Protein 4N8N (pdb70)

InterPro domains:
  IPR003838 ABC3 transporter permease, C-terminal [PF02687] (175-293)
  IPR004513 Cell division protein FtsX [PIRSF003097] (2-296)
  IPR004513 Cell division protein FtsX [PTHR47755] (2-296)
  IPR040690 FtsX, extracellular domain [PF18075] (56-166)
  IPR047929 Cell division protein FtsX, actinomycetes [NF038346] (4-296)

Nearest PDB structures (foldseek):
  4n8n-assembly1_A  TM=1.010E+00  e=3.565E-21  Mycobacterium tuberculosis H37Rv
  4n8n-assembly2_B  TM=9.196E-01  e=1.546E-17  Mycobacterium tuberculosis H37Rv
  4n8n-assembly3_C  TM=8.996E-01  e=9.780E-18  Mycobacterium tuberculosis H37Rv
  8idc-assembly1_C  TM=8.702E-01  e=8.264E-15  Mycobacterium tuberculosis
  8jia-assembly1_D  TM=7.966E-01  e=3.224E-13  Mycobacterium tuberculosis

B-factor: mean 27.37, std 10.91, range [4.37, 74.63]

Secondary structure (DSSP, 8-state):
--S--EEEEE-HHHHTT-SSS-SHHHHHHHHHHHTSTTEEEEEEE-HHHHHHHHHHH-GGGGGT--TT-S--EEEEEESSGGGHHHHHHHHHTSTTEEEEE-/-GGG--EEEEE-HHHHTT-SSS-SHHHHHHHHHHHTSTTEEEEEEE-HHHHHHHHHHH-GGGTTT--GGGS--EEEEEESSTT--HHHHHHHHTSTTEEEE--/--EEEEEPHHHHHH-SSS-SHHHHHHHHHHHTSTTEEEEEEE-HHHHHHHHHHH-GGGGGT--GGGS--EEEEEESSTT--HHHHHHHHTSTTEEEE--/--EEEEE-HHHHHH-SSS-SHHHHHHHHHHHTSTTEEEEEEE-HHHHHHHHHHH-GGGTTTS-GGGS--EEEEEESSTT--HHHHHHHHTSTTEEEE--

Structure (mmCIF, N/CA/C/O backbone):
data_4N8N
#
_entry.id   4N8N
#
_cell.length_a   106.248
_cell.length_b   150.009
_cell.length_c   28.658
_cell.angle_alpha   90.000
_cell.angle_beta   90.000
_cell.angle_gamma   90.000
#
_symmetry.space_group_name_H-M   'P 21 21 2'
#
loop_
_entity.id
_entity.type
_entity.pdbx_description
1 polymer 'Cell division protein FtsX'
2 non-polymer 'POTASSIUM ION'
3 water water
#
loop_
_atom_site.group_PDB
_atom_site.id
_atom_site.type_symbol
_atom_site.label_atom_id
_atom_site.label_alt_id
_atom_site.label_comp_id
_atom_site.label_asym_id
_atom_site.label_entity_id
_atom_site.label_seq_id
_atom_site.pdbx_PDB_ins_code
_atom_site.Cartn_x
_atom_site.Cartn_y
_atom_site.Cartn_z
_atom_site.occupancy
_atom_site.B_iso_or_equiv
_atom_site.auth_seq_id
_atom_site.auth_comp_id
_atom_site.auth_asym_id
_atom_site.auth_atom_id
_atom_site.pdbx_PDB_model_num
ATOM 1 N N . LEU A 1 11 ? 54.894 144.173 40.444 1.00 47.44 53 LEU A N 1
ATOM 2 C CA . LEU A 1 11 ? 53.704 144.369 39.605 1.00 51.51 53 LEU A CA 1
ATOM 3 C C . LEU A 1 11 ? 53.497 143.249 38.594 1.00 50.90 53 LEU A C 1
ATOM 4 O O . LEU A 1 11 ? 54.345 143.036 37.725 1.00 48.01 53 LEU A O 1
ATOM 9 N N . ASP A 1 12 ? 52.384 142.530 38.713 1.00 50.15 54 ASP A N 1
ATOM 10 C CA . ASP A 1 12 ? 51.915 141.716 37.606 1.00 47.14 54 ASP A CA 1
ATOM 11 C C . ASP A 1 12 ? 51.357 142.663 36.540 1.00 48.30 54 ASP A C 1
ATOM 12 O O . ASP A 1 12 ? 50.625 143.597 36.862 1.00 48.05 54 ASP A O 1
ATOM 17 N N . ARG A 1 13 ? 51.693 142.431 35.276 1.00 44.63 55 ARG A N 1
ATOM 18 C CA . ARG A 1 13 ? 51.203 143.304 34.214 1.00 45.99 55 ARG A CA 1
ATOM 19 C C . ARG A 1 13 ? 49.704 143.095 34.008 1.00 46.48 55 ARG A C 1
ATOM 20 O O . ARG A 1 13 ? 48.935 144.050 33.875 1.00 45.43 55 ARG A O 1
ATOM 28 N N . VAL A 1 14 ? 49.295 141.833 33.986 1.00 47.86 56 VAL A N 1
ATOM 29 C CA . VAL A 1 14 ? 47.896 141.504 33.781 1.00 45.07 56 VAL A CA 1
ATOM 30 C C . VAL A 1 14 ? 47.393 140.475 34.788 1.00 43.90 56 VAL A C 1
ATOM 31 O O . VAL A 1 14 ? 48.154 139.658 35.309 1.00 41.69 56 VAL A O 1
ATOM 35 N N . GLU A 1 15 ? 46.097 140.544 35.062 1.00 38.46 57 GLU A N 1
ATOM 36 C CA . GLU A 1 15 ? 45.415 139.555 35.874 1.00 35.92 57 GLU A CA 1
ATOM 37 C C . GLU A 1 15 ? 44.160 139.137 35.127 1.00 35.28 57 GLU A C 1
ATOM 38 O O . GLU A 1 15 ? 43.648 139.893 34.305 1.00 34.98 57 GLU A O 1
ATOM 44 N N . SER A 1 16 ? 43.672 137.936 35.403 1.00 27.74 58 SER A N 1
ATOM 45 C CA . SER A 1 16 ? 42.431 137.476 34.804 1.00 28.76 58 SER A CA 1
ATOM 46 C C . SER A 1 16 ? 41.303 137.618 35.807 1.00 24.68 58 SER A C 1
ATOM 47 O O . SER A 1 16 ? 41.470 137.279 36.973 1.00 24.82 58 SER A O 1
ATOM 50 N N . GLN A 1 17 ? 40.160 138.116 35.355 1.00 24.32 59 GLN A N 1
ATOM 51 C CA . GLN A 1 17 ? 38.999 138.188 36.219 1.00 21.14 59 GLN A CA 1
ATOM 52 C C . GLN A 1 17 ? 37.933 137.206 35.750 1.00 21.07 59 GLN A C 1
ATOM 53 O O . GLN A 1 17 ? 37.395 137.334 34.653 1.00 19.59 59 GLN A O 1
ATOM 59 N N . VAL A 1 18 ? 37.614 136.246 36.606 1.00 17.07 60 VAL A N 1
ATOM 60 C CA . VAL A 1 18 ? 36.633 135.228 36.267 1.00 16.77 60 VAL A CA 1
ATOM 61 C C . VAL A 1 18 ? 35.323 135.510 36.998 1.00 16.98 60 VAL A C 1
ATOM 62 O O . VAL A 1 18 ? 35.239 135.320 38.215 1.00 14.04 60 VAL A O 1
ATOM 66 N N . PHE A 1 19 ? 34.318 135.991 36.267 1.00 15.99 61 PHE A N 1
ATOM 67 C CA . PHE A 1 19 ? 33.028 136.299 36.873 1.00 16.12 61 PHE A CA 1
ATOM 68 C C . PHE A 1 19 ? 32.193 135.037 37.043 1.00 15.45 61 PHE A C 1
ATOM 69 O O . PHE A 1 19 ? 32.239 134.152 36.202 1.00 15.20 61 PHE A O 1
ATOM 77 N N . LEU A 1 20 ? 31.415 134.991 38.122 1.00 15.11 62 LEU A N 1
ATOM 78 C CA . LEU A 1 20 ? 30.680 133.800 38.527 1.00 14.37 62 LEU A CA 1
ATOM 79 C C . LEU A 1 20 ? 29.184 133.979 38.290 1.00 15.23 62 LEU A C 1
ATOM 80 O O . LEU A 1 20 ? 28.642 135.086 38.415 1.00 17.50 62 LEU A O 1
ATOM 85 N N . THR A 1 21 ? 28.512 132.891 37.941 1.00 12.67 63 THR A N 1
ATOM 86 C CA . THR A 1 21 ? 27.069 132.927 37.770 1.00 16.34 63 THR A CA 1
ATOM 87 C C . THR A 1 21 ? 26.394 133.136 39.125 1.00 16.43 63 THR A C 1
ATOM 88 O O . THR A 1 21 ? 27.002 132.901 40.175 1.00 17.34 63 THR A O 1
ATOM 92 N N . GLU A 1 22 ? 25.129 133.539 39.107 1.00 16.87 64 GLU A N 1
ATOM 93 C CA . GLU A 1 22 ? 24.484 134.050 40.313 1.00 17.49 64 GLU A CA 1
ATOM 94 C C . GLU A 1 22 ? 24.310 133.020 41.448 1.00 22.58 64 GLU A C 1
ATOM 95 O O . GLU A 1 22 ? 24.235 133.396 42.615 1.00 25.17 64 GLU A O 1
ATOM 101 N N . ASP A 1 23 ? 24.265 131.734 41.115 1.00 19.34 65 ASP A N 1
ATOM 102 C CA . ASP A 1 23 ? 24.179 130.692 42.140 1.00 19.45 65 ASP A CA 1
ATOM 103 C C . ASP A 1 23 ? 25.466 130.534 42.953 1.00 20.93 65 ASP A C 1
ATOM 104 O O . ASP A 1 23 ? 25.430 130.138 44.117 1.00 24.39 65 ASP A O 1
ATOM 109 N N . VAL A 1 24 ? 26.607 130.784 42.317 1.00 19.92 66 VAL A N 1
ATOM 110 C CA . VAL A 1 24 ? 27.893 130.443 42.920 1.00 22.70 66 VAL A CA 1
ATOM 111 C C . VAL A 1 24 ? 28.204 131.340 44.098 1.00 22.17 66 VAL A C 1
ATOM 112 O O . VAL A 1 24 ? 28.836 130.923 45.066 1.00 27.00 66 VAL A O 1
ATOM 116 N N . SER A 1 25 ? 27.719 132.570 44.009 1.00 27.90 67 SER A N 1
ATOM 117 C CA . SER A 1 25 ? 28.154 133.645 44.880 1.00 27.07 67 SER A CA 1
ATOM 118 C C . SER A 1 25 ? 27.088 134.103 45.859 1.00 28.97 67 SER A C 1
ATOM 119 O O . SER A 1 25 ? 27.377 134.920 46.731 1.00 28.73 67 SER A O 1
ATOM 122 N N . ALA A 1 26 ? 25.869 133.586 45.703 1.00 28.37 68 ALA A N 1
ATOM 123 C CA . ALA A 1 26 ? 24.707 134.065 46.460 1.00 28.58 68 ALA A CA 1
ATOM 124 C C . ALA A 1 26 ? 24.948 134.073 47.967 1.00 34.32 68 ALA A C 1
ATOM 125 O O . ALA A 1 26 ? 25.222 133.026 48.568 1.00 31.10 68 ALA A O 1
ATOM 127 N N . ASN A 1 27 ? 24.876 135.270 48.551 1.00 30.36 69 ASN A N 1
ATOM 128 C CA . ASN A 1 27 ? 24.970 135.471 50.001 1.00 33.35 69 ASN A CA 1
ATOM 129 C C . ASN A 1 27 ? 26.241 134.879 50.593 1.00 31.85 69 ASN A C 1
ATOM 130 O O . ASN A 1 27 ? 26.309 134.573 51.783 1.00 30.08 69 ASN A O 1
ATOM 135 N N . ASP A 1 28 ? 27.247 134.729 49.743 1.00 29.19 70 ASP A N 1
ATOM 136 C CA . ASP A 1 28 ? 28.493 134.091 50.119 1.00 25.47 70 ASP A CA 1
ATOM 137 C C . ASP A 1 28 ? 29.600 135.126 50.128 1.00 25.66 70 ASP A C 1
ATOM 138 O O . ASP A 1 28 ? 30.126 135.487 49.079 1.00 29.56 70 ASP A O 1
ATOM 143 N N . SER A 1 29 ? 29.973 135.589 51.315 1.00 25.04 71 SER A N 1
ATOM 144 C CA . SER A 1 29 ? 30.865 136.736 51.412 1.00 25.45 71 SER A CA 1
ATOM 145 C C . SER A 1 29 ? 32.330 136.365 51.242 1.00 26.67 71 SER A C 1
ATOM 146 O O . SER A 1 29 ? 33.162 137.221 50.922 1.00 27.19 71 SER A O 1
ATOM 149 N N . SER A 1 30 ? 32.657 135.095 51.450 1.00 24.71 72 SER A N 1
ATOM 150 C CA . SER A 1 30 ? 34.059 134.701 51.525 1.00 27.43 72 SER A CA 1
ATOM 151 C C . SER A 1 30 ? 34.395 133.431 50.756 1.00 22.00 72 SER A C 1
ATOM 152 O O . SER A 1 30 ? 35.470 132.865 50.961 1.00 23.94 72 SER A O 1
ATOM 155 N N . CYS A 1 31 ? 33.483 132.997 49.892 1.00 22.50 73 CYS A N 1
ATOM 156 C CA . CYS A 1 31 ? 33.645 131.767 49.105 1.00 22.01 73 CYS A CA 1
ATOM 157 C C . CYS A 1 31 ? 33.688 130.555 50.032 1.00 22.84 73 CYS A C 1
ATOM 158 O O . CYS A 1 31 ? 34.668 129.798 50.081 1.00 18.18 73 CYS A O 1
ATOM 161 N N . ASP A 1 32 ? 32.588 130.377 50.746 1.00 18.82 74 ASP A N 1
ATOM 162 C CA . ASP A 1 32 ? 32.491 129.370 51.785 1.00 17.14 74 ASP A CA 1
ATOM 163 C C . ASP A 1 32 ? 31.417 128.334 51.437 1.00 18.80 74 ASP A C 1
ATOM 164 O O . ASP A 1 32 ? 31.216 127.356 52.158 1.00 20.01 74 ASP A O 1
ATOM 169 N N . THR A 1 33 ? 30.722 128.537 50.318 1.00 15.85 75 THR A N 1
ATOM 170 C CA . THR A 1 33 ? 29.684 127.588 49.937 1.00 13.20 75 THR A CA 1
ATOM 171 C C . THR A 1 33 ? 30.270 126.480 49.055 1.00 17.42 75 THR A C 1
ATOM 172 O O . THR A 1 33 ? 31.363 126.633 48.502 1.00 17.07 75 THR A O 1
ATOM 176 N N . THR A 1 34 ? 29.560 125.358 48.962 1.00 15.15 76 THR A N 1
ATOM 177 C CA . THR A 1 34 ? 30.041 124.201 48.210 1.00 17.20 76 THR A CA 1
ATOM 178 C C . THR A 1 34 ? 30.446 124.560 46.777 1.00 19.13 76 THR A C 1
ATOM 179 O O . THR A 1 34 ? 31.516 124.182 46.298 1.00 16.01 76 THR A O 1
ATOM 183 N N . ALA A 1 35 ? 29.593 125.308 46.093 1.00 15.40 77 ALA A N 1
ATOM 184 C CA . ALA A 1 35 ? 29.847 125.612 44.688 1.00 17.44 77 ALA A CA 1
ATOM 185 C C . ALA A 1 35 ? 31.043 126.549 44.497 1.00 17.97 77 ALA A C 1
ATOM 186 O O . ALA A 1 35 ? 31.891 126.335 43.604 1.00 17.72 77 ALA A O 1
ATOM 188 N N . CYS A 1 36 ? 31.118 127.585 45.326 1.00 14.75 78 CYS A N 1
ATOM 189 C CA . CYS A 1 36 ? 32.206 128.543 45.214 1.00 17.55 78 CYS A CA 1
ATOM 190 C C . CYS A 1 36 ? 33.544 127.866 45.483 1.00 19.13 78 CYS A C 1
ATOM 191 O O . CYS A 1 36 ? 34.505 128.078 44.738 1.00 15.30 78 CYS A O 1
ATOM 194 N N . LYS A 1 37 ? 33.606 127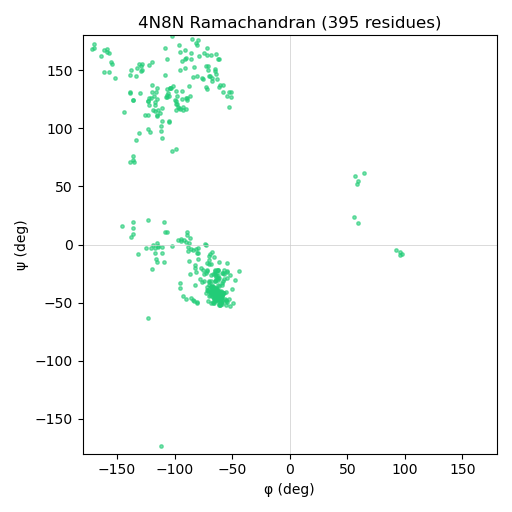.051 46.539 1.00 16.31 79 LYS A N 1
ATOM 195 C CA . LYS A 1 37 ? 34.830 126.320 46.846 1.00 16.71 79 LYS A CA 1
ATOM 196 C C . LYS A 1 37 ? 35.178 125.330 45.735 1.00 19.67 79 LYS A C 1
ATOM 197 O O . LYS A 1 37 ? 36.353 125.159 45.412 1.00 20.05 79 LYS A O 1
ATOM 203 N N . ALA A 1 38 ? 34.170 124.686 45.146 1.00 15.67 80 ALA A N 1
ATOM 204 C CA . ALA A 1 38 ? 34.432 123.694 44.103 1.00 20.50 80 ALA A CA 1
ATOM 205 C C . ALA A 1 38 ? 35.095 124.370 42.899 1.00 21.25 80 ALA A C 1
ATOM 206 O O . ALA A 1 38 ? 36.053 123.858 42.313 1.00 17.92 80 ALA A O 1
ATOM 208 N N . LEU A 1 39 ? 34.607 125.553 42.563 1.00 16.37 81 LEU A N 1
ATOM 209 C CA . LEU A 1 39 ? 35.142 126.274 41.415 1.00 17.96 81 LEU A CA 1
ATOM 210 C C . LEU A 1 39 ? 36.539 126.835 41.709 1.00 20.28 81 LEU A C 1
ATOM 211 O O . LEU A 1 39 ? 37.437 126.761 40.876 1.00 19.78 81 LEU A O 1
ATOM 216 N N . ARG A 1 40 ? 36.730 127.380 42.903 1.00 17.91 82 ARG A N 1
ATOM 217 C CA . ARG A 1 40 ? 38.035 127.887 43.309 1.00 19.12 82 ARG A CA 1
ATOM 218 C C . ARG A 1 40 ? 39.096 126.791 43.217 1.00 22.07 82 ARG A C 1
ATOM 219 O O . ARG A 1 40 ? 40.212 127.027 42.754 1.00 20.72 82 ARG A O 1
ATOM 227 N N . GLU A 1 41 ? 38.738 125.587 43.649 1.00 21.93 83 GLU A N 1
ATOM 228 C CA . GLU A 1 41 ? 39.666 124.461 43.630 1.00 20.83 83 GLU A CA 1
ATOM 229 C C . GLU A 1 41 ? 39.984 124.039 42.200 1.00 24.67 83 GLU A C 1
ATOM 230 O O . GLU A 1 41 ? 41.113 123.672 41.886 1.00 26.54 83 GLU A O 1
ATOM 236 N N . LYS A 1 42 ? 38.994 124.106 41.323 1.00 22.46 84 LYS A N 1
ATOM 237 C CA . LYS A 1 42 ? 39.227 123.786 39.918 1.00 25.90 84 LYS A CA 1
ATOM 238 C C . LYS A 1 42 ? 40.179 124.782 39.280 1.00 25.63 84 LYS A C 1
ATOM 239 O O . LYS A 1 42 ? 40.937 124.430 38.387 1.00 26.08 84 LYS A O 1
ATOM 245 N N . ILE A 1 43 ? 40.142 126.025 39.743 1.00 23.79 85 ILE A N 1
ATOM 246 C CA . ILE A 1 43 ? 41.034 127.049 39.215 1.00 26.50 85 ILE A CA 1
ATOM 247 C C . ILE A 1 43 ? 42.425 126.946 39.836 1.00 26.56 85 ILE A C 1
ATOM 248 O O . ILE A 1 43 ? 43.430 126.920 39.122 1.00 28.88 85 ILE A O 1
ATOM 253 N N . GLU A 1 44 ? 42.479 126.858 41.161 1.00 23.98 86 GLU A N 1
ATOM 254 C CA . GLU A 1 44 ? 43.741 126.893 41.893 1.00 25.91 86 GLU A CA 1
ATOM 255 C C . GLU A 1 44 ? 44.679 125.739 41.538 1.00 30.62 86 GLU A C 1
ATOM 256 O O . GLU A 1 44 ? 45.896 125.886 41.611 1.00 29.52 86 GLU A O 1
ATOM 262 N N . THR A 1 45 ? 44.123 124.599 41.146 1.00 27.23 87 THR A N 1
ATOM 263 C CA . THR A 1 45 ? 44.958 123.424 40.877 1.00 28.52 87 THR A CA 1
ATOM 264 C C . THR A 1 45 ? 45.429 123.334 39.432 1.00 33.14 87 THR A C 1
ATOM 265 O O . THR A 1 45 ? 46.090 122.360 39.045 1.00 31.88 87 THR A O 1
ATOM 269 N N . ARG A 1 46 ? 45.080 124.328 38.623 1.00 31.68 88 ARG A N 1
ATOM 270 C CA . ARG A 1 46 ? 45.612 124.392 37.266 1.00 32.47 88 ARG A CA 1
ATOM 271 C C . ARG A 1 46 ? 47.105 124.671 37.353 1.00 33.08 88 ARG A C 1
ATOM 272 O O . ARG A 1 46 ? 47.547 125.454 38.193 1.00 30.17 88 ARG A O 1
ATOM 280 N N . SER A 1 47 ? 47.891 124.033 36.492 1.00 36.99 89 SER A N 1
ATOM 281 C CA . SER A 1 47 ? 49.333 124.243 36.536 1.00 36.56 89 SER A CA 1
ATOM 282 C C . SER A 1 47 ? 49.686 125.697 36.192 1.00 38.43 89 SER A C 1
ATOM 283 O O . SER A 1 47 ? 50.700 126.220 36.659 1.00 38.30 89 SER A O 1
ATOM 286 N N . ASP A 1 48 ? 48.834 126.353 35.403 1.00 36.47 90 ASP A N 1
ATOM 287 C CA . ASP A 1 48 ? 49.110 127.717 34.957 1.00 38.95 90 ASP A CA 1
ATOM 288 C C . ASP A 1 48 ? 48.595 128.806 35.895 1.00 40.18 90 ASP A C 1
ATOM 289 O O . ASP A 1 48 ? 48.636 129.987 35.551 1.00 42.84 90 ASP A O 1
ATOM 294 N N . VAL A 1 49 ? 48.107 128.425 37.072 1.00 37.05 91 VAL A N 1
ATOM 295 C CA . VAL A 1 49 ? 47.603 129.414 38.023 1.00 35.81 91 VAL A CA 1
ATOM 296 C C . VAL A 1 49 ? 48.539 129.597 39.210 1.00 32.70 91 VAL A C 1
ATOM 297 O O . VAL A 1 49 ? 48.895 128.637 39.888 1.00 35.72 91 VAL A O 1
ATOM 301 N N . LYS A 1 50 ? 48.904 130.849 39.467 1.00 34.44 92 LYS A N 1
ATOM 302 C CA . LYS A 1 50 ? 49.771 131.197 40.584 1.00 33.85 92 LYS A CA 1
ATOM 303 C C . LYS A 1 50 ? 48.994 131.493 41.867 1.00 35.06 92 LYS A C 1
ATOM 304 O O . LYS A 1 50 ? 49.350 130.998 42.932 1.00 35.61 92 LYS A O 1
ATOM 310 N N . ALA A 1 51 ? 47.937 132.299 41.770 1.00 31.72 93 ALA A N 1
ATOM 311 C CA . ALA A 1 51 ? 47.173 132.709 42.951 1.00 33.11 93 ALA A CA 1
ATOM 312 C C . ALA A 1 51 ? 45.741 133.087 42.589 1.00 29.06 93 ALA A C 1
ATOM 313 O O . ALA A 1 51 ? 45.460 133.441 41.443 1.00 28.64 93 ALA A O 1
ATOM 315 N N . VAL A 1 52 ? 44.849 133.006 43.577 1.00 32.09 94 VAL A N 1
ATOM 316 C CA . VAL A 1 52 ? 43.431 133.322 43.400 1.00 24.41 94 VAL A CA 1
ATOM 317 C C . VAL A 1 52 ? 42.896 134.100 44.600 1.00 28.72 94 VAL A C 1
ATOM 318 O O . VAL A 1 52 ? 43.115 133.700 45.745 1.00 30.80 94 VAL A O 1
ATOM 322 N N . ARG A 1 53 ? 42.200 135.209 44.353 1.00 27.17 95 ARG A N 1
ATOM 323 C CA . ARG A 1 53 ? 41.441 135.863 45.421 1.00 24.20 95 ARG A CA 1
ATOM 324 C C . ARG A 1 53 ? 39.993 136.121 44.991 1.00 25.79 95 ARG A C 1
ATOM 325 O O . ARG A 1 53 ? 39.698 136.239 43.810 1.00 21.09 95 ARG A O 1
ATOM 333 N N . PHE A 1 54 ? 39.104 136.215 45.969 1.00 23.87 96 PHE A N 1
ATOM 334 C CA . PHE A 1 54 ? 37.662 136.277 45.733 1.00 21.40 96 PHE A CA 1
ATOM 335 C C . PHE A 1 54 ? 37.128 137.678 45.979 1.00 23.18 96 PHE A C 1
ATOM 336 O O . PHE A 1 54 ? 37.472 138.307 46.977 1.00 24.64 96 PHE A O 1
ATOM 344 N N . LEU A 1 55 ? 36.299 138.161 45.063 1.00 19.53 97 LEU A N 1
ATOM 345 C CA . LEU A 1 55 ? 35.589 139.426 45.238 1.00 22.42 97 LEU A CA 1
ATOM 346 C C . LEU A 1 55 ? 34.109 139.126 45.326 1.00 21.13 97 LEU A C 1
ATOM 347 O O . LEU A 1 55 ? 33.533 138.627 44.368 1.00 19.43 97 LEU A O 1
ATOM 352 N N . ASN A 1 56 ? 33.485 139.410 46.464 1.00 17.56 98 ASN A N 1
ATOM 353 C CA . ASN A 1 56 ? 32.094 139.029 46.641 1.00 18.38 98 ASN A CA 1
ATOM 354 C C . ASN A 1 56 ? 31.141 140.023 45.988 1.00 18.36 98 ASN A C 1
ATOM 355 O O . ASN A 1 56 ? 31.562 141.076 45.503 1.00 20.17 98 ASN A O 1
ATOM 360 N N . ARG A 1 57 ? 29.859 139.678 45.981 1.00 16.04 99 ARG A N 1
ATOM 361 C CA . ARG A 1 57 ? 28.841 140.504 45.339 1.00 24.45 99 ARG A CA 1
ATOM 362 C C . ARG A 1 57 ? 28.772 141.916 45.925 1.00 22.62 99 ARG A C 1
ATOM 363 O O . ARG A 1 57 ? 28.506 142.874 45.204 1.00 20.62 99 ARG A O 1
ATOM 371 N N . GLN A 1 58 ? 29.013 142.046 47.229 1.00 21.14 100 GLN A N 1
ATOM 372 C CA . GLN A 1 58 ? 28.985 143.365 47.854 1.00 26.05 100 GLN A CA 1
ATOM 373 C C . GLN A 1 58 ? 30.140 144.230 47.343 1.00 25.18 100 GLN A C 1
ATOM 374 O O . GLN A 1 58 ? 29.931 145.395 47.017 1.00 24.92 100 GLN A O 1
ATOM 380 N N . GLN A 1 59 ? 31.344 143.660 47.255 1.00 17.99 101 GLN A N 1
ATOM 381 C CA . GLN A 1 59 ? 32.497 144.380 46.716 1.00 25.15 101 GLN A CA 1
ATOM 382 C C . GLN A 1 59 ? 32.298 144.742 45.241 1.00 24.08 101 GLN A C 1
ATOM 383 O O . GLN A 1 59 ? 32.655 145.846 44.803 1.00 22.18 101 GLN A O 1
ATOM 389 N N . ALA A 1 60 ? 31.735 143.812 44.477 1.00 20.98 102 ALA A N 1
ATOM 390 C CA . ALA A 1 60 ? 31.431 144.054 43.063 1.00 24.45 102 ALA A CA 1
ATOM 391 C C . ALA A 1 60 ? 30.451 145.222 42.885 1.00 23.64 102 ALA A C 1
ATOM 392 O O . ALA A 1 60 ? 30.618 146.040 41.981 1.00 22.78 102 ALA A O 1
ATOM 394 N N . TYR A 1 61 ? 29.435 145.293 43.746 1.00 23.08 103 TYR A N 1
ATOM 395 C CA . TYR A 1 61 ? 28.494 146.412 43.727 1.00 26.05 103 TYR A CA 1
ATOM 396 C C . TYR A 1 61 ? 29.212 147.734 44.005 1.00 25.07 103 TYR A C 1
ATOM 397 O O . TYR A 1 61 ? 29.057 148.702 43.261 1.00 25.57 103 TYR A O 1
ATOM 406 N N . ASP A 1 62 ? 29.985 147.774 45.087 1.00 24.73 104 ASP A N 1
ATOM 407 C CA . ASP A 1 62 ? 30.701 148.993 45.454 1.00 29.72 104 ASP A CA 1
ATOM 408 C C . ASP A 1 62 ? 31.636 149.460 44.326 1.00 31.26 104 ASP A C 1
ATOM 409 O O . ASP A 1 62 ? 31.693 150.652 44.013 1.00 34.03 104 ASP A O 1
ATOM 414 N N . ASP A 1 63 ? 32.335 148.520 43.695 1.00 29.44 105 ASP A N 1
ATOM 415 C CA . ASP A 1 63 ? 33.287 148.852 42.637 1.00 30.22 105 ASP A CA 1
ATOM 416 C C . ASP A 1 63 ? 32.587 149.381 41.385 1.00 30.53 105 ASP A C 1
ATOM 417 O O . ASP A 1 63 ? 33.058 150.324 40.744 1.00 32.38 105 ASP A O 1
ATOM 422 N N . ALA A 1 64 ? 31.469 148.762 41.035 1.00 27.99 106 ALA A N 1
ATOM 423 C CA . ALA A 1 64 ? 30.719 149.165 39.855 1.00 27.56 106 ALA A CA 1
ATOM 424 C C . ALA A 1 64 ? 30.023 150.521 40.051 1.00 27.08 106 ALA A C 1
ATOM 425 O O . ALA A 1 64 ? 30.116 151.403 39.195 1.00 29.30 106 ALA A O 1
ATOM 427 N N . ILE A 1 65 ? 29.328 150.684 41.171 1.00 27.57 107 ILE A N 1
ATOM 428 C CA . ILE A 1 65 ? 28.583 151.915 41.449 1.00 29.46 107 ILE A CA 1
ATOM 429 C C . ILE A 1 65 ? 29.534 153.105 41.576 1.00 31.44 107 ILE A C 1
ATOM 430 O O . ILE A 1 65 ? 29.190 154.239 41.234 1.00 31.34 107 ILE A O 1
ATOM 435 N N . ARG A 1 66 ? 30.746 152.832 42.040 1.00 30.10 108 ARG A N 1
ATOM 436 C CA . ARG A 1 66 ? 31.786 153.847 42.099 1.00 33.66 108 ARG A CA 1
ATOM 437 C C . ARG A 1 66 ? 32.065 154.398 40.702 1.00 35.45 108 ARG A C 1
ATOM 438 O O . ARG A 1 66 ? 32.164 155.609 40.515 1.00 32.52 108 ARG A O 1
ATOM 446 N N . LYS A 1 67 ? 32.173 153.500 39.726 1.00 29.68 109 LYS A N 1
ATOM 447 C CA . LYS A 1 67 ? 32.508 153.883 38.360 1.00 31.45 109 LYS A CA 1
ATOM 448 C C . LYS A 1 67 ? 31.277 154.276 37.546 1.00 27.37 109 LYS A C 1
ATOM 449 O O . LYS A 1 67 ? 31.383 155.036 36.583 1.00 28.66 109 LYS A O 1
ATOM 455 N N . PHE A 1 68 ? 30.118 153.749 37.927 1.00 26.42 110 PHE A N 1
ATOM 456 C CA . PHE A 1 68 ? 28.883 154.000 37.187 1.00 24.78 110 PHE A CA 1
ATOM 457 C C . PHE A 1 68 ? 27.688 154.236 38.104 1.00 25.89 110 PHE A C 1
ATOM 458 O O . PHE A 1 68 ? 26.797 153.393 38.176 1.00 28.33 110 PHE A O 1
ATOM 466 N N . PRO A 1 69 ? 27.649 155.392 38.786 1.00 29.09 111 PRO A N 1
ATOM 467 C CA . PRO A 1 69 ? 26.537 155.708 39.697 1.00 26.81 111 PRO A CA 1
ATOM 468 C C . PRO A 1 69 ? 25.190 155.785 38.985 1.00 28.21 111 PRO A C 1
ATOM 469 O O . PRO A 1 69 ? 24.165 155.756 39.659 1.00 31.87 111 PRO A O 1
ATOM 473 N N . GLN A 1 70 ? 25.194 155.874 37.653 1.00 27.76 112 GLN A N 1
ATOM 474 C CA . GLN A 1 70 ? 23.955 155.884 36.867 1.00 26.00 112 GLN A CA 1
ATOM 475 C C . GLN A 1 70 ? 23.059 154.675 37.171 1.00 30.32 112 GLN A C 1
ATOM 476 O O . GLN A 1 70 ? 21.843 154.762 37.055 1.00 29.50 112 GLN A O 1
ATOM 482 N N . PHE A 1 71 ? 23.655 153.550 37.558 1.00 29.59 113 PHE A N 1
ATOM 483 C CA . PHE A 1 71 ? 22.866 152.342 37.816 1.00 34.59 113 PHE A CA 1
ATOM 484 C C . PHE A 1 71 ? 22.213 152.317 39.200 1.00 37.68 113 PHE A C 1
ATOM 485 O O . PHE A 1 71 ? 21.461 151.395 39.508 1.00 42.22 113 PHE A O 1
ATOM 493 N N . LYS A 1 72 ? 22.497 153.327 40.022 1.00 36.85 114 LYS A N 1
ATOM 494 C CA . LYS A 1 72 ? 22.045 153.375 41.419 1.00 39.59 114 LYS A CA 1
ATOM 495 C C . LYS A 1 72 ? 20.559 153.105 41.647 1.00 45.87 114 LYS A C 1
ATOM 496 O O . LYS A 1 72 ? 20.180 152.465 42.632 1.00 42.82 114 LYS A O 1
ATOM 502 N N . ASP A 1 73 ? 19.715 153.606 40.755 1.00 45.47 115 ASP A N 1
ATOM 503 C CA . ASP A 1 73 ? 18.279 153.509 40.974 1.00 51.65 115 ASP A CA 1
ATOM 504 C C . ASP A 1 73 ? 17.678 152.213 40.444 1.00 50.77 115 ASP A C 1
ATOM 505 O O . ASP A 1 73 ? 16.542 151.873 40.782 1.00 53.66 115 ASP A O 1
ATOM 510 N N . VAL A 1 74 ? 18.431 151.484 39.624 1.00 46.05 116 VAL A N 1
ATOM 511 C CA . VAL A 1 74 ? 17.897 150.264 39.025 1.00 46.67 116 VAL A CA 1
ATOM 512 C C . VAL A 1 74 ? 18.627 148.989 39.454 1.00 43.00 116 VAL A C 1
ATOM 513 O O . VAL A 1 74 ? 18.138 147.884 39.217 1.00 43.47 116 VAL A O 1
ATOM 517 N N . ALA A 1 75 ? 19.786 149.133 40.088 1.00 40.47 117 ALA A N 1
ATOM 518 C CA . ALA A 1 75 ? 20.590 147.966 40.439 1.00 37.75 117 ALA A CA 1
ATOM 519 C C . ALA A 1 75 ? 20.413 147.565 41.891 1.00 37.85 117 ALA A C 1
ATOM 520 O O . ALA A 1 75 ? 20.634 148.372 42.799 1.00 40.03 117 ALA A O 1
ATOM 522 N N . GLY A 1 76 ? 20.030 146.309 42.106 1.00 37.47 118 GLY A N 1
ATOM 523 C CA . GLY A 1 76 ? 19.937 145.758 43.445 1.00 34.91 118 GLY A CA 1
ATOM 524 C C . GLY A 1 76 ? 21.326 145.546 44.012 1.00 36.04 118 GLY A C 1
ATOM 525 O O . GLY A 1 76 ? 22.303 145.516 43.264 1.00 35.15 118 GLY A O 1
ATOM 526 N N . LYS A 1 77 ? 21.417 145.383 45.329 1.00 35.48 119 LYS A N 1
ATOM 527 C CA . LYS A 1 77 ? 22.710 145.285 46.004 1.00 35.29 119 LYS A CA 1
ATOM 528 C C . LYS A 1 77 ? 23.480 144.025 45.619 1.00 37.12 119 LYS A C 1
ATOM 529 O O . LYS A 1 77 ? 24.664 143.897 45.950 1.00 32.58 119 LYS A O 1
ATOM 535 N N . ASP A 1 78 ? 22.810 143.105 44.920 1.00 37.19 120 ASP A N 1
ATOM 536 C CA . ASP A 1 78 ? 23.447 141.876 44.452 1.00 34.83 120 ASP A CA 1
ATOM 537 C C . ASP A 1 78 ? 23.377 141.659 42.930 1.00 33.82 120 ASP A C 1
ATOM 538 O O . ASP A 1 78 ? 23.527 140.529 42.461 1.00 34.90 120 ASP A O 1
ATOM 543 N N . SER A 1 79 ? 23.165 142.722 42.156 1.00 30.72 121 SER A N 1
ATOM 544 C CA . SER A 1 79 ? 23.065 142.580 40.699 1.00 27.98 121 SER A CA 1
ATOM 545 C C . SER A 1 79 ? 24.414 142.704 39.978 1.00 29.61 121 SER A C 1
ATOM 546 O O . SER A 1 79 ? 24.469 142.800 38.744 1.00 26.74 121 SER A O 1
ATOM 549 N N . PHE A 1 80 ? 25.501 142.699 40.739 1.00 24.15 122 PHE A N 1
ATOM 550 C CA . PHE A 1 80 ? 26.831 142.720 40.134 1.00 24.38 122 PHE A CA 1
ATOM 551 C C . PHE A 1 80 ? 27.573 141.434 40.487 1.00 21.72 122 PHE A C 1
ATOM 552 O O . PHE A 1 80 ? 27.756 141.131 41.657 1.00 21.56 122 PHE A O 1
ATOM 560 N N . PRO A 1 81 ? 27.971 140.657 39.471 1.00 21.03 123 PRO A N 1
ATOM 561 C CA . PRO A 1 81 ? 28.542 139.330 39.726 1.00 18.06 123 PRO A CA 1
ATOM 562 C C . PRO A 1 81 ? 29.838 139.361 40.501 1.00 21.67 123 PRO A C 1
ATOM 563 O O . PRO A 1 81 ? 30.677 140.252 40.307 1.00 19.84 123 PRO A O 1
ATOM 567 N N . ALA A 1 82 ? 29.982 138.373 41.378 1.00 19.61 124 ALA A N 1
ATOM 568 C CA . ALA A 1 82 ? 31.214 138.138 42.113 1.00 18.86 124 ALA A CA 1
ATOM 569 C C . ALA A 1 82 ? 32.270 137.580 41.165 1.00 18.68 124 ALA A C 1
ATOM 570 O O . ALA A 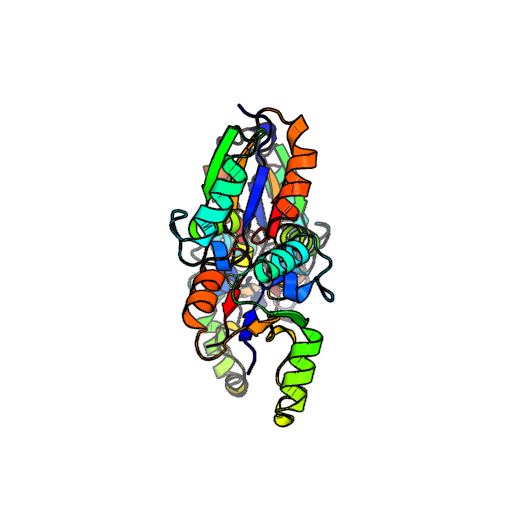1 82 ? 31.966 137.202 40.041 1.00 15.27 124 ALA A O 1
ATOM 572 N N . SER A 1 83 ? 33.513 137.520 41.614 1.00 17.10 125 SER A N 1
ATOM 573 C CA . SER A 1 83 ? 34.549 137.028 40.726 1.00 19.16 125 SER A CA 1
ATOM 574 C C . SER A 1 83 ? 35.757 136.498 41.480 1.00 18.90 125 SER A C 1
ATOM 575 O O . SER A 1 83 ? 35.921 136.741 42.669 1.00 16.29 125 SER A O 1
ATOM 578 N N . PHE A 1 84 ? 36.590 135.765 40.760 1.00 15.70 126 PHE A N 1
ATOM 579 C CA . PHE A 1 84 ? 37.932 135.459 41.225 1.00 20.11 126 PHE A CA 1
ATOM 580 C C . PHE A 1 84 ? 38.878 136.351 40.451 1.00 20.30 126 PHE A C 1
ATOM 581 O O . PHE A 1 84 ? 38.726 136.484 39.244 1.00 18.80 126 PHE A O 1
ATOM 589 N N . ILE A 1 85 ? 39.837 136.966 41.134 1.00 18.03 127 ILE A N 1
ATOM 590 C CA . ILE A 1 85 ? 40.936 137.645 40.451 1.00 20.30 127 ILE A CA 1
ATOM 591 C C . ILE A 1 85 ? 42.099 136.688 40.455 1.00 22.79 127 ILE A C 1
ATOM 592 O O . ILE A 1 85 ? 42.550 136.260 41.523 1.00 23.97 127 ILE A O 1
ATOM 597 N N . VAL A 1 86 ? 42.576 136.340 39.268 1.00 20.83 128 VAL A N 1
ATOM 598 C CA . VAL A 1 86 ? 43.559 135.267 39.143 1.00 23.13 128 VAL A CA 1
ATOM 599 C C . VAL A 1 86 ? 44.910 135.756 38.616 1.00 25.81 128 VAL A C 1
ATOM 600 O O . VAL A 1 86 ? 44.977 136.399 37.569 1.00 23.79 128 VAL A O 1
ATOM 604 N N . LYS A 1 87 ? 45.975 135.465 39.356 1.00 30.10 129 LYS A N 1
ATOM 605 C CA . LYS A 1 87 ? 47.323 135.713 38.862 1.00 31.33 129 LYS A CA 1
ATOM 606 C C . LYS A 1 87 ? 47.840 134.442 38.196 1.00 32.79 129 LYS A C 1
ATOM 607 O O . LYS A 1 87 ? 47.833 133.374 38.805 1.00 30.16 129 LYS A O 1
ATOM 613 N N . LEU A 1 88 ? 48.261 134.558 36.942 1.00 31.03 130 LEU A N 1
ATOM 614 C CA . LEU A 1 88 ? 48.868 133.438 36.220 1.00 37.99 130 LEU A CA 1
ATOM 615 C C . LEU A 1 88 ? 50.392 133.504 36.330 1.00 42.75 130 LEU A C 1
ATOM 616 O O . LEU A 1 88 ? 50.947 134.532 36.722 1.00 42.82 130 LEU A O 1
ATOM 621 N N . GLU A 1 89 ? 51.076 132.418 35.987 1.00 44.38 131 GLU A N 1
ATOM 622 C CA . GLU A 1 89 ? 52.537 132.433 36.049 1.00 50.04 131 GLU A CA 1
ATOM 623 C C . GLU A 1 89 ? 53.132 133.415 35.035 1.00 49.09 131 GLU A C 1
ATOM 624 O O . GLU A 1 89 ? 54.104 134.109 35.340 1.00 51.83 131 GLU A O 1
ATOM 630 N N . ASN A 1 90 ? 52.544 133.485 33.844 1.00 50.17 132 ASN A N 1
ATOM 631 C CA . ASN A 1 90 ? 52.913 134.528 32.885 1.00 55.87 132 ASN A CA 1
ATOM 632 C C . ASN A 1 90 ? 51.764 134.907 31.940 1.00 53.24 132 ASN A C 1
ATOM 633 O O . ASN A 1 90 ? 50.978 134.052 31.536 1.00 50.65 132 ASN A O 1
ATOM 638 N N . PRO A 1 91 ? 51.665 136.205 31.596 1.00 57.40 133 PRO A N 1
ATOM 639 C CA . PRO A 1 91 ? 50.674 136.812 30.696 1.00 57.59 133 PRO A CA 1
ATOM 640 C C . PRO A 1 91 ? 50.379 136.048 29.401 1.00 55.56 133 PRO A C 1
ATOM 641 O O . PRO A 1 91 ? 49.312 136.250 28.825 1.00 56.30 133 PRO A O 1
ATOM 645 N N . GLU A 1 92 ? 51.298 135.208 28.942 1.00 56.89 134 GLU A N 1
ATOM 646 C CA . GLU A 1 92 ? 51.058 134.421 27.732 1.00 58.45 134 GLU A CA 1
ATOM 647 C C . GLU A 1 92 ? 50.039 133.318 27.986 1.00 54.78 134 GLU A C 1
ATOM 648 O O . GLU A 1 92 ? 49.397 132.820 27.061 1.00 54.78 134 GLU A O 1
ATOM 654 N N . GLN A 1 93 ? 49.889 132.945 29.251 1.00 54.33 135 GLN A N 1
ATOM 655 C CA . GLN A 1 93 ? 49.032 131.830 29.624 1.00 51.10 135 GLN A CA 1
ATOM 656 C C . GLN A 1 93 ? 47.565 132.220 29.659 1.00 51.29 135 GLN A C 1
ATOM 657 O O . GLN A 1 93 ? 46.698 131.381 29.901 1.00 47.20 135 GLN A O 1
ATOM 663 N N . HIS A 1 94 ? 47.285 133.492 29.408 1.00 51.63 136 HIS A N 1
ATOM 664 C CA . HIS A 1 94 ? 45.931 134.000 29.585 1.00 47.29 136 HIS A CA 1
ATOM 665 C C . HIS A 1 94 ? 44.981 133.537 28.482 1.00 44.57 136 HIS A C 1
ATOM 666 O O . HIS A 1 94 ? 43.795 133.330 28.728 1.00 38.42 136 HIS A O 1
ATOM 673 N N . LYS A 1 95 ? 45.498 133.348 27.275 1.00 45.88 137 LYS A N 1
ATOM 674 C CA . LYS A 1 95 ? 44.642 132.973 26.151 1.00 42.81 137 LYS A CA 1
ATOM 675 C C . LYS A 1 95 ? 43.904 131.639 26.350 1.00 40.08 137 LYS A C 1
ATOM 676 O O . LYS A 1 95 ? 42.681 131.564 26.190 1.00 36.53 137 LYS A O 1
ATOM 682 N N . ASP A 1 96 ? 44.640 130.585 26.689 1.00 40.27 138 ASP A N 1
ATOM 683 C CA . ASP A 1 96 ? 44.018 129.277 26.857 1.00 39.38 138 ASP A CA 1
ATOM 684 C C . ASP A 1 96 ? 43.304 129.176 28.202 1.00 35.20 138 ASP A C 1
ATOM 685 O O . ASP A 1 96 ? 42.315 128.455 28.332 1.00 31.88 138 ASP A O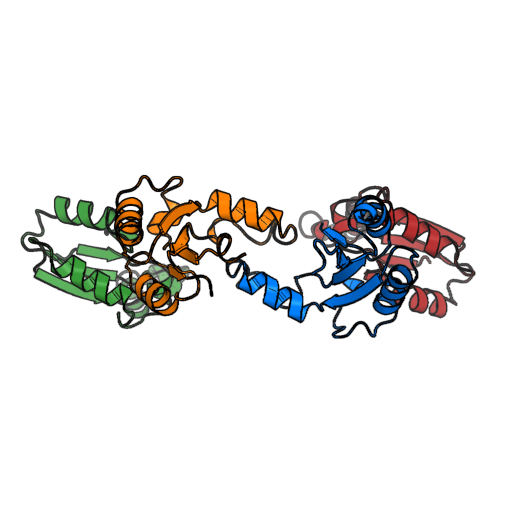 1
ATOM 690 N N . PHE A 1 97 ? 43.810 129.899 29.196 1.00 33.59 139 PHE A N 1
ATOM 691 C CA . PHE A 1 97 ? 43.134 129.997 30.489 1.00 32.94 139 PHE A CA 1
ATOM 692 C C . PHE A 1 97 ? 41.728 130.568 30.330 1.00 31.53 139 PHE A C 1
ATOM 693 O O . PHE A 1 97 ? 40.760 129.984 30.833 1.00 30.08 139 PHE A O 1
ATOM 701 N N . ASP A 1 98 ? 41.620 131.704 29.638 1.00 28.55 140 ASP A N 1
ATOM 702 C CA . ASP A 1 98 ? 40.322 132.334 29.366 1.00 32.32 140 ASP A CA 1
ATOM 703 C C . ASP A 1 98 ? 39.330 131.363 28.744 1.00 30.17 140 ASP A C 1
ATOM 704 O O . ASP A 1 98 ? 38.198 131.217 29.218 1.00 27.40 140 ASP A O 1
ATOM 709 N N . THR A 1 99 ? 39.757 130.719 27.662 1.00 26.21 141 THR A N 1
ATOM 710 C CA . THR A 1 99 ? 38.949 129.720 26.976 1.00 30.56 141 THR A CA 1
ATOM 711 C C . THR A 1 99 ? 38.486 128.610 27.927 1.00 26.82 141 THR A C 1
ATOM 712 O O . THR A 1 99 ? 37.302 128.255 27.954 1.00 25.27 141 THR A O 1
ATOM 716 N N . ALA A 1 100 ? 39.422 128.062 28.694 1.00 24.51 142 ALA A N 1
ATOM 717 C CA . ALA A 1 100 ? 39.101 126.989 29.626 1.00 24.07 142 ALA A CA 1
ATOM 718 C C . ALA A 1 100 ? 38.065 127.463 30.649 1.00 25.81 142 ALA A C 1
ATOM 719 O O . ALA A 1 100 ? 37.080 126.775 30.920 1.00 20.59 142 ALA A O 1
ATOM 721 N N . MET A 1 101 ? 38.287 128.653 31.199 1.00 23.68 143 MET A N 1
ATOM 722 C CA . MET A 1 101 ? 37.410 129.196 32.232 1.00 23.67 143 MET A CA 1
ATOM 723 C C . MET A 1 101 ? 36.010 129.437 31.712 1.00 22.36 143 MET A C 1
ATOM 724 O O . MET A 1 101 ? 35.035 129.105 32.384 1.00 22.41 143 MET A O 1
ATOM 729 N N . LYS A 1 102 ? 35.905 130.011 30.517 1.00 18.61 144 LYS A N 1
ATOM 730 C CA . LYS A 1 102 ? 34.603 130.247 29.898 1.00 24.40 144 LYS A CA 1
ATOM 731 C C . LYS A 1 102 ? 33.784 128.952 29.742 1.00 20.76 144 LYS A C 1
ATOM 732 O O . LYS A 1 102 ? 32.548 128.988 29.710 1.00 24.14 144 LYS A O 1
ATOM 738 N N . GLY A 1 103 ? 34.467 127.811 29.662 1.00 22.47 145 GLY A N 1
ATOM 739 C CA . GLY A 1 103 ? 33.782 126.538 29.521 1.00 18.15 145 GLY A CA 1
ATOM 740 C C . GLY A 1 103 ? 33.473 125.835 30.844 1.00 19.80 145 GLY A C 1
ATOM 741 O O . GLY A 1 103 ? 32.981 124.705 30.837 1.00 16.75 145 GLY A O 1
ATOM 742 N N . GLN A 1 104 ? 33.778 126.479 31.975 1.00 18.06 146 GLN A N 1
ATOM 743 C CA . GLN A 1 104 ? 33.522 125.897 33.307 1.00 16.78 146 GLN A CA 1
ATOM 744 C C . GLN A 1 104 ? 32.101 126.191 33.790 1.00 16.49 146 GLN A C 1
ATOM 745 O O . GLN A 1 104 ? 31.695 127.346 33.803 1.00 17.41 146 GLN A O 1
ATOM 751 N N . PRO A 1 105 ? 31.346 125.151 34.195 1.00 18.06 147 PRO A N 1
ATOM 752 C CA . PRO A 1 105 ? 30.052 125.401 34.835 1.00 15.17 147 PRO A CA 1
ATOM 753 C C . PRO A 1 105 ? 30.220 126.367 36.007 1.00 15.20 147 PRO A C 1
ATOM 754 O O . PRO A 1 105 ? 31.137 126.205 36.815 1.00 15.78 147 PRO A O 1
ATOM 758 N N . GLY A 1 106 ? 29.381 127.394 36.054 1.00 15.78 148 GLY A N 1
ATOM 759 C CA . GLY A 1 106 ? 29.472 128.395 37.103 1.00 14.54 148 GLY A CA 1
ATOM 760 C C . GLY A 1 106 ? 30.233 129.646 36.698 1.00 15.54 148 GLY A C 1
ATOM 761 O O . GLY A 1 106 ? 30.245 130.619 37.450 1.00 15.84 148 GLY A O 1
ATOM 762 N N . VAL A 1 107 ? 30.864 129.629 35.524 1.00 15.54 149 VAL A N 1
ATOM 763 C CA . VAL A 1 107 ? 31.592 130.804 35.054 1.00 16.62 149 VAL A CA 1
ATOM 764 C C . VAL A 1 107 ? 30.729 131.581 34.073 1.00 18.48 149 VAL A C 1
ATOM 765 O O . VAL A 1 107 ? 30.249 131.053 33.063 1.00 16.93 149 VAL A O 1
ATOM 769 N N . LEU A 1 108 ? 30.532 132.851 34.400 1.00 17.48 150 LEU A N 1
ATOM 770 C CA . LEU A 1 108 ? 29.718 133.759 33.605 1.00 19.02 150 LEU A CA 1
ATOM 771 C C . LEU A 1 108 ? 30.519 134.365 32.453 1.00 19.56 150 LEU A C 1
ATOM 772 O O . LEU A 1 108 ? 30.065 134.382 31.312 1.00 20.32 150 LEU A O 1
ATOM 777 N N . ASP A 1 109 ? 31.713 134.861 32.760 1.00 17.09 151 ASP A N 1
ATOM 778 C CA . ASP A 1 109 ? 32.527 135.535 31.762 1.00 22.08 151 ASP A CA 1
ATOM 779 C C . ASP A 1 109 ? 33.965 135.652 32.257 1.00 25.00 151 ASP A C 1
ATOM 780 O O . ASP A 1 109 ? 34.242 135.507 33.450 1.00 19.44 151 ASP A O 1
ATOM 785 N N . VAL A 1 110 ? 34.883 135.908 31.337 1.00 24.46 152 VAL A N 1
ATOM 786 C CA . VAL A 1 110 ? 36.276 136.135 31.700 1.00 26.87 152 VAL A CA 1
ATOM 787 C C . VAL A 1 110 ? 36.759 137.412 31.037 1.00 33.09 152 VAL A C 1
ATOM 788 O O . VAL A 1 110 ? 36.568 137.609 29.835 1.00 32.36 152 VAL A O 1
ATOM 792 N N . LEU A 1 111 ? 37.374 138.279 31.829 1.00 31.73 153 LEU A N 1
ATOM 793 C CA . LEU A 1 111 ? 37.878 139.555 31.344 1.00 35.42 153 LEU A CA 1
ATOM 794 C C . LEU A 1 111 ? 39.400 139.578 31.470 1.00 40.00 153 LEU A C 1
ATOM 795 O O . LEU A 1 111 ? 39.943 139.163 32.500 1.00 33.40 153 LEU A O 1
ATOM 800 N N . ASN A 1 112 ? 40.049 140.043 30.397 1.00 43.87 154 ASN A N 1
ATOM 801 C CA . ASN A 1 112 ? 41.513 140.166 30.223 1.00 47.77 154 ASN A CA 1
ATOM 802 C C . ASN A 1 112 ? 42.186 138.875 29.764 1.00 47.52 154 ASN A C 1
ATOM 803 O O . ASN A 1 112 ? 43.413 138.814 29.633 1.00 47.16 154 ASN A O 1
ATOM 808 N N . TYR B 1 10 ? 50.325 155.860 34.794 1.00 46.71 52 TYR B N 1
ATOM 809 C CA . TYR B 1 10 ? 49.161 155.602 35.625 1.00 48.32 52 TYR B CA 1
ATOM 810 C C . TYR B 1 10 ? 48.451 156.906 35.990 1.00 47.27 52 TYR B C 1
ATOM 811 O O . TYR B 1 10 ? 47.248 157.032 35.774 1.00 42.35 52 TYR B O 1
ATOM 820 N N . LEU B 1 11 ? 49.190 157.861 36.552 1.00 45.56 53 LEU B N 1
ATOM 821 C CA . LEU B 1 11 ? 48.635 159.189 36.797 1.00 41.11 53 LEU B CA 1
ATOM 822 C C . LEU B 1 11 ? 48.250 159.855 35.482 1.00 41.21 53 LEU B C 1
ATOM 823 O O . LEU B 1 11 ? 47.309 160.651 35.440 1.00 42.80 53 LEU B O 1
ATOM 828 N N . ASP B 1 12 ? 48.973 159.531 34.409 1.00 36.23 54 ASP B N 1
ATOM 829 C CA . ASP B 1 12 ? 48.683 160.092 33.092 1.00 42.56 54 ASP B CA 1
ATOM 830 C C . ASP B 1 12 ? 47.424 159.475 32.483 1.00 41.13 54 ASP B C 1
ATOM 831 O O . ASP B 1 12 ? 47.028 159.835 31.376 1.00 44.58 54 ASP B O 1
ATOM 836 N N . ARG B 1 13 ? 46.799 158.556 33.216 1.00 38.39 55 ARG B N 1
ATOM 837 C CA . ARG B 1 13 ? 45.570 157.907 32.762 1.00 40.80 55 ARG B CA 1
ATOM 838 C C . ARG B 1 13 ? 44.343 158.360 33.563 1.00 37.58 55 ARG B C 1
ATOM 839 O O . ARG B 1 13 ? 43.203 158.127 33.146 1.00 35.98 55 ARG B O 1
ATOM 847 N N . VAL B 1 14 ? 44.580 159.003 34.707 1.00 32.77 56 VAL B N 1
ATOM 848 C CA . VAL B 1 14 ? 43.503 159.419 35.614 1.00 35.79 56 VAL B CA 1
ATOM 849 C C . VAL B 1 14 ? 42.692 160.590 35.038 1.00 35.79 56 VAL B C 1
ATOM 850 O O . VAL B 1 14 ? 43.263 161.553 34.518 1.00 33.03 56 VAL B O 1
ATOM 854 N N . GLU B 1 15 ? 41.362 160.491 35.107 1.00 33.72 57 GLU B N 1
ATOM 855 C CA . GLU B 1 15 ? 40.488 161.544 34.581 1.00 29.85 57 GLU B CA 1
ATOM 856 C C . GLU B 1 15 ? 39.332 161.825 35.531 1.00 29.86 57 GLU B C 1
ATOM 857 O O . GLU B 1 15 ? 38.890 160.939 36.257 1.00 27.99 57 GLU B O 1
ATOM 863 N N . SER B 1 16 ? 38.853 163.068 35.518 1.00 26.77 58 SER B N 1
ATOM 864 C CA . SER B 1 16 ? 37.654 163.460 36.254 1.00 20.65 58 SER B CA 1
ATOM 865 C C . SER B 1 16 ? 36.462 163.385 35.312 1.00 20.89 58 SER B C 1
ATOM 866 O O . SER B 1 16 ? 36.604 163.605 34.118 1.00 24.40 58 SER B O 1
ATOM 869 N N . GLN B 1 17 ? 35.288 163.106 35.851 1.00 21.96 59 GLN B N 1
ATOM 870 C CA . GLN B 1 17 ? 34.089 163.137 35.027 1.00 17.36 59 GLN B CA 1
ATOM 871 C C . GLN B 1 17 ? 33.086 164.115 35.613 1.00 20.70 59 GLN B C 1
ATOM 872 O O . GLN B 1 17 ? 32.633 163.961 36.747 1.00 18.97 59 GLN B O 1
ATOM 878 N N . VAL B 1 18 ? 32.737 165.118 34.818 1.00 20.80 60 VAL B N 1
ATOM 879 C CA . VAL B 1 18 ? 31.796 166.142 35.246 1.00 15.84 60 VAL B CA 1
ATOM 880 C C . VAL B 1 18 ? 30.455 165.900 34.564 1.00 16.98 60 VAL B C 1
ATOM 881 O O . VAL B 1 18 ? 30.319 166.138 33.362 1.00 14.73 60 VAL B O 1
ATOM 885 N N . PHE B 1 19 ? 29.477 165.394 35.313 1.00 16.48 61 PHE B N 1
ATOM 886 C CA . PHE B 1 19 ? 28.166 165.110 34.733 1.00 18.52 61 PHE B CA 1
ATOM 887 C C . PHE B 1 19 ? 27.393 166.408 34.525 1.00 16.90 61 PHE B C 1
ATOM 888 O O . PHE B 1 19 ? 27.457 167.304 35.359 1.00 17.00 61 PHE B O 1
ATOM 896 N N . LEU B 1 20 ? 26.641 166.498 33.433 1.00 14.44 62 LEU B N 1
ATOM 897 C CA . LEU B 1 20 ? 25.897 167.716 33.145 1.00 14.77 62 LEU B CA 1
ATOM 898 C C . LEU B 1 20 ? 24.404 167.532 33.397 1.00 18.35 62 LEU B C 1
ATOM 899 O O . LEU B 1 20 ? 23.911 166.404 33.421 1.00 17.38 62 LEU B O 1
ATOM 904 N N . THR B 1 21 ? 23.694 168.648 33.570 1.00 17.27 63 THR B N 1
ATOM 905 C CA . THR B 1 21 ? 22.254 168.620 33.789 1.00 18.01 63 THR B CA 1
ATOM 906 C C . THR B 1 21 ? 21.501 168.302 32.485 1.00 22.38 63 THR B C 1
ATOM 907 O O . THR B 1 21 ? 22.065 168.398 31.392 1.00 21.47 63 THR B O 1
ATOM 911 N N . GLU B 1 22 ? 20.223 167.937 32.594 1.00 23.37 64 GLU B N 1
ATOM 912 C CA . GLU B 1 22 ? 19.521 167.321 31.463 1.00 19.85 64 GLU B CA 1
ATOM 913 C C . GLU B 1 22 ? 19.189 168.265 30.306 1.00 23.56 64 GLU B C 1
ATOM 914 O O . GLU B 1 22 ? 18.870 167.794 29.215 1.00 20.48 64 GLU B O 1
ATOM 920 N N . ASP B 1 23 ? 19.258 169.579 30.523 1.00 21.32 65 ASP B N 1
ATOM 921 C CA . ASP B 1 23 ? 19.074 170.508 29.413 1.00 22.04 65 ASP B CA 1
ATOM 922 C C . ASP B 1 23 ? 20.159 170.281 28.360 1.00 21.41 65 ASP B C 1
ATOM 923 O O . ASP B 1 23 ? 19.904 170.413 27.162 1.00 23.29 65 ASP B O 1
ATOM 928 N N . VAL B 1 24 ? 21.370 169.942 28.796 1.00 17.07 66 VAL B N 1
ATOM 929 C CA . VAL B 1 24 ? 22.411 169.552 27.837 1.00 17.94 66 VAL B CA 1
ATOM 930 C C . VAL B 1 24 ? 22.263 168.096 27.388 1.00 23.21 66 VAL B C 1
ATOM 931 O O . VAL B 1 24 ? 22.273 167.808 26.191 1.00 21.87 66 VAL B O 1
ATOM 935 N N . SER B 1 25 ? 22.126 167.177 28.344 1.00 16.48 67 SER B N 1
ATOM 936 C CA . SER B 1 25 ? 22.131 165.749 28.018 1.00 17.90 67 SER B CA 1
ATOM 937 C C . SER B 1 25 ? 21.073 165.373 26.974 1.00 20.85 67 SER B C 1
ATOM 938 O O . SER B 1 25 ? 21.341 164.578 26.070 1.00 20.20 67 SER B O 1
ATOM 941 N N . ALA B 1 26 ? 19.885 165.959 27.093 1.00 20.22 68 ALA B N 1
ATOM 942 C CA . ALA B 1 26 ? 18.763 165.558 26.245 1.00 26.77 68 ALA B CA 1
ATOM 943 C C . ALA B 1 26 ? 18.818 166.240 24.883 1.00 25.18 68 ALA B C 1
ATOM 944 O O . ALA B 1 26 ? 18.190 165.782 23.929 1.00 32.31 68 ALA B O 1
ATOM 946 N N . ASN B 1 27 ? 19.592 167.316 24.788 1.00 24.87 69 ASN B N 1
ATOM 947 C CA . ASN B 1 27 ? 19.515 168.206 23.627 1.00 29.39 69 ASN B CA 1
ATOM 948 C C . ASN B 1 27 ? 20.797 168.376 22.810 1.00 28.68 69 ASN B C 1
ATOM 949 O O . ASN B 1 27 ? 20.793 169.074 21.796 1.00 32.72 69 ASN B O 1
ATOM 954 N N . ASP B 1 28 ? 21.893 167.762 23.243 1.00 22.90 70 ASP B N 1
ATOM 955 C CA . ASP B 1 28 ? 23.192 168.068 22.642 1.00 23.84 70 ASP B CA 1
ATOM 956 C C . ASP B 1 28 ? 24.090 166.840 22.537 1.00 22.21 70 ASP B C 1
ATOM 957 O O . ASP B 1 28 ? 24.533 166.296 23.549 1.00 20.73 70 ASP B O 1
ATOM 962 N N . SER B 1 29 ? 24.384 166.412 21.312 1.00 21.44 71 SER B N 1
ATOM 963 C CA . SER B 1 29 ? 25.136 165.171 21.138 1.00 21.75 71 SER B CA 1
ATOM 964 C C . SER B 1 29 ? 26.609 165.390 20.800 1.00 21.94 71 SER B C 1
ATOM 965 O O . SER B 1 29 ? 27.359 164.429 20.689 1.00 22.10 71 SER B O 1
ATOM 968 N N . SER B 1 30 ? 27.040 166.643 20.676 1.00 20.11 72 SER B N 1
ATOM 969 C CA . SER B 1 30 ? 28.438 166.903 20.344 1.00 20.63 72 SER B CA 1
ATOM 970 C C . SER B 1 30 ? 28.986 168.161 21.002 1.00 19.65 72 SER B C 1
ATOM 971 O O . SER B 1 30 ? 30.043 168.641 20.601 1.00 19.69 72 SER B O 1
ATOM 974 N N . CYS B 1 31 ? 28.276 168.671 22.014 1.00 19.38 73 CYS B N 1
ATOM 975 C CA . CYS B 1 31 ? 28.619 169.930 22.699 1.00 16.71 73 CYS B CA 1
ATOM 976 C C . CYS B 1 31 ? 28.680 171.061 21.693 1.00 18.59 73 CYS B C 1
ATOM 977 O O . CYS B 1 31 ? 29.693 171.754 21.546 1.00 20.25 73 CYS B O 1
ATOM 980 N N . ASP B 1 32 ? 27.555 171.253 21.030 1.00 17.39 74 ASP B N 1
ATOM 981 C CA . ASP B 1 32 ? 27.448 172.188 19.948 1.00 19.64 74 ASP B CA 1
ATOM 982 C C . ASP B 1 32 ? 26.402 173.259 20.301 1.00 18.04 74 ASP B C 1
ATOM 983 O O . ASP B 1 32 ? 26.155 174.182 19.525 1.00 16.13 74 ASP B O 1
ATOM 988 N N . THR B 1 33 ? 25.792 173.134 21.483 1.00 16.03 75 THR B N 1
ATOM 989 C CA . THR B 1 33 ? 24.802 174.119 21.909 1.00 14.68 75 THR B CA 1
ATOM 990 C C . THR B 1 33 ? 25.427 175.214 22.765 1.00 13.81 75 THR B C 1
ATOM 991 O O . THR B 1 33 ? 26.505 175.047 23.342 1.00 14.43 75 THR B O 1
ATOM 995 N N . THR B 1 34 ? 24.747 176.345 22.814 1.00 14.26 76 THR B N 1
ATOM 996 C CA . THR B 1 34 ? 25.220 177.493 23.569 1.00 15.74 76 THR B CA 1
ATOM 997 C C . THR B 1 34 ? 25.620 177.110 25.005 1.00 15.13 76 THR B C 1
ATOM 998 O O . THR B 1 34 ? 26.719 177.424 25.456 1.00 15.59 76 THR B O 1
ATOM 1002 N N . ALA B 1 35 ? 24.731 176.408 25.699 1.00 13.29 77 ALA B N 1
ATOM 1003 C CA . ALA B 1 35 ? 24.956 176.032 27.096 1.00 18.68 77 ALA B CA 1
ATOM 1004 C C . ALA B 1 35 ? 26.168 175.128 27.279 1.00 16.86 77 ALA B C 1
ATOM 1005 O O . ALA B 1 35 ? 26.985 175.336 28.177 1.00 15.26 77 ALA B O 1
ATOM 1007 N N . CYS B 1 36 ? 26.272 174.107 26.443 1.00 14.23 78 CYS B N 1
ATOM 1008 C CA . CYS B 1 36 ? 27.388 173.173 26.564 1.00 15.78 78 CYS B CA 1
ATOM 1009 C C . CYS B 1 36 ? 28.708 173.880 26.265 1.00 17.10 78 CYS B C 1
ATOM 1010 O O . CYS B 1 36 ? 29.696 173.701 26.983 1.00 16.28 78 CYS B O 1
ATOM 1013 N N . LYS B 1 37 ? 28.737 174.690 25.212 1.00 16.11 79 LYS B N 1
ATOM 1014 C CA . LYS B 1 37 ? 29.975 175.388 24.876 1.00 15.22 79 LYS B CA 1
ATOM 1015 C C . LYS B 1 37 ? 30.396 176.359 25.987 1.00 15.58 79 LYS B C 1
ATOM 1016 O O . LYS B 1 37 ? 31.587 176.501 26.282 1.00 18.35 79 LYS B O 1
ATOM 1022 N N . ALA B 1 38 ? 29.427 177.029 26.598 1.00 16.97 80 ALA B N 1
ATOM 1023 C CA . ALA B 1 38 ? 29.739 177.979 27.656 1.00 18.94 80 ALA B CA 1
ATOM 1024 C C . ALA B 1 38 ? 30.368 177.252 28.852 1.00 17.93 80 ALA B C 1
ATOM 1025 O O . ALA B 1 38 ? 31.332 177.747 29.462 1.00 19.24 80 ALA B O 1
ATOM 1027 N N . LEU B 1 39 ? 29.822 176.084 29.181 1.00 16.29 81 LEU B N 1
ATOM 1028 C CA . LEU B 1 39 ? 30.368 175.261 30.275 1.00 18.49 81 LEU B CA 1
ATOM 1029 C C . LEU B 1 39 ? 31.776 174.809 29.934 1.00 21.03 81 LEU B C 1
ATOM 1030 O O . LEU B 1 39 ? 32.692 174.896 30.752 1.00 19.91 81 LEU B O 1
ATOM 1035 N N . ARG B 1 40 ? 31.943 174.323 28.710 1.00 16.35 82 ARG B N 1
ATOM 1036 C CA . ARG B 1 40 ? 33.229 173.788 28.282 1.00 17.52 82 ARG B CA 1
ATOM 1037 C C . ARG B 1 40 ? 34.308 174.851 28.370 1.00 20.70 82 ARG B C 1
ATOM 1038 O O . ARG B 1 40 ? 35.435 174.586 28.805 1.00 20.26 82 ARG B O 1
ATOM 1046 N N . GLU B 1 41 ? 33.947 176.068 27.981 1.00 20.37 83 GLU B N 1
ATOM 1047 C CA . GLU B 1 41 ? 34.883 177.179 28.005 1.00 19.33 83 GLU B CA 1
ATOM 1048 C C . GLU B 1 41 ? 35.252 177.547 29.437 1.00 22.59 83 GLU B C 1
ATOM 1049 O O . GLU B 1 41 ? 36.403 177.869 29.717 1.00 19.96 83 GLU B O 1
ATOM 1055 N N . LYS B 1 42 ? 34.288 177.490 30.350 1.00 21.31 84 LYS B N 1
ATOM 1056 C CA . LYS B 1 42 ? 34.572 177.779 31.753 1.00 21.76 84 LYS B CA 1
ATOM 1057 C C . LYS B 1 42 ? 35.530 176.753 32.358 1.00 25.26 84 LYS B C 1
ATOM 1058 O O . LYS B 1 42 ? 36.322 177.075 33.244 1.00 25.20 84 LYS B O 1
ATOM 1064 N N . ILE B 1 43 ? 35.457 175.521 31.869 1.00 21.92 85 ILE B N 1
ATOM 1065 C CA . ILE B 1 43 ? 36.284 174.442 32.399 1.00 24.58 85 ILE B CA 1
ATOM 1066 C C . ILE B 1 43 ? 37.678 174.451 31.772 1.00 26.28 85 ILE B C 1
ATOM 1067 O O . ILE B 1 43 ? 38.689 174.392 32.487 1.00 23.76 85 ILE B O 1
ATOM 1072 N N . GLU B 1 44 ? 37.726 174.545 30.445 1.00 22.28 86 GLU B N 1
ATOM 1073 C CA . GLU B 1 44 ? 38.995 174.531 29.717 1.00 22.09 86 GLU B CA 1
ATOM 1074 C C . GLU B 1 44 ? 39.910 175.673 30.153 1.00 25.12 86 GLU B C 1
ATOM 1075 O O . GLU B 1 44 ? 41.126 175.502 30.206 1.00 27.43 86 GLU B O 1
ATOM 1081 N N . THR B 1 45 ? 39.343 176.819 30.516 1.00 23.16 87 THR B N 1
ATOM 1082 C CA . THR B 1 45 ? 40.194 177.969 30.822 1.00 23.66 87 THR B CA 1
ATOM 1083 C C . THR B 1 45 ? 40.670 178.019 32.282 1.00 28.20 87 THR B C 1
ATOM 1084 O O . THR B 1 45 ? 41.323 178.982 32.688 1.00 27.56 87 THR B O 1
ATOM 1088 N N . ARG B 1 46 ? 40.366 176.988 33.069 1.00 24.09 88 ARG B N 1
ATOM 1089 C CA . ARG B 1 46 ? 40.907 176.898 34.430 1.00 28.51 88 ARG B CA 1
ATOM 1090 C C . ARG B 1 46 ? 42.398 176.608 34.371 1.00 28.93 88 ARG B C 1
ATOM 1091 O O . ARG B 1 46 ? 42.849 175.875 33.496 1.00 28.65 88 ARG B O 1
ATOM 1099 N N . SER B 1 47 ? 43.168 177.165 35.305 1.00 26.73 89 SER B N 1
ATOM 1100 C CA . SER B 1 47 ? 44.608 176.911 35.308 1.00 31.20 89 SER B CA 1
ATOM 1101 C C . SER B 1 47 ? 44.919 175.447 35.637 1.00 31.90 89 SER B C 1
ATOM 1102 O O . SER B 1 47 ? 45.962 174.925 35.251 1.00 32.83 89 SER B O 1
ATOM 1105 N N . ASP B 1 48 ? 44.012 174.781 36.345 1.00 30.93 90 ASP B N 1
ATOM 1106 C CA . ASP B 1 48 ? 44.284 173.422 36.802 1.00 32.36 90 ASP B CA 1
ATOM 1107 C C . ASP B 1 48 ? 43.749 172.356 35.839 1.00 32.61 90 ASP B C 1
ATOM 1108 O O . ASP B 1 48 ? 43.864 171.162 36.107 1.00 33.37 90 ASP B O 1
ATOM 1113 N N . VAL B 1 49 ? 43.189 172.792 34.713 1.00 30.61 91 VAL B N 1
ATOM 1114 C CA . VAL B 1 49 ? 42.693 171.872 33.691 1.00 29.27 91 VAL B CA 1
ATOM 1115 C C . VAL B 1 49 ? 43.608 171.790 32.466 1.00 30.85 91 VAL B C 1
ATOM 1116 O O . VAL B 1 49 ? 43.963 172.807 31.870 1.00 33.22 91 VAL B O 1
ATOM 1120 N N . LYS B 1 50 ? 43.973 170.563 32.090 1.00 32.01 92 LYS B N 1
ATOM 1121 C CA . LYS B 1 50 ? 44.840 170.320 30.937 1.00 33.36 92 LYS B CA 1
ATOM 1122 C C . LYS B 1 50 ? 44.078 170.074 29.639 1.00 33.77 92 LYS B C 1
ATOM 1123 O O . LYS B 1 50 ? 44.441 170.600 28.592 1.00 33.24 92 LYS B O 1
ATOM 1129 N N . ALA B 1 51 ? 43.033 169.256 29.703 1.00 31.75 93 ALA B N 1
ATOM 1130 C CA . ALA B 1 51 ? 42.260 168.929 28.513 1.00 29.47 93 ALA B CA 1
ATOM 1131 C C . ALA B 1 51 ? 40.839 168.534 28.891 1.00 29.21 93 ALA B C 1
ATOM 1132 O O . ALA B 1 51 ? 40.594 168.078 30.013 1.00 26.27 93 ALA B O 1
ATOM 1134 N N . VAL B 1 52 ? 39.918 168.710 27.943 1.00 27.34 94 VAL B N 1
ATOM 1135 C CA . VAL B 1 52 ? 38.500 168.407 28.134 1.00 24.91 94 VAL B CA 1
ATOM 1136 C C . VAL B 1 52 ? 37.940 167.729 26.887 1.00 27.36 94 VAL B C 1
ATOM 1137 O O . VAL B 1 52 ? 38.150 168.200 25.768 1.00 24.86 94 VAL B O 1
ATOM 1141 N N . ARG B 1 53 ? 37.252 166.608 27.058 1.00 23.14 95 ARG B N 1
ATOM 1142 C CA . ARG B 1 53 ? 36.519 166.046 25.931 1.00 23.12 95 ARG B CA 1
ATOM 1143 C C . ARG B 1 53 ? 35.081 165.761 26.343 1.00 22.62 95 ARG B C 1
ATOM 1144 O O . ARG B 1 53 ? 34.795 165.538 27.520 1.00 21.52 95 ARG B O 1
ATOM 1152 N N . PHE B 1 54 ? 34.180 165.773 25.367 1.00 19.88 96 PHE B N 1
ATOM 1153 C CA . PHE B 1 54 ? 32.754 165.611 25.642 1.00 23.21 96 PHE B CA 1
ATOM 1154 C C . PHE B 1 54 ? 32.295 164.178 25.393 1.00 21.27 96 PHE B C 1
ATOM 1155 O O . PHE B 1 54 ? 32.623 163.585 24.375 1.00 23.55 96 PHE B O 1
ATOM 1163 N N . LEU B 1 55 ? 31.553 163.611 26.336 1.00 16.79 97 LEU B N 1
ATOM 1164 C CA . LEU B 1 55 ? 30.967 162.283 26.145 1.00 17.49 97 LEU B CA 1
ATOM 1165 C C . LEU B 1 55 ? 29.455 162.437 26.173 1.00 19.29 97 LEU B C 1
ATOM 1166 O O . LEU B 1 55 ? 28.907 162.828 27.197 1.00 18.43 97 LEU B O 1
ATOM 1171 N N . ASN B 1 56 ? 28.771 162.168 25.065 1.00 16.76 98 ASN B N 1
ATOM 1172 C CA . ASN B 1 56 ? 27.327 162.423 25.072 1.00 16.32 98 ASN B CA 1
ATOM 1173 C C . ASN B 1 56 ? 26.542 161.304 25.753 1.00 21.42 98 ASN B C 1
ATOM 1174 O O . ASN B 1 56 ? 27.106 160.272 26.132 1.00 21.57 98 ASN B O 1
ATOM 1179 N N . ARG B 1 57 ? 25.248 161.543 25.952 1.00 18.44 99 ARG B N 1
ATOM 1180 C CA . ARG B 1 57 ? 24.388 160.606 26.670 1.00 20.63 99 ARG B CA 1
ATOM 1181 C C . ARG B 1 57 ? 24.330 159.238 25.994 1.00 23.81 99 ARG B C 1
ATOM 1182 O O . ARG B 1 57 ? 24.382 158.206 26.668 1.00 21.94 99 ARG B O 1
ATOM 1190 N N . GLN B 1 58 ? 24.224 159.225 24.667 1.00 25.47 100 GLN B N 1
ATOM 1191 C CA . GLN B 1 58 ? 24.075 157.961 23.940 1.00 27.59 100 GLN B CA 1
ATOM 1192 C C . GLN B 1 58 ? 25.335 157.118 24.089 1.00 23.77 100 GLN B C 1
ATOM 1193 O O . GLN B 1 58 ? 25.256 155.923 24.403 1.00 27.60 100 GLN B O 1
ATOM 1199 N N . GLN B 1 59 ? 26.489 157.748 23.901 1.00 21.70 101 GLN B N 1
ATOM 1200 C CA . GLN B 1 59 ? 27.779 157.060 24.004 1.00 27.55 101 GLN B CA 1
ATOM 1201 C C . GLN B 1 59 ? 28.079 156.548 25.416 1.00 28.29 101 GLN B C 1
ATOM 1202 O O . GLN B 1 59 ? 28.646 155.472 25.583 1.00 28.70 101 GLN B O 1
ATOM 1208 N N . ALA B 1 60 ? 27.717 157.328 26.429 1.00 24.70 102 ALA B N 1
ATOM 1209 C CA . ALA B 1 60 ? 27.912 156.901 27.814 1.00 23.18 102 ALA B CA 1
ATOM 1210 C C . ALA B 1 60 ? 27.064 155.676 28.116 1.00 24.60 102 ALA B C 1
ATOM 1211 O O . ALA B 1 60 ? 27.524 154.729 28.750 1.00 28.77 102 ALA B O 1
ATOM 1213 N N . TYR B 1 61 ? 25.816 155.708 27.661 1.00 23.53 103 TYR B N 1
ATOM 1214 C CA . TYR B 1 61 ? 24.915 154.578 27.810 1.00 26.79 103 TYR B CA 1
ATOM 1215 C C . TYR B 1 61 ? 25.456 153.330 27.106 1.00 31.67 103 TYR B C 1
ATOM 1216 O O . TYR B 1 61 ? 25.568 152.265 27.723 1.00 31.56 103 TYR B O 1
ATOM 1225 N N . ASP B 1 62 ? 25.807 153.463 25.827 1.00 28.86 104 ASP B N 1
ATOM 1226 C CA . ASP B 1 62 ? 26.350 152.338 25.066 1.00 32.55 104 ASP B CA 1
ATOM 1227 C C . ASP B 1 62 ? 27.579 151.747 25.757 1.00 33.52 104 ASP B C 1
ATOM 1228 O O . ASP B 1 62 ? 27.674 150.536 25.930 1.00 37.70 104 ASP B O 1
ATOM 1233 N N . ASP B 1 63 ? 28.509 152.604 26.158 1.00 31.70 105 ASP B N 1
ATOM 1234 C CA . ASP B 1 63 ? 29.719 152.149 26.825 1.00 36.61 105 ASP B CA 1
ATOM 1235 C C . ASP B 1 63 ? 29.419 151.387 28.117 1.00 37.40 105 ASP B C 1
ATOM 1236 O O . ASP B 1 63 ? 30.022 150.348 28.390 1.00 39.76 105 ASP B O 1
ATOM 1241 N N . ALA B 1 64 ? 28.485 151.899 28.910 1.00 33.37 106 ALA B N 1
ATOM 1242 C CA . ALA B 1 64 ? 28.165 151.271 30.191 1.00 35.78 106 ALA B CA 1
ATOM 1243 C C . ALA B 1 64 ? 27.425 149.940 30.013 1.00 38.45 106 ALA B C 1
ATOM 1244 O O . ALA B 1 64 ? 27.677 148.971 30.734 1.00 39.32 106 ALA B O 1
ATOM 1246 N N . ILE B 1 65 ? 26.508 149.902 29.054 1.00 37.59 107 ILE B N 1
ATOM 1247 C CA . ILE B 1 65 ? 25.749 148.690 28.759 1.00 41.71 107 ILE B CA 1
ATOM 1248 C C . ILE B 1 65 ? 26.687 147.639 28.167 1.00 42.50 107 ILE B C 1
ATOM 1249 O O . ILE B 1 65 ? 26.470 146.434 28.296 1.00 48.87 107 ILE B O 1
ATOM 1254 N N . ARG B 1 66 ? 27.757 148.112 27.549 1.00 43.60 108 ARG B N 1
ATOM 1255 C CA . ARG B 1 66 ? 28.771 147.229 26.998 1.00 46.93 108 ARG B CA 1
ATOM 1256 C C . ARG B 1 66 ? 29.485 146.502 28.141 1.00 47.07 108 ARG B C 1
ATOM 1257 O O . ARG B 1 66 ? 29.607 145.279 28.128 1.00 50.61 108 ARG B O 1
ATOM 1265 N N . LYS B 1 67 ? 29.925 147.264 29.140 1.00 44.96 109 LYS B N 1
ATOM 1266 C CA . LYS B 1 67 ? 30.653 146.713 30.282 1.00 45.41 109 LYS B CA 1
ATOM 1267 C C . LYS B 1 67 ? 29.745 145.981 31.273 1.00 43.84 109 LYS B C 1
ATOM 1268 O O . LYS B 1 67 ? 30.211 145.148 32.049 1.00 44.44 109 LYS B O 1
ATOM 1274 N N . PHE B 1 68 ? 28.454 146.294 31.246 1.00 43.42 110 PHE B N 1
ATOM 1275 C CA . PHE B 1 68 ? 27.510 145.695 32.186 1.00 42.87 110 PHE B CA 1
ATOM 1276 C C . PHE B 1 68 ? 26.218 145.267 31.510 1.00 43.30 110 PHE B C 1
ATOM 1277 O O . PHE B 1 68 ? 25.175 145.885 31.722 1.00 44.02 110 PHE B O 1
ATOM 1285 N N . PRO B 1 69 ? 26.279 144.174 30.728 1.00 46.26 111 PRO B N 1
ATOM 1286 C CA . PRO B 1 69 ? 25.181 143.635 29.915 1.00 44.78 111 PRO B CA 1
ATOM 1287 C C . PRO B 1 69 ? 23.890 143.353 30.675 1.00 47.89 111 PRO B C 1
ATOM 1288 O O . PRO B 1 69 ? 22.826 143.338 30.061 1.00 50.01 111 PRO B O 1
ATOM 1292 N N . GLN B 1 70 ? 23.969 143.134 31.982 1.00 47.14 112 GLN B N 1
ATOM 1293 C CA . GLN B 1 70 ? 22.791 142.717 32.733 1.00 46.31 112 GLN B CA 1
ATOM 1294 C C . GLN B 1 70 ? 21.751 143.829 32.853 1.00 47.59 112 GLN B C 1
ATOM 1295 O O . GLN B 1 70 ? 20.637 143.592 33.323 1.00 46.89 112 GLN B O 1
ATOM 1301 N N . PHE B 1 71 ? 22.111 145.033 32.417 1.00 48.62 113 PHE B N 1
ATOM 1302 C CA . PHE B 1 71 ? 21.202 146.174 32.497 1.00 49.05 113 PHE B CA 1
ATOM 1303 C C . PHE B 1 71 ? 20.688 146.612 31.128 1.00 52.68 113 PHE B C 1
ATOM 1304 O O . PHE B 1 71 ? 20.195 147.730 30.971 1.00 54.73 113 PHE B O 1
ATOM 1312 N N . LYS B 1 72 ? 20.787 145.717 30.149 1.00 52.79 114 LYS B N 1
ATOM 1313 C CA . LYS B 1 72 ? 20.329 145.992 28.788 1.00 56.14 114 LYS B CA 1
ATOM 1314 C C . LYS B 1 72 ? 18.848 146.352 28.684 1.00 59.59 114 LYS B C 1
ATOM 1315 O O . LYS B 1 72 ? 18.441 147.023 27.740 1.00 62.84 114 LYS B O 1
ATOM 1321 N N . ASP B 1 73 ? 18.039 145.911 29.642 1.00 59.91 115 ASP B N 1
ATOM 1322 C CA . ASP B 1 73 ? 16.598 146.113 29.531 1.00 58.60 115 ASP B CA 1
ATOM 1323 C C . ASP B 1 73 ? 15.956 146.578 30.831 1.00 59.43 115 ASP B C 1
ATOM 1324 O O . ASP B 1 73 ? 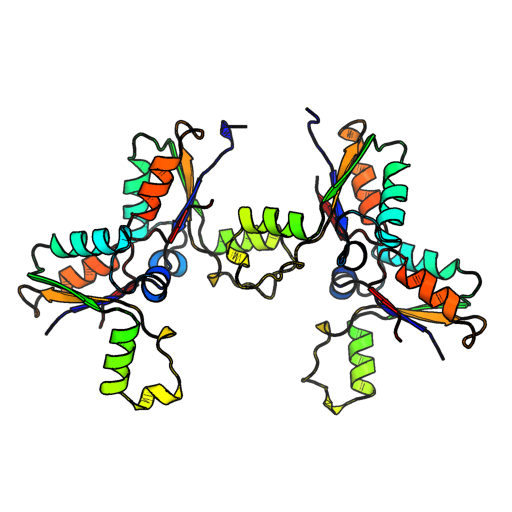14.742 146.460 31.009 1.00 61.63 115 ASP B O 1
ATOM 1329 N N . VAL B 1 74 ? 16.768 147.106 31.740 1.00 56.08 116 VAL B N 1
ATOM 1330 C CA . VAL B 1 74 ? 16.244 147.759 32.936 1.00 53.01 116 VAL B CA 1
ATOM 1331 C C . VAL B 1 74 ? 16.694 149.213 32.965 1.00 52.14 116 VAL B C 1
ATOM 1332 O O . VAL B 1 74 ? 16.086 150.049 33.635 1.00 52.07 116 VAL B O 1
ATOM 1336 N N . ALA B 1 75 ? 17.766 149.504 32.233 1.00 49.62 117 ALA B N 1
ATOM 1337 C CA . ALA B 1 75 ? 18.345 150.841 32.212 1.00 43.94 117 ALA B CA 1
ATOM 1338 C C . ALA B 1 75 ? 18.256 151.453 30.823 1.00 38.90 117 ALA B C 1
ATOM 1339 O O . ALA B 1 75 ? 18.621 150.818 29.831 1.00 43.19 117 ALA B O 1
ATOM 1341 N N . GLY B 1 76 ? 17.781 152.693 30.760 1.00 37.98 118 GLY B N 1
ATOM 1342 C CA . GLY B 1 76 ? 17.706 153.418 29.504 1.00 36.84 118 GLY B CA 1
ATOM 1343 C C . GLY B 1 76 ? 18.746 154.520 29.462 1.00 35.08 118 GLY B C 1
ATOM 1344 O O . GLY B 1 76 ? 19.367 154.831 30.484 1.00 31.14 118 GLY B O 1
ATOM 1345 N N . LYS B 1 77 ? 18.933 155.121 28.290 1.00 34.20 119 LYS B N 1
ATOM 1346 C CA . LYS B 1 77 ? 19.961 156.145 28.132 1.00 32.16 119 LYS B CA 1
ATOM 1347 C C . LYS B 1 77 ? 19.673 157.387 28.965 1.00 28.76 119 LYS B C 1
ATOM 1348 O O . LYS B 1 77 ? 20.586 158.123 29.326 1.00 30.38 119 LYS B O 1
ATOM 1354 N N . ASP B 1 78 ? 18.413 157.610 29.318 1.00 30.34 120 ASP B N 1
ATOM 1355 C CA . ASP B 1 78 ? 18.090 158.810 30.079 1.00 31.19 120 ASP B CA 1
ATOM 1356 C C . ASP B 1 78 ? 18.577 158.724 31.530 1.00 29.91 120 ASP B C 1
ATOM 1357 O O . ASP B 1 78 ? 18.415 159.667 32.301 1.00 28.65 120 ASP B O 1
ATOM 1362 N N . SER B 1 79 ? 19.200 157.606 31.893 1.00 28.72 121 SER B N 1
ATOM 1363 C CA . SER B 1 79 ? 19.825 157.478 33.209 1.00 26.19 121 SER B CA 1
ATOM 1364 C C . SER B 1 79 ? 21.274 157.974 33.160 1.00 24.71 121 SER B C 1
ATOM 1365 O O . SER B 1 79 ? 21.964 158.059 34.186 1.00 21.60 121 SER B O 1
ATOM 1368 N N . PHE B 1 80 ? 21.722 158.306 31.955 1.00 22.50 122 PHE B N 1
ATOM 1369 C CA . PHE B 1 80 ? 23.119 158.660 31.728 1.00 20.39 122 PHE B CA 1
ATOM 1370 C C . PHE B 1 80 ? 23.270 160.097 31.296 1.00 22.13 122 PHE B C 1
ATOM 1371 O O . PHE B 1 80 ? 22.880 160.460 30.193 1.00 19.18 122 PHE B O 1
ATOM 1379 N N . PRO B 1 81 ? 23.835 160.925 32.179 1.00 17.98 123 PRO B N 1
ATOM 1380 C CA . PRO B 1 81 ? 24.113 162.315 31.810 1.00 19.17 123 PRO B CA 1
ATOM 1381 C C . PRO B 1 81 ? 25.149 162.419 30.710 1.00 19.29 123 PRO B C 1
ATOM 1382 O O . PRO B 1 81 ? 26.037 161.571 30.590 1.00 18.44 123 PRO B O 1
ATOM 1386 N N . ALA B 1 82 ? 25.038 163.459 29.896 1.00 18.54 124 ALA B N 1
ATOM 1387 C CA . ALA B 1 82 ? 26.183 163.883 29.121 1.00 18.07 124 ALA B CA 1
ATOM 1388 C C . ALA B 1 82 ? 27.250 164.301 30.1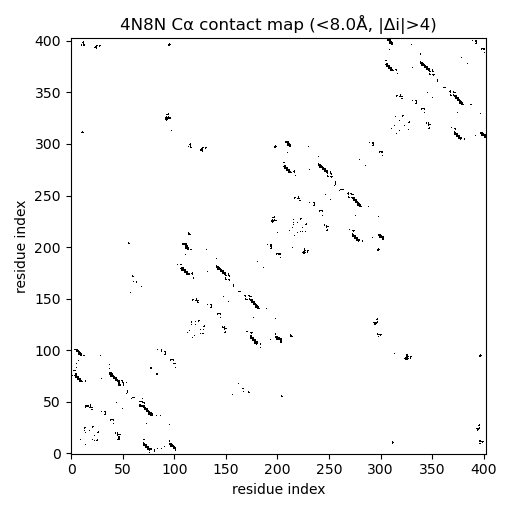24 1.00 17.46 124 ALA B C 1
ATOM 1389 O O . ALA B 1 82 ? 26.943 164.602 31.285 1.00 16.41 124 ALA B O 1
ATOM 1391 N N . SER B 1 83 ? 28.503 164.331 29.701 1.00 17.33 125 SER B N 1
ATOM 1392 C CA . SER B 1 83 ? 29.536 164.712 30.650 1.00 17.92 125 SER B CA 1
ATOM 1393 C C . SER B 1 83 ? 30.790 165.209 29.966 1.00 16.85 125 SER B C 1
ATOM 1394 O O . SER B 1 83 ? 30.973 165.034 28.756 1.00 17.48 125 SER B O 1
ATOM 1397 N N . PHE B 1 84 ? 31.649 165.847 30.756 1.00 15.43 126 PHE B N 1
ATOM 1398 C CA . PHE B 1 84 ? 32.993 166.168 30.317 1.00 15.80 126 PHE B CA 1
ATOM 1399 C C . PHE B 1 84 ? 33.989 165.242 30.989 1.00 20.77 126 PHE B C 1
ATOM 1400 O O . PHE B 1 84 ? 33.970 165.086 32.210 1.00 20.24 126 PHE B O 1
ATOM 1408 N N . ILE B 1 85 ? 34.864 164.643 30.193 1.00 19.68 127 ILE B N 1
ATOM 1409 C CA . ILE B 1 85 ? 35.965 163.860 30.724 1.00 21.35 127 ILE B CA 1
ATOM 1410 C C . ILE B 1 85 ? 37.182 164.769 30.778 1.00 24.42 127 ILE B C 1
ATOM 1411 O O . ILE B 1 85 ? 37.666 165.241 29.744 1.00 24.06 127 ILE B O 1
ATOM 1416 N N . VAL B 1 86 ? 37.673 165.018 31.983 1.00 21.37 128 VAL B N 1
ATOM 1417 C CA . VAL B 1 86 ? 38.616 166.107 32.188 1.00 21.12 128 VAL B CA 1
ATOM 1418 C C . VAL B 1 86 ? 39.980 165.622 32.660 1.00 26.39 128 VAL B C 1
ATOM 1419 O O . VAL B 1 86 ? 40.085 164.948 33.680 1.00 26.27 128 VAL B O 1
ATOM 1423 N N . LYS B 1 87 ? 41.023 165.955 31.903 1.00 23.81 129 LYS B N 1
ATOM 1424 C CA . LYS B 1 87 ? 42.387 165.709 32.364 1.00 31.62 129 LYS B CA 1
ATOM 1425 C C . LYS B 1 87 ? 42.869 166.925 33.132 1.00 29.18 129 LYS B C 1
ATOM 1426 O O . LYS B 1 87 ? 42.976 168.010 32.567 1.00 30.24 129 LYS B O 1
ATOM 1432 N N . LEU B 1 88 ? 43.145 166.748 34.419 1.00 25.99 130 LEU B N 1
ATOM 1433 C CA . LEU B 1 88 ? 43.722 167.820 35.226 1.00 32.59 130 LEU B CA 1
ATOM 1434 C C . LEU B 1 88 ? 45.236 167.947 34.981 1.00 37.43 130 LEU B C 1
ATOM 1435 O O . LEU B 1 88 ? 45.867 167.035 34.434 1.00 34.23 130 LEU B O 1
ATOM 1440 N N . GLU B 1 89 ? 45.811 169.086 35.359 1.00 36.44 131 GLU B N 1
ATOM 1441 C CA . GLU B 1 89 ? 47.256 169.286 35.221 1.00 41.06 131 GLU B CA 1
ATOM 1442 C C . GLU B 1 89 ? 47.999 168.371 36.192 1.00 39.79 131 GLU B C 1
ATOM 1443 O O . GLU B 1 89 ? 48.924 167.652 35.807 1.00 45.49 131 GLU B O 1
ATOM 1449 N N . ASN B 1 90 ? 47.585 168.409 37.453 1.00 39.48 132 ASN B N 1
ATOM 1450 C CA . ASN B 1 90 ? 48.047 167.450 38.446 1.00 41.40 132 ASN B CA 1
ATOM 1451 C C . ASN B 1 90 ? 46.862 166.716 39.068 1.00 40.83 132 ASN B C 1
ATOM 1452 O O . ASN B 1 90 ? 46.205 167.234 39.974 1.00 33.89 132 ASN B O 1
ATOM 1457 N N . PRO B 1 91 ? 46.596 165.494 38.579 1.00 40.29 133 PRO B N 1
ATOM 1458 C CA . PRO B 1 91 ? 45.489 164.638 39.020 1.00 38.93 133 PRO B CA 1
ATOM 1459 C C . PRO B 1 91 ? 45.461 164.369 40.523 1.00 42.17 133 PRO B C 1
ATOM 1460 O O . PRO B 1 91 ? 44.436 163.931 41.044 1.00 40.77 133 PRO B O 1
ATOM 1464 N N . GLU B 1 92 ? 46.560 164.627 41.220 1.00 44.81 134 GLU B N 1
ATOM 1465 C CA . GLU B 1 92 ? 46.605 164.367 42.652 1.00 44.38 134 GLU B CA 1
ATOM 1466 C C . GLU B 1 92 ? 45.867 165.450 43.439 1.00 45.18 134 GLU B C 1
ATOM 1467 O O . GLU B 1 92 ? 45.478 165.237 44.586 1.00 45.17 134 GLU B O 1
ATOM 1473 N N . GLN B 1 93 ? 45.678 166.610 42.817 1.00 45.50 135 GLN B N 1
ATOM 1474 C CA . GLN B 1 93 ? 44.905 167.689 43.437 1.00 48.72 135 GLN B CA 1
ATOM 1475 C C . GLN B 1 93 ? 43.601 167.925 42.690 1.00 40.35 135 GLN B C 1
ATOM 1476 O O . GLN B 1 93 ? 43.583 168.631 41.683 1.00 44.44 135 GLN B O 1
ATOM 1482 N N . HIS B 1 94 ? 42.510 167.356 43.188 1.00 42.32 136 HIS B N 1
ATOM 1483 C CA . HIS B 1 94 ? 41.229 167.488 42.502 1.00 37.67 136 HIS B CA 1
ATOM 1484 C C . HIS B 1 94 ? 40.133 168.051 43.401 1.00 37.49 136 HIS B C 1
ATOM 1485 O O . HIS B 1 94 ? 39.012 168.280 42.947 1.00 31.96 136 HIS B O 1
ATOM 1492 N N . LYS B 1 95 ? 40.452 168.278 44.671 1.00 37.72 137 LYS B N 1
ATOM 1493 C CA . LYS B 1 95 ? 39.432 168.648 45.648 1.00 35.94 137 LYS B CA 1
ATOM 1494 C C . LYS B 1 95 ? 38.795 170.005 45.362 1.00 37.07 137 LYS B C 1
ATOM 1495 O O . LYS B 1 95 ? 37.573 170.147 45.442 1.00 36.68 137 LYS B O 1
ATOM 1501 N N . ASP B 1 96 ? 39.613 171.003 45.043 1.00 34.48 138 ASP B N 1
ATOM 1502 C CA . ASP B 1 96 ? 39.074 172.327 44.749 1.00 34.20 138 ASP B CA 1
ATOM 1503 C C . ASP B 1 96 ? 38.363 172.289 43.403 1.00 32.41 138 ASP B C 1
ATOM 1504 O O . ASP B 1 96 ? 37.343 172.953 43.211 1.00 30.55 138 ASP B O 1
ATOM 1509 N N . PHE B 1 97 ? 38.911 171.515 42.471 1.00 32.97 139 PHE B N 1
ATOM 1510 C CA . PHE B 1 97 ? 38.277 171.346 41.170 1.00 27.23 139 PHE B CA 1
ATOM 1511 C C . PHE B 1 97 ? 36.887 170.755 41.346 1.00 27.21 139 PHE B C 1
ATOM 1512 O O . PHE B 1 97 ? 35.911 171.280 40.804 1.00 23.84 139 PHE B O 1
ATOM 1520 N N . ASP B 1 98 ? 36.786 169.679 42.121 1.00 24.40 140 ASP B N 1
ATOM 1521 C CA . ASP B 1 98 ? 35.498 169.017 42.326 1.00 25.81 140 ASP B CA 1
ATOM 1522 C C . ASP B 1 98 ? 34.462 169.959 42.942 1.00 27.35 140 ASP B C 1
ATOM 1523 O O . ASP B 1 98 ? 33.312 170.012 42.497 1.00 24.28 140 ASP B O 1
ATOM 1528 N N . THR B 1 99 ? 34.878 170.702 43.965 1.00 25.16 141 THR B N 1
ATOM 1529 C CA . THR B 1 99 ? 34.003 171.661 44.629 1.00 26.14 141 THR B CA 1
ATOM 1530 C C . THR B 1 99 ? 33.528 172.748 43.660 1.00 22.81 141 THR B C 1
ATOM 1531 O O . THR B 1 99 ? 32.345 173.117 43.637 1.00 22.80 141 THR B O 1
ATOM 1535 N N . ALA B 1 100 ? 34.456 173.242 42.851 1.00 23.05 142 ALA B N 1
ATOM 1536 C CA . ALA B 1 100 ? 34.161 174.310 41.911 1.00 26.59 142 ALA B CA 1
ATOM 1537 C C . ALA B 1 100 ? 33.179 173.852 40.839 1.00 22.62 142 ALA B C 1
ATOM 1538 O O . ALA B 1 100 ? 32.277 174.600 40.463 1.00 23.68 142 ALA B O 1
ATOM 1540 N N . MET B 1 101 ? 33.358 172.634 40.334 1.00 21.71 143 MET B N 1
ATOM 1541 C CA . MET B 1 101 ? 32.431 172.102 39.335 1.00 18.33 143 MET B CA 1
ATOM 1542 C C . MET B 1 101 ? 31.036 171.919 39.929 1.00 20.58 143 MET B C 1
ATOM 1543 O O . MET B 1 101 ? 30.041 172.269 39.293 1.00 18.19 143 MET B O 1
ATOM 1548 N N . LYS B 1 102 ? 30.960 171.386 41.149 1.00 20.57 144 LYS B N 1
ATOM 1549 C CA . LYS B 1 102 ? 29.673 171.177 41.811 1.00 19.46 144 LYS B CA 1
ATOM 1550 C C . LYS B 1 102 ? 28.892 172.490 41.934 1.00 19.59 144 LYS B C 1
ATOM 1551 O O . LYS B 1 102 ? 27.657 172.484 41.929 1.00 21.19 144 LYS B O 1
ATOM 1557 N N . GLY B 1 103 ? 29.620 173.604 42.036 1.00 19.75 145 GLY B N 1
ATOM 1558 C CA . GLY B 1 103 ? 29.019 174.929 42.155 1.00 17.17 145 GLY B CA 1
ATOM 1559 C C . GLY B 1 103 ? 28.696 175.616 40.828 1.00 19.53 145 GLY B C 1
ATOM 1560 O O . GLY B 1 103 ? 28.207 176.754 40.813 1.00 17.37 145 GLY B O 1
ATOM 1561 N N . GLN B 1 104 ? 28.969 174.943 39.709 1.00 17.59 146 GLN B N 1
ATOM 1562 C CA . GLN B 1 104 ? 28.742 175.542 38.386 1.00 14.08 146 GLN B CA 1
ATOM 1563 C C . GLN B 1 104 ? 27.334 175.252 37.869 1.00 16.09 146 GLN B C 1
ATOM 1564 O O . GLN B 1 104 ? 26.935 174.091 37.810 1.00 14.91 146 GLN B O 1
ATOM 1570 N N . PRO B 1 105 ? 26.579 176.302 37.491 1.00 17.06 147 PRO B N 1
ATOM 1571 C CA . PRO B 1 105 ? 25.278 176.063 36.843 1.00 15.54 147 PRO B CA 1
ATOM 1572 C C . PRO B 1 105 ? 25.417 175.088 35.685 1.00 14.62 147 PRO B C 1
ATOM 1573 O O . PRO B 1 105 ? 26.326 175.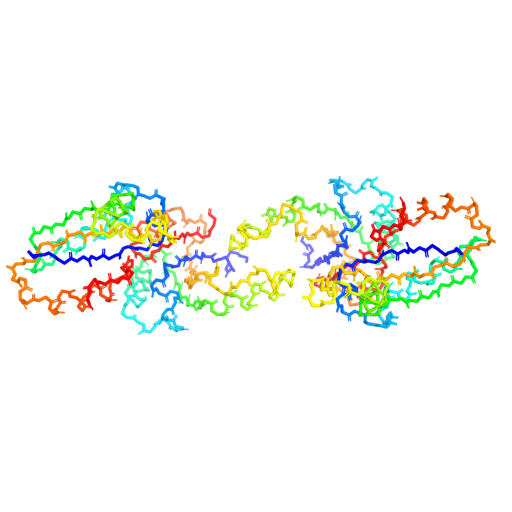255 34.881 1.00 14.69 147 PRO B O 1
ATOM 1577 N N . GLY B 1 106 ? 24.559 174.078 35.627 1.00 14.10 148 GLY B N 1
ATOM 1578 C CA . GLY B 1 106 ? 24.608 173.098 34.553 1.00 18.69 148 GLY B CA 1
ATOM 1579 C C . GLY B 1 106 ? 25.443 171.871 34.871 1.00 18.64 148 GLY B C 1
ATOM 1580 O O . GLY B 1 106 ? 25.514 170.950 34.067 1.00 15.46 148 GLY B O 1
ATOM 1581 N N . VAL B 1 107 ? 26.107 171.865 36.023 1.00 16.99 149 VAL B N 1
ATOM 1582 C CA . VAL B 1 107 ? 26.806 170.662 36.468 1.00 17.57 149 VAL B CA 1
ATOM 1583 C C . VAL B 1 107 ? 25.936 169.906 37.460 1.00 15.93 149 VAL B C 1
ATOM 1584 O O . VAL B 1 107 ? 25.439 170.462 38.447 1.00 16.96 149 VAL B O 1
ATOM 1588 N N . LEU B 1 108 ? 25.745 168.622 37.178 1.00 15.71 150 LEU B N 1
ATOM 1589 C CA . LEU B 1 108 ? 24.867 167.768 37.963 1.00 19.45 150 LEU B CA 1
ATOM 1590 C C . LEU B 1 108 ? 25.619 167.187 39.157 1.00 22.52 150 LEU B C 1
ATOM 1591 O O . LEU B 1 108 ? 25.122 167.189 40.294 1.00 20.09 150 LEU B O 1
ATOM 1596 N N . ASP B 1 109 ? 26.824 166.705 38.875 1.00 18.73 151 ASP B N 1
ATOM 1597 C CA . ASP B 1 109 ? 27.684 166.082 39.862 1.00 22.32 151 ASP B CA 1
ATOM 1598 C C . ASP B 1 109 ? 29.065 165.834 39.270 1.00 23.92 151 ASP B C 1
ATOM 1599 O O . ASP B 1 109 ? 29.276 165.946 38.052 1.00 16.45 151 ASP B O 1
ATOM 1604 N N . VAL B 1 110 ? 30.006 165.500 40.140 1.00 21.25 152 VAL B N 1
ATOM 1605 C CA . VAL B 1 110 ? 31.336 165.073 39.717 1.00 20.80 152 VAL B CA 1
ATOM 1606 C C . VAL B 1 110 ? 31.588 163.671 40.254 1.00 24.85 152 VAL B C 1
ATOM 1607 O O . VAL B 1 110 ? 31.445 163.433 41.456 1.00 27.75 152 VAL B O 1
ATOM 1611 N N . LEU B 1 111 ? 31.940 162.750 39.362 1.00 24.42 153 LEU B N 1
ATOM 1612 C CA . LEU B 1 111 ? 32.211 161.362 39.726 1.00 29.66 153 LEU B CA 1
ATOM 1613 C C . LEU B 1 111 ? 33.196 161.273 40.889 1.00 33.09 153 LEU B C 1
ATOM 1614 O O . LEU B 1 111 ? 34.281 161.856 40.823 1.00 31.39 153 LEU B O 1
ATOM 1619 N N . ASN B 1 112 ? 32.792 160.533 41.925 1.00 39.67 154 ASN B N 1
ATOM 1620 C CA . ASN B 1 112 ? 33.486 160.400 43.223 1.00 41.14 154 ASN B CA 1
ATOM 1621 C C . ASN B 1 112 ? 33.152 161.559 44.156 1.00 46.33 154 ASN B C 1
ATOM 1622 O O . ASN B 1 112 ? 32.556 161.358 45.218 1.00 55.40 154 ASN B O 1
ATOM 1627 N N . VAL C 1 14 ? 2.966 190.722 35.208 1.00 48.61 56 VAL C N 1
ATOM 1628 C CA . VAL C 1 14 ? 3.657 189.914 34.206 1.00 43.64 56 VAL C CA 1
ATOM 1629 C C . VAL C 1 14 ? 5.103 189.639 34.611 1.00 43.06 56 VAL C C 1
ATOM 1630 O O . VAL C 1 14 ? 5.904 190.566 34.764 1.00 38.73 56 VAL C O 1
ATOM 1634 N N . GLU C 1 15 ? 5.429 188.360 34.787 1.00 32.21 57 GLU C N 1
ATOM 1635 C CA . GLU C 1 15 ? 6.786 187.949 35.144 1.00 28.71 57 GLU C CA 1
ATOM 1636 C C . GLU C 1 15 ? 7.186 186.701 34.360 1.00 28.31 57 GLU C C 1
ATOM 1637 O O . GLU C 1 15 ? 6.343 185.864 34.054 1.00 27.93 57 GLU C O 1
ATOM 1643 N N . SER C 1 16 ? 8.466 186.592 34.013 1.0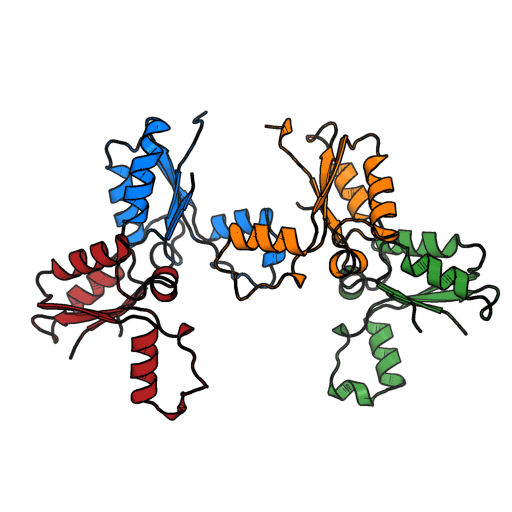0 20.48 58 SER C N 1
ATOM 1644 C CA . SER C 1 16 ? 8.956 185.419 33.291 1.00 18.44 58 SER C CA 1
ATOM 1645 C C . SER C 1 16 ? 9.262 184.270 34.242 1.00 18.82 58 SER C C 1
ATOM 1646 O O . SER C 1 16 ? 9.589 184.485 35.401 1.00 19.54 58 SER C O 1
ATOM 1649 N N . GLN C 1 17 ? 9.177 183.044 33.750 1.00 19.09 59 GLN C N 1
ATOM 1650 C CA . GLN C 1 17 ? 9.469 181.893 34.601 1.00 16.41 59 GLN C CA 1
ATOM 1651 C C . GLN C 1 17 ? 10.572 181.054 33.977 1.00 15.86 59 GLN C C 1
ATOM 1652 O O . GLN C 1 17 ? 10.459 180.617 32.838 1.00 18.01 59 GLN C O 1
ATOM 1658 N N . VAL C 1 18 ? 11.643 180.846 34.733 1.00 12.52 60 VAL C N 1
ATOM 1659 C CA . VAL C 1 18 ? 12.823 180.141 34.251 1.00 13.05 60 VAL C CA 1
ATOM 1660 C C . VAL C 1 18 ? 12.936 178.830 35.015 1.00 13.67 60 VAL C C 1
ATOM 1661 O O . VAL C 1 18 ? 13.189 178.845 36.211 1.00 15.66 60 VAL C O 1
ATOM 1665 N N . PHE C 1 19 ? 12.763 177.697 34.344 1.00 15.21 61 PHE C N 1
ATOM 1666 C CA . PHE C 1 19 ? 12.735 176.430 35.065 1.00 15.20 61 PHE C CA 1
ATOM 1667 C C . PHE C 1 19 ? 14.132 175.872 35.313 1.00 17.22 61 PHE C C 1
ATOM 1668 O O . PHE C 1 19 ? 15.032 175.988 34.474 1.00 16.22 61 PHE C O 1
ATOM 1676 N N . LEU C 1 20 ? 14.299 175.250 36.475 1.00 18.69 62 LEU C N 1
ATOM 1677 C CA . LEU C 1 20 ? 15.568 174.620 36.830 1.00 16.21 62 LEU C CA 1
ATOM 1678 C C . LEU C 1 20 ? 15.538 173.130 36.521 1.00 15.37 62 LEU C C 1
ATOM 1679 O O . LEU C 1 20 ? 14.493 172.575 36.165 1.00 16.82 62 LEU C O 1
ATOM 1684 N N . THR C 1 21 ? 16.692 172.485 36.646 1.00 12.88 63 THR C N 1
ATOM 1685 C CA . THR C 1 21 ? 16.810 171.079 36.310 1.00 16.61 63 THR C CA 1
ATOM 1686 C C . THR C 1 21 ? 16.408 170.175 37.481 1.00 20.48 63 THR C C 1
ATOM 1687 O O . THR C 1 21 ? 16.307 170.633 38.621 1.00 20.34 63 THR C O 1
ATOM 1691 N N . GLU C 1 22 ? 16.176 168.898 37.183 1.00 18.84 64 GLU C N 1
ATOM 1692 C CA . GLU C 1 22 ? 15.573 167.947 38.130 1.00 23.81 64 GLU C CA 1
ATOM 1693 C C . GLU C 1 22 ? 16.340 167.778 39.439 1.00 21.49 64 GLU C C 1
ATOM 1694 O O . GLU C 1 22 ? 15.724 167.712 40.498 1.00 20.09 64 GLU C O 1
ATOM 1700 N N . ASP C 1 23 ? 17.665 167.713 39.365 1.00 23.72 65 ASP C N 1
ATOM 1701 C CA . ASP C 1 23 ? 18.506 167.599 40.560 1.00 22.47 65 ASP C CA 1
ATOM 1702 C C . ASP C 1 23 ? 18.241 168.722 41.549 1.00 23.49 65 ASP C C 1
ATOM 1703 O O . ASP C 1 23 ? 18.047 168.488 42.744 1.00 24.80 65 ASP C O 1
ATOM 1708 N N . VAL C 1 24 ? 18.227 169.947 41.042 1.00 21.44 66 VAL C N 1
ATOM 1709 C CA . VAL C 1 24 ? 17.992 171.113 41.885 1.00 19.48 66 VAL C CA 1
ATOM 1710 C C . VAL C 1 24 ? 16.571 171.076 42.439 1.00 20.62 66 VAL C C 1
ATOM 1711 O O . VAL C 1 24 ? 16.345 171.275 43.642 1.00 19.80 66 VAL C O 1
ATOM 1715 N N . SER C 1 25 ? 15.621 170.785 41.553 1.00 19.21 67 SER C N 1
ATOM 1716 C CA . SER C 1 25 ? 14.212 170.752 41.928 1.00 17.71 67 SER C CA 1
ATOM 1717 C C . SER C 1 25 ? 13.973 169.782 43.082 1.00 20.43 67 SER C C 1
ATOM 1718 O O . SER C 1 25 ? 13.296 170.112 44.059 1.00 19.42 67 SER C O 1
ATOM 1721 N N . ALA C 1 26 ? 14.543 168.592 42.974 1.00 19.47 68 ALA C N 1
ATOM 1722 C CA . ALA C 1 26 ? 14.264 167.539 43.947 1.00 22.46 68 ALA C CA 1
ATOM 1723 C C . ALA C 1 26 ? 14.984 167.735 45.283 1.00 22.80 68 ALA C C 1
ATOM 1724 O O . ALA C 1 26 ? 14.451 167.361 46.330 1.00 23.62 68 ALA C O 1
ATOM 1726 N N . ASN C 1 27 ? 16.175 168.332 45.259 1.00 18.65 69 ASN C N 1
ATOM 1727 C CA . ASN C 1 27 ? 17.024 168.352 46.448 1.00 23.62 69 ASN C CA 1
ATOM 1728 C C . ASN C 1 27 ? 17.332 169.725 47.040 1.00 25.66 69 ASN C C 1
ATOM 1729 O O . ASN C 1 27 ? 17.912 169.816 48.115 1.00 22.34 69 ASN C O 1
ATOM 1734 N N . ASP C 1 28 ? 16.940 170.791 46.359 1.00 16.94 70 ASP C N 1
ATOM 1735 C CA . ASP C 1 28 ? 17.244 172.138 46.861 1.00 16.87 70 ASP C CA 1
ATOM 1736 C C . ASP C 1 28 ? 15.952 172.923 47.062 1.00 18.30 70 ASP C C 1
ATOM 1737 O O . ASP C 1 28 ? 15.408 173.510 46.129 1.00 17.02 70 ASP C O 1
ATOM 1742 N N . SER C 1 29 ? 15.456 172.940 48.293 1.00 13.75 71 SER C N 1
ATOM 1743 C CA . SER C 1 29 ? 14.170 173.564 48.562 1.00 15.82 71 SER C CA 1
ATOM 1744 C C . SER C 1 29 ? 14.275 175.072 48.774 1.00 15.88 71 SER C C 1
ATOM 1745 O O . SER C 1 29 ? 13.255 175.739 48.929 1.00 15.73 71 SER C O 1
ATOM 1748 N N . SER C 1 30 ? 15.496 175.614 48.784 1.00 14.43 72 SER C N 1
ATOM 1749 C CA . SER C 1 30 ? 15.661 177.032 49.108 1.00 13.19 72 SER C CA 1
ATOM 1750 C C . SER C 1 30 ? 16.665 177.779 48.233 1.00 15.08 72 SER C C 1
ATOM 1751 O O . SER C 1 30 ? 16.949 178.954 48.492 1.00 19.04 72 SER C O 1
ATOM 1754 N N . CYS C 1 31 ? 17.175 177.117 47.193 1.00 14.46 73 CYS C N 1
ATOM 1755 C CA . CYS C 1 31 ? 18.240 177.689 46.357 1.00 16.12 73 CYS C CA 1
ATOM 1756 C C . CYS C 1 31 ? 19.434 178.006 47.238 1.00 14.66 73 CYS C C 1
ATOM 1757 O O . CYS C 1 31 ? 19.951 179.130 47.245 1.00 14.17 73 CYS C O 1
ATOM 1760 N N . ASP C 1 32 ? 19.858 177.013 48.008 1.00 14.86 74 ASP C N 1
ATOM 1761 C CA . ASP C 1 32 ? 21.045 177.188 48.830 1.00 13.92 74 ASP C CA 1
ATOM 1762 C C . ASP C 1 32 ? 22.207 176.342 48.330 1.00 16.96 74 ASP C C 1
ATOM 1763 O O . ASP C 1 32 ? 23.308 176.429 48.878 1.00 17.25 74 ASP C O 1
ATOM 1768 N N . THR C 1 33 ? 21.995 175.551 47.271 1.00 15.47 75 THR C N 1
ATOM 1769 C CA . THR C 1 33 ? 23.149 174.932 46.611 1.00 15.23 75 THR C CA 1
ATOM 1770 C C . THR C 1 33 ? 23.910 176.014 45.876 1.00 15.88 75 THR C C 1
ATOM 1771 O O . THR C 1 33 ? 23.327 177.018 45.443 1.00 15.83 75 THR C O 1
ATOM 1775 N N . THR C 1 34 ? 25.219 175.824 45.749 1.00 15.23 76 THR C N 1
ATOM 1776 C CA . THR C 1 34 ? 26.064 176.865 45.194 1.00 16.84 76 THR C CA 1
ATOM 1777 C C . THR C 1 34 ? 25.651 177.155 43.759 1.00 13.52 76 THR C C 1
ATOM 1778 O O . THR C 1 34 ? 25.594 178.317 43.334 1.00 13.07 76 THR C O 1
ATOM 1782 N N . ALA C 1 35 ? 25.335 176.099 43.014 1.00 13.76 77 ALA C N 1
ATOM 1783 C CA . ALA C 1 35 ? 25.014 176.286 41.597 1.00 14.43 77 ALA C CA 1
ATOM 1784 C C . ALA C 1 35 ? 23.676 177.005 41.448 1.00 13.73 77 ALA C C 1
ATOM 1785 O O . ALA C 1 35 ? 23.498 177.817 40.545 1.00 15.26 77 ALA C O 1
ATOM 1787 N N . CYS C 1 36 ? 22.728 176.741 42.343 1.00 14.56 78 CYS C N 1
ATOM 1788 C CA . CYS C 1 36 ? 21.467 177.466 42.253 1.00 14.36 78 CYS C CA 1
ATOM 1789 C C . CYS C 1 36 ? 21.678 178.960 42.563 1.00 13.56 78 CYS C C 1
ATOM 1790 O O . CYS C 1 36 ? 21.149 179.830 41.858 1.00 13.40 78 CYS C O 1
ATOM 1793 N N . LYS C 1 37 ? 22.476 179.270 43.582 1.00 12.94 79 LYS C N 1
ATOM 1794 C CA . LYS C 1 37 ? 22.752 180.670 43.902 1.00 13.15 79 LYS C CA 1
ATOM 1795 C C . LYS C 1 37 ? 23.532 181.341 42.771 1.00 12.33 79 LYS C C 1
ATOM 1796 O O . LYS C 1 37 ? 23.295 182.503 42.438 1.00 13.03 79 LYS C O 1
ATOM 1802 N N . ALA C 1 38 ? 24.450 180.601 42.162 1.00 12.19 80 ALA C N 1
ATOM 1803 C CA . ALA C 1 38 ? 25.260 181.158 41.078 1.00 15.57 80 ALA C CA 1
ATOM 1804 C C . ALA C 1 38 ? 24.398 181.457 39.856 1.00 13.80 80 ALA C C 1
ATOM 1805 O O . ALA C 1 38 ? 24.633 182.436 39.148 1.00 12.31 80 ALA C O 1
ATOM 1807 N N . LEU C 1 39 ? 23.425 180.590 39.599 1.00 13.16 81 LEU C N 1
ATOM 1808 C CA . LEU C 1 39 ? 22.482 180.804 38.503 1.00 13.43 81 LEU C CA 1
ATOM 1809 C C . LEU C 1 39 ? 21.578 181.999 38.782 1.00 13.17 81 LEU C C 1
ATOM 1810 O O . LEU C 1 39 ? 21.296 182.788 37.881 1.00 13.52 81 LEU C O 1
ATOM 1815 N N . ARG C 1 40 ? 21.126 182.147 40.028 1.00 12.02 82 ARG C N 1
ATOM 1816 C CA . ARG C 1 40 ? 20.285 183.278 40.399 1.00 12.87 82 ARG C CA 1
ATOM 1817 C C . ARG C 1 40 ? 21.069 184.563 40.196 1.00 12.35 82 ARG C C 1
ATOM 1818 O O . ARG C 1 40 ? 20.542 185.546 39.690 1.00 12.15 82 ARG C O 1
ATOM 1826 N N . GLU C 1 41 ? 22.335 184.539 40.595 1.00 12.04 83 GLU C N 1
ATOM 1827 C CA . GLU C 1 41 ? 23.204 185.707 40.471 1.00 12.78 83 GLU C CA 1
ATOM 1828 C C . GLU C 1 41 ? 23.418 186.079 38.997 1.00 13.35 83 GLU C C 1
ATOM 1829 O O . GLU C 1 41 ? 23.384 187.257 38.634 1.00 15.51 83 GLU C O 1
ATOM 1835 N N . LYS C 1 42 ? 23.639 185.069 38.161 1.00 12.36 84 LYS C N 1
ATOM 1836 C CA . LYS C 1 42 ? 23.802 185.264 36.711 1.00 14.36 84 LYS C CA 1
ATOM 1837 C C . LYS C 1 42 ? 22.581 185.935 36.069 1.00 15.30 84 LYS C C 1
ATOM 1838 O O . LYS C 1 42 ? 22.714 186.847 35.252 1.00 13.79 84 LYS C O 1
ATOM 1844 N N . ILE C 1 43 ? 21.385 185.498 36.449 1.00 13.54 85 ILE C N 1
ATOM 1845 C CA . ILE C 1 43 ? 20.174 186.095 35.895 1.00 13.23 85 ILE C CA 1
ATOM 1846 C C . ILE C 1 43 ? 20.047 187.549 36.363 1.00 14.91 85 ILE C C 1
ATOM 1847 O O . ILE C 1 43 ? 19.682 188.426 35.579 1.00 14.26 85 ILE C O 1
ATOM 1852 N N . GLU C 1 44 ? 20.377 187.809 37.632 1.00 14.98 86 GLU C N 1
ATOM 1853 C CA . GLU C 1 44 ? 20.316 189.170 38.173 1.00 14.62 86 GLU C CA 1
ATOM 1854 C C . GLU C 1 44 ? 21.281 190.131 37.469 1.00 13.36 86 GLU C C 1
ATOM 1855 O O . GLU C 1 44 ? 21.070 191.347 37.488 1.00 16.40 86 GLU C O 1
ATOM 1861 N N . THR C 1 45 ? 22.346 189.608 36.872 1.00 16.22 87 THR C N 1
ATOM 1862 C CA . THR C 1 45 ? 23.294 190.503 36.203 1.00 16.29 87 THR C CA 1
ATOM 1863 C C . THR C 1 45 ? 22.707 191.124 34.942 1.00 17.75 87 THR C C 1
ATOM 1864 O O . THR C 1 45 ? 23.242 192.106 34.426 1.00 19.43 87 THR C O 1
ATOM 1868 N N . ARG C 1 46 ? 21.625 190.555 34.431 1.00 14.57 88 ARG C N 1
ATOM 1869 C CA . ARG C 1 46 ? 21.135 190.983 33.113 1.00 17.02 88 ARG C CA 1
ATOM 1870 C C . ARG C 1 46 ? 20.595 192.402 33.089 1.00 15.84 88 ARG C C 1
ATOM 1871 O O . ARG C 1 46 ? 19.969 192.853 34.045 1.00 14.05 88 ARG C O 1
ATOM 1879 N N . SER C 1 47 ? 20.851 193.090 31.975 1.00 14.17 89 SER C N 1
ATOM 1880 C CA . SER C 1 47 ? 20.447 194.484 31.790 1.00 15.98 89 SER C CA 1
ATOM 1881 C C . SER C 1 47 ? 18.939 194.649 31.818 1.00 15.38 89 SER C C 1
ATOM 1882 O O . SER C 1 47 ? 18.443 195.756 32.057 1.00 19.02 89 SER C O 1
ATOM 1885 N N . ASP C 1 48 ? 18.202 193.568 31.554 1.00 15.15 90 ASP C N 1
ATOM 1886 C CA . ASP C 1 48 ? 16.743 193.670 31.472 1.00 16.30 90 ASP C CA 1
ATOM 1887 C C . ASP C 1 48 ? 16.031 193.027 32.664 1.00 17.39 90 ASP C C 1
ATOM 1888 O O . ASP C 1 48 ? 14.815 192.882 32.664 1.00 17.37 90 ASP C O 1
ATOM 1893 N N . VAL C 1 49 ? 16.782 192.668 33.692 1.00 14.48 91 VAL C N 1
ATOM 1894 C CA . VAL C 1 49 ? 16.181 192.005 34.856 1.00 14.56 91 VAL C CA 1
ATOM 1895 C C . VAL C 1 49 ? 16.105 192.934 36.069 1.00 19.56 91 VAL C C 1
ATOM 1896 O O . VAL C 1 49 ? 17.110 193.519 36.463 1.00 15.74 91 VAL C O 1
ATOM 1900 N N . LYS C 1 50 ? 14.914 193.065 36.659 1.00 14.86 92 LYS C N 1
ATOM 1901 C CA . LYS C 1 50 ? 14.744 193.870 37.876 1.00 17.25 92 LYS C CA 1
ATOM 1902 C C . LYS C 1 50 ? 14.805 193.045 39.158 1.00 21.59 92 LYS C C 1
ATOM 1903 O O . LYS C 1 50 ? 15.261 193.527 40.196 1.00 19.04 92 LYS C O 1
ATOM 1909 N N . ALA C 1 51 ? 14.334 191.806 39.110 1.00 16.18 93 ALA C N 1
ATOM 1910 C CA . ALA C 1 51 ? 14.229 191.029 40.343 1.00 19.95 93 ALA C CA 1
ATOM 1911 C C . ALA C 1 51 ? 14.111 189.562 40.022 1.00 18.51 93 ALA C C 1
ATOM 1912 O O . ALA C 1 51 ? 13.564 189.197 38.995 1.00 15.26 93 ALA C O 1
ATOM 1914 N N . VAL C 1 52 ? 14.644 188.734 40.908 1.00 15.42 94 VAL C N 1
ATOM 1915 C CA . VAL C 1 52 ? 14.624 187.287 40.736 1.00 15.00 94 VAL C CA 1
ATOM 1916 C C . VAL C 1 52 ? 14.242 186.636 42.050 1.00 19.50 94 VAL C C 1
ATOM 1917 O O . VAL C 1 52 ? 14.883 186.886 43.068 1.00 20.06 94 VAL C O 1
ATOM 1921 N N . ARG C 1 53 ? 13.196 185.814 42.043 1.00 19.59 95 ARG C N 1
ATOM 1922 C CA . ARG C 1 53 ? 12.860 185.063 43.242 1.00 20.08 95 ARG C CA 1
ATOM 1923 C C . ARG C 1 53 ? 12.710 183.574 42.950 1.00 21.22 95 ARG C C 1
ATOM 1924 O O . ARG C 1 53 ? 12.338 183.168 41.840 1.00 16.42 95 ARG C O 1
ATOM 1932 N N . PHE C 1 54 ? 13.009 182.765 43.961 1.00 17.84 96 PHE C N 1
ATOM 1933 C CA . PHE C 1 54 ? 13.011 181.310 43.817 1.00 17.16 96 PHE C CA 1
ATOM 1934 C C . PHE C 1 54 ? 11.685 180.696 44.218 1.00 17.59 96 PHE C C 1
ATOM 1935 O O . PHE C 1 54 ? 11.142 181.015 45.278 1.00 17.40 96 PHE C O 1
ATOM 1943 N N . LEU C 1 55 ? 11.171 179.818 43.363 1.00 17.19 97 LEU C N 1
ATOM 1944 C CA . LEU C 1 55 ? 9.952 179.072 43.642 1.00 16.82 97 LEU C CA 1
ATOM 1945 C C . LEU C 1 55 ? 10.308 177.580 43.648 1.00 16.45 97 LEU C C 1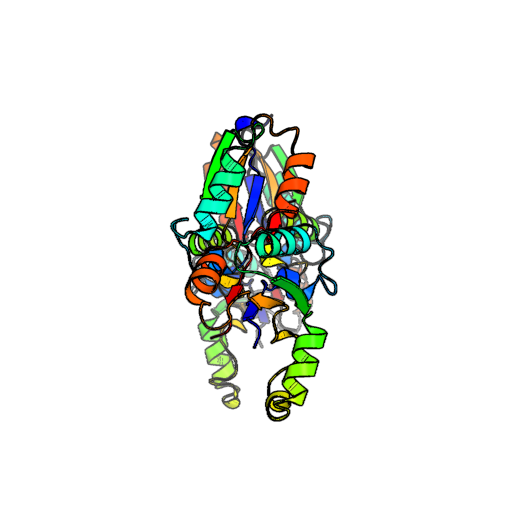
ATOM 1946 O O . LEU C 1 55 ? 10.736 177.038 42.623 1.00 15.54 97 LEU C O 1
ATOM 1951 N N . ASN C 1 56 ? 10.173 176.911 44.789 1.00 13.24 98 ASN C N 1
ATOM 1952 C CA . ASN C 1 56 ? 10.658 175.528 44.874 1.00 13.54 98 ASN C CA 1
ATOM 1953 C C . ASN C 1 56 ? 9.592 174.572 44.363 1.00 15.87 98 ASN C C 1
ATOM 1954 O O . ASN C 1 56 ? 8.515 175.005 43.976 1.00 17.37 98 ASN C O 1
ATOM 1959 N N . ARG C 1 57 ? 9.917 173.287 44.321 1.00 13.71 99 ARG C N 1
ATOM 1960 C CA . ARG C 1 57 ? 9.046 172.282 43.727 1.00 15.28 99 ARG C CA 1
ATOM 1961 C C . ARG C 1 57 ? 7.728 172.151 44.500 1.00 18.88 99 ARG C C 1
ATOM 1962 O O . ARG C 1 57 ? 6.643 172.036 43.902 1.00 17.66 99 ARG C O 1
ATOM 1970 N N . GLN C 1 58 ? 7.818 172.174 45.823 1.00 21.05 100 GLN C N 1
ATOM 1971 C CA . GLN C 1 58 ? 6.621 172.151 46.668 1.00 21.10 100 GLN C CA 1
ATOM 1972 C C . GLN C 1 58 ? 5.688 173.331 46.386 1.00 22.78 100 GLN C C 1
ATOM 1973 O O . GLN C 1 58 ? 4.471 173.154 46.241 1.00 21.43 100 GLN C O 1
ATOM 1979 N N . GLN C 1 59 ? 6.249 174.537 46.330 1.00 17.55 101 GLN C N 1
ATOM 1980 C CA . GLN C 1 59 ? 5.437 175.729 46.099 1.00 22.97 101 GLN C CA 1
ATOM 1981 C C . GLN C 1 59 ? 4.858 175.739 44.685 1.00 20.83 101 GLN C C 1
ATOM 1982 O O . GLN C 1 59 ? 3.735 176.214 44.473 1.00 20.89 101 GLN C O 1
ATOM 1988 N N . ALA C 1 60 ? 5.631 175.232 43.722 1.00 15.53 102 ALA C N 1
ATOM 1989 C CA . ALA C 1 60 ? 5.173 175.132 42.336 1.00 19.32 102 ALA C CA 1
ATOM 1990 C C . ALA C 1 60 ? 3.988 174.181 42.237 1.00 21.48 102 ALA C C 1
ATOM 1991 O O . ALA C 1 60 ? 2.987 174.482 41.586 1.00 20.18 102 ALA C O 1
ATOM 1993 N N . TYR C 1 61 ? 4.126 173.019 42.862 1.00 21.04 103 TYR C N 1
ATOM 1994 C CA . TYR C 1 61 ? 3.009 172.083 42.981 1.00 22.12 103 TYR C CA 1
ATOM 1995 C C . TYR C 1 61 ? 1.788 172.755 43.625 1.00 25.43 103 TYR C C 1
ATOM 1996 O O . TYR C 1 61 ? 0.677 172.696 43.080 1.00 25.83 103 TYR C O 1
ATOM 2005 N N . ASP C 1 62 ? 1.982 173.391 44.780 1.00 26.65 104 ASP C N 1
ATOM 2006 C CA . ASP C 1 62 ? 0.854 173.976 45.501 1.00 25.79 104 ASP C CA 1
ATOM 2007 C C . ASP C 1 62 ? 0.148 175.017 44.643 1.00 28.89 104 ASP C C 1
ATOM 2008 O O . ASP C 1 62 ? -1.082 175.025 44.542 1.00 29.10 104 ASP C O 1
ATOM 2013 N N . ASP C 1 63 ? 0.931 175.888 44.019 1.00 22.18 105 ASP C N 1
ATOM 2014 C CA . ASP C 1 63 ? 0.391 176.903 43.119 1.00 30.02 105 ASP C CA 1
ATOM 2015 C C . ASP C 1 63 ? -0.381 176.301 41.947 1.00 28.11 105 ASP C C 1
ATOM 2016 O O . ASP C 1 63 ? -1.463 176.774 41.595 1.00 26.54 105 ASP C O 1
ATOM 2021 N N . ALA C 1 64 ? 0.183 175.261 41.343 1.00 24.42 106 ALA C N 1
ATOM 2022 C CA . ALA C 1 64 ? -0.409 174.638 40.165 1.00 24.67 106 ALA C CA 1
ATOM 2023 C C . ALA C 1 64 ? -1.775 174.002 40.458 1.00 26.99 106 ALA C C 1
ATOM 2024 O O . ALA C 1 64 ? -2.732 174.185 39.703 1.00 26.18 106 ALA C O 1
ATOM 2026 N N . ILE C 1 65 ? -1.838 173.249 41.548 1.00 22.90 107 ILE C N 1
ATOM 2027 C CA . ILE C 1 65 ? -3.052 172.580 42.008 1.00 28.75 107 ILE C CA 1
ATOM 2028 C C . ILE C 1 65 ? -4.144 173.610 42.360 1.00 30.07 107 ILE C C 1
ATOM 2029 O O . ILE C 1 65 ? -5.347 173.347 42.257 1.00 29.42 107 ILE C O 1
ATOM 2034 N N . ARG C 1 66 ? -3.708 174.793 42.772 1.00 27.47 108 ARG C N 1
ATOM 2035 C CA . ARG C 1 66 ? -4.625 175.875 43.103 1.00 28.09 108 ARG C CA 1
ATOM 2036 C C . ARG C 1 66 ? -5.312 176.414 41.846 1.00 32.52 108 ARG C C 1
ATOM 2037 O O . ARG C 1 66 ? -6.513 176.700 41.856 1.00 32.28 108 ARG C O 1
ATOM 2045 N N . LYS C 1 67 ? -4.544 176.550 40.768 1.00 24.06 109 LYS C N 1
ATOM 2046 C CA . LYS C 1 67 ? -5.070 177.043 39.500 1.00 27.25 109 LYS C CA 1
ATOM 2047 C C . LYS C 1 67 ? -5.746 175.924 38.720 1.00 28.61 109 LYS C C 1
ATOM 2048 O O . LYS C 1 67 ? -6.735 176.143 38.018 1.00 25.78 109 LYS C O 1
ATOM 2054 N N . PHE C 1 68 ? -5.197 174.724 38.850 1.00 26.78 110 PHE C N 1
ATOM 2055 C CA . PHE C 1 68 ? -5.675 173.580 38.096 1.00 25.13 110 PHE C CA 1
ATOM 2056 C C . PHE C 1 68 ? -5.825 172.319 38.944 1.00 26.91 110 PHE C C 1
ATOM 2057 O O . PHE C 1 68 ? -5.068 171.362 38.769 1.00 29.56 110 PHE C O 1
ATOM 2065 N N . PRO C 1 69 ? -6.824 172.298 39.839 1.00 25.86 111 PRO C N 1
ATOM 2066 C CA . PRO C 1 69 ? -7.057 171.114 40.678 1.00 28.44 111 PRO C CA 1
ATOM 2067 C C . PRO C 1 69 ? -7.291 169.849 39.852 1.00 29.38 111 PRO C C 1
ATOM 2068 O O . PRO C 1 69 ? -7.091 168.741 40.364 1.00 27.15 111 PRO C O 1
ATOM 2072 N N . GLN C 1 70 ? -7.696 170.020 38.592 1.00 26.44 112 GLN C N 1
ATOM 2073 C CA . GLN C 1 70 ? -7.846 168.900 37.667 1.00 27.86 112 GLN C CA 1
ATOM 2074 C C . GLN C 1 70 ? -6.567 168.045 37.548 1.00 31.50 112 GLN C C 1
ATOM 2075 O O . GLN C 1 70 ? -6.627 166.879 37.146 1.00 30.19 112 GLN C O 1
ATOM 2081 N N . PHE C 1 71 ? -5.410 168.620 37.873 1.00 28.43 113 PHE C N 1
ATOM 2082 C CA . PHE C 1 71 ? -4.143 167.904 37.709 1.00 31.07 113 PHE C CA 1
ATOM 2083 C C . PHE C 1 71 ? -3.864 166.931 38.837 1.00 34.76 113 PHE C C 1
ATOM 2084 O O . PHE C 1 71 ? -2.953 166.116 38.737 1.00 31.76 113 PHE C O 1
ATOM 2092 N N . LYS C 1 72 ? -4.625 167.022 39.923 1.00 31.18 114 LYS C N 1
ATOM 2093 C CA . LYS C 1 72 ? -4.453 166.064 41.007 1.00 36.11 114 LYS C CA 1
ATOM 2094 C C . LYS C 1 72 ? -4.763 164.641 40.535 1.00 36.78 114 LYS C C 1
ATOM 2095 O O . LYS C 1 72 ? -4.274 163.676 41.125 1.00 39.37 114 LYS C O 1
ATOM 2101 N N . ASP C 1 73 ? -5.538 164.530 39.455 1.00 37.28 115 ASP C N 1
ATOM 2102 C CA . ASP C 1 73 ? -5.860 163.251 38.838 1.00 40.57 115 ASP C CA 1
ATOM 2103 C C . ASP C 1 73 ? -4.608 162.472 38.395 1.00 43.05 115 ASP C C 1
ATOM 2104 O O . ASP C 1 73 ? -4.602 161.241 38.385 1.00 47.12 115 ASP C O 1
ATOM 2109 N N . VAL C 1 74 ? -3.551 163.189 38.014 1.00 38.10 116 VAL C N 1
ATOM 2110 C CA . VAL C 1 74 ? -2.388 162.541 37.393 1.00 40.24 116 VAL C CA 1
ATOM 2111 C C . VAL C 1 74 ? -1.020 162.927 37.960 1.00 39.42 116 VAL C C 1
ATOM 2112 O O . VAL C 1 74 ? -0.014 162.328 37.577 1.00 42.29 116 VAL C O 1
ATOM 2116 N N . ALA C 1 75 ? -0.952 163.918 38.845 1.00 37.95 117 ALA C N 1
ATOM 2117 C CA . ALA C 1 75 ? 0.364 164.466 39.196 1.00 35.45 117 ALA C CA 1
ATOM 2118 C C . ALA C 1 75 ? 0.606 164.657 40.681 1.00 33.01 117 ALA C C 1
ATOM 2119 O O . ALA C 1 75 ? -0.308 165.003 41.432 1.00 33.86 117 ALA C O 1
ATOM 2121 N N . GLY C 1 76 ? 1.853 164.436 41.087 1.00 31.02 118 GLY C N 1
ATOM 2122 C CA . GLY C 1 76 ? 2.316 164.810 42.409 1.00 31.08 118 GLY C CA 1
ATOM 2123 C C . GLY C 1 76 ? 3.321 165.936 42.240 1.00 29.93 118 GLY C C 1
ATOM 2124 O O . GLY C 1 76 ? 3.508 166.432 41.131 1.00 26.72 118 GLY C O 1
ATOM 2125 N N . LYS C 1 77 ? 3.973 166.343 43.320 1.00 30.05 119 LYS C N 1
ATOM 2126 C CA . LYS C 1 77 ? 4.893 167.477 43.252 1.00 28.26 119 LYS C CA 1
ATOM 2127 C C . LYS C 1 77 ? 6.094 167.196 42.358 1.00 26.61 119 LYS C C 1
ATOM 2128 O O . LYS C 1 77 ? 6.698 168.114 41.803 1.00 27.98 119 LYS C O 1
ATOM 2134 N N . ASP C 1 78 ? 6.433 165.921 42.210 1.00 23.77 120 ASP C N 1
ATOM 2135 C CA . ASP C 1 78 ? 7.608 165.536 41.438 1.00 27.15 120 ASP C CA 1
ATOM 2136 C C . ASP C 1 78 ? 7.472 165.831 39.950 1.00 24.53 120 ASP C C 1
ATOM 2137 O O . ASP C 1 78 ? 8.427 165.677 39.203 1.00 22.70 120 ASP C O 1
ATOM 2142 N N . SER C 1 79 ? 6.291 166.264 39.523 1.00 25.22 121 SER C N 1
ATOM 2143 C CA . SER C 1 79 ? 6.066 166.594 38.115 1.00 26.19 121 SER C CA 1
ATOM 2144 C C . SER C 1 79 ? 6.287 168.083 37.857 1.00 24.72 121 SER C C 1
ATOM 2145 O O . SER C 1 79 ? 6.072 168.569 36.744 1.00 21.92 121 SER C O 1
ATOM 2148 N N . PHE C 1 80 ? 6.723 168.803 38.889 1.00 22.35 122 PHE C N 1
ATOM 2149 C CA . PHE C 1 80 ? 6.854 170.254 38.808 1.00 21.41 122 PHE C CA 1
ATOM 2150 C C . PHE C 1 80 ? 8.262 170.730 39.122 1.00 20.74 122 PHE C C 1
ATOM 2151 O O . PHE C 1 80 ? 8.698 170.647 40.271 1.00 19.71 122 PHE C O 1
ATOM 2159 N N . PRO C 1 81 ? 8.972 171.260 38.108 1.00 18.59 123 PRO C N 1
ATOM 2160 C CA . PRO C 1 81 ? 10.306 171.816 38.346 1.00 17.75 123 PRO C CA 1
ATOM 2161 C C . PRO C 1 81 ? 10.278 173.032 39.270 1.00 19.65 123 PRO C C 1
ATOM 2162 O O . PRO C 1 81 ? 9.307 173.802 39.284 1.00 18.08 123 PRO C O 1
ATOM 2166 N N . ALA C 1 82 ? 11.332 173.189 40.062 1.00 18.80 124 ALA C N 1
ATOM 2167 C CA . ALA C 1 82 ? 11.582 174.466 40.726 1.00 16.60 124 ALA C CA 1
ATOM 2168 C C . ALA C 1 82 ? 11.849 175.516 39.647 1.00 16.17 124 ALA C C 1
ATOM 2169 O O . ALA C 1 82 ? 12.131 175.165 38.493 1.00 17.12 124 ALA C O 1
ATOM 2171 N N . SER C 1 83 ? 11.783 176.796 40.005 1.00 17.11 125 SER C N 1
ATOM 2172 C CA . SER C 1 83 ? 12.008 177.839 38.997 1.00 18.57 125 SER C CA 1
ATOM 2173 C C . SER C 1 83 ? 12.411 179.174 39.628 1.00 14.94 125 SER C C 1
ATOM 2174 O O . SER C 1 83 ? 12.337 179.340 40.839 1.00 15.82 125 SER C O 1
ATOM 2177 N N . PHE C 1 84 ? 12.869 180.105 38.797 1.00 13.82 126 PHE C N 1
ATOM 2178 C CA . PHE C 1 84 ? 13.001 181.494 39.203 1.00 14.54 126 PHE C CA 1
ATOM 2179 C C . PHE C 1 84 ? 11.860 182.281 38.585 1.00 16.86 126 PHE C C 1
ATOM 2180 O O . PHE C 1 84 ? 11.552 182.110 37.396 1.00 15.14 126 PHE C O 1
ATOM 2188 N N . ILE C 1 85 ? 11.233 183.135 39.382 1.00 15.19 127 ILE C N 1
ATOM 2189 C CA . ILE C 1 85 ? 10.209 184.021 38.871 1.00 13.88 127 ILE C CA 1
ATOM 2190 C C . ILE C 1 85 ? 10.895 185.346 38.652 1.00 14.50 127 ILE C C 1
ATOM 2191 O O . ILE C 1 85 ? 11.468 185.899 39.578 1.00 15.26 127 ILE C O 1
ATOM 2196 N N . VAL C 1 86 ? 10.881 185.839 37.419 1.00 14.82 128 VAL C N 1
ATOM 2197 C CA . VAL C 1 86 ? 11.758 186.955 37.067 1.00 15.32 128 VAL C CA 1
ATOM 2198 C C . VAL C 1 86 ? 10.987 188.169 36.546 1.00 16.77 128 VAL C C 1
ATOM 2199 O O . VAL C 1 86 ? 10.207 188.070 35.603 1.00 17.42 128 VAL C O 1
ATOM 2203 N N . LYS C 1 87 ? 11.233 189.313 37.169 1.00 13.20 129 LYS C N 1
ATOM 2204 C CA . LYS C 1 87 ? 10.615 190.576 36.768 1.00 16.22 129 LYS C CA 1
ATOM 2205 C C . LYS C 1 87 ? 11.530 191.297 35.778 1.00 17.35 129 LYS C C 1
ATOM 2206 O O . LYS C 1 87 ? 12.658 191.665 36.125 1.00 18.73 129 LYS C O 1
ATOM 2212 N N . LEU C 1 88 ? 11.058 191.470 34.544 1.00 16.04 130 LEU C N 1
ATOM 2213 C CA . LEU C 1 88 ? 11.825 192.170 33.527 1.00 18.90 130 LEU C CA 1
ATOM 2214 C C . LEU C 1 88 ? 11.605 193.684 33.596 1.00 22.62 130 LEU C C 1
ATOM 2215 O O . LEU C 1 88 ? 10.631 194.166 34.173 1.00 20.42 130 LEU C O 1
ATOM 2220 N N . GLU C 1 89 ? 12.541 194.426 33.024 1.00 18.71 131 GLU C N 1
ATOM 2221 C CA . GLU C 1 89 ? 12.442 195.874 32.952 1.00 26.24 131 GLU C CA 1
ATOM 2222 C C . GLU C 1 89 ? 11.263 196.272 32.077 1.00 31.89 131 GLU C C 1
ATOM 2223 O O . GLU C 1 89 ? 10.458 197.143 32.420 1.00 32.50 131 GLU C O 1
ATOM 2229 N N . ASN C 1 90 ? 11.177 195.612 30.932 1.00 27.14 132 ASN C N 1
ATOM 2230 C CA . ASN C 1 90 ? 10.119 195.857 29.966 1.00 34.17 132 ASN C CA 1
ATOM 2231 C C . ASN C 1 90 ? 9.561 194.512 29.510 1.00 32.10 132 ASN C C 1
ATOM 2232 O O . ASN C 1 90 ? 10.059 193.937 28.546 1.00 33.19 132 ASN C O 1
ATOM 2237 N N . PRO C 1 91 ? 8.535 194.003 30.213 1.00 28.16 133 PRO C N 1
ATOM 2238 C CA . PRO C 1 91 ? 7.931 192.686 29.969 1.00 36.70 133 PRO C CA 1
ATOM 2239 C C . PRO C 1 91 ? 7.619 192.413 28.493 1.00 36.63 133 PRO C C 1
ATOM 2240 O O . PRO C 1 91 ? 7.688 191.261 28.056 1.00 31.80 133 PRO C O 1
ATOM 2244 N N . GLU C 1 92 ? 7.307 193.459 27.733 1.00 35.26 134 GLU C N 1
ATOM 2245 C CA . GLU C 1 92 ? 6.982 193.288 26.328 1.00 38.50 134 GLU C CA 1
ATOM 2246 C C . GLU C 1 92 ? 8.234 193.010 25.512 1.00 38.06 134 GLU C C 1
ATOM 2247 O O . GLU C 1 92 ? 8.164 192.390 24.451 1.00 34.77 134 GLU C O 1
ATOM 2253 N N . GLN C 1 93 ? 9.382 193.459 26.008 1.00 35.96 135 GLN C N 1
ATOM 2254 C CA . GLN C 1 93 ? 10.654 193.054 25.424 1.00 33.83 135 GLN C CA 1
ATOM 2255 C C . GLN C 1 93 ? 11.254 191.921 26.264 1.00 32.34 135 GLN C C 1
ATOM 2256 O O . GLN C 1 93 ? 12.092 192.160 27.129 1.00 33.25 135 GLN C O 1
ATOM 2262 N N . HIS C 1 94 ? 10.793 190.696 26.011 1.00 29.97 136 HIS C N 1
ATOM 2263 C CA . HIS C 1 94 ? 11.258 189.506 26.724 1.00 26.86 136 HIS C CA 1
ATOM 2264 C C . HIS C 1 94 ? 12.005 188.565 25.788 1.00 25.09 136 HIS C C 1
ATOM 2265 O O . HIS C 1 94 ? 12.513 187.514 26.199 1.00 19.61 136 HIS C O 1
ATOM 2272 N N . LYS C 1 95 ? 12.062 188.939 24.516 1.00 22.92 137 LYS C N 1
ATOM 2273 C CA . LYS C 1 95 ? 12.653 188.079 23.501 1.00 24.23 137 LYS C CA 1
ATOM 2274 C C . LYS C 1 95 ? 14.120 187.794 23.789 1.00 21.94 137 LYS C C 1
ATOM 2275 O O . LYS C 1 95 ? 14.567 186.639 23.761 1.00 21.93 137 LYS C O 1
ATOM 2281 N N . ASP C 1 96 ? 14.874 188.856 24.055 1.00 23.60 138 ASP C N 1
ATOM 2282 C CA . ASP C 1 96 ? 16.299 188.717 24.314 1.00 19.07 138 ASP C CA 1
ATOM 2283 C C . ASP C 1 96 ? 16.562 187.968 25.629 1.00 16.16 138 ASP C C 1
ATOM 2284 O O . ASP C 1 96 ? 17.506 187.188 25.725 1.00 16.56 138 ASP C O 1
ATOM 2289 N N . PHE C 1 97 ? 15.724 188.192 26.635 1.00 13.75 139 PHE C N 1
ATOM 2290 C CA . PHE C 1 97 ? 15.879 187.463 27.888 1.00 15.43 139 PHE C CA 1
ATOM 2291 C C . PHE C 1 97 ? 15.674 185.967 27.670 1.00 17.10 139 PHE C C 1
ATOM 2292 O O . PHE C 1 97 ? 16.470 185.144 28.148 1.00 15.51 139 PHE C O 1
ATOM 2300 N N . ASP C 1 98 ? 14.602 185.629 26.950 1.00 19.87 140 ASP C N 1
ATOM 2301 C CA . ASP C 1 98 ? 14.211 184.240 26.722 1.00 17.19 140 ASP C CA 1
ATOM 2302 C C . ASP C 1 98 ? 15.305 183.520 25.982 1.00 16.47 140 ASP C C 1
ATOM 2303 O O . ASP C 1 98 ? 15.686 182.403 26.328 1.00 14.90 140 ASP C O 1
ATOM 2308 N N . THR C 1 99 ? 15.808 184.176 24.944 1.00 16.75 141 THR C N 1
ATOM 2309 C CA . THR C 1 99 ? 16.872 183.615 24.137 1.00 18.61 141 THR C CA 1
ATOM 2310 C C . THR C 1 99 ? 18.140 183.377 24.973 1.00 17.21 141 THR C C 1
ATOM 2311 O O . THR C 1 99 ? 18.798 182.338 24.839 1.00 18.46 141 THR C O 1
ATOM 2315 N N . ALA C 1 100 ? 18.461 184.304 25.870 1.00 14.56 142 ALA C N 1
ATOM 2316 C CA . ALA C 1 100 ? 19.648 184.151 26.714 1.00 15.48 142 ALA C CA 1
ATOM 2317 C C . ALA C 1 100 ? 19.508 182.977 27.685 1.00 16.39 142 ALA C C 1
ATOM 2318 O O . ALA C 1 100 ? 20.442 182.191 27.869 1.00 16.30 142 ALA C O 1
ATOM 2320 N N . MET C 1 101 ? 18.336 182.843 28.293 1.00 14.95 143 MET C N 1
ATOM 2321 C CA . MET C 1 101 ? 18.100 181.754 29.243 1.00 14.34 143 MET C CA 1
ATOM 2322 C C . MET C 1 101 ? 18.137 180.384 28.578 1.00 16.14 143 MET C C 1
ATOM 2323 O O . MET C 1 101 ? 18.611 179.428 29.174 1.00 14.39 143 MET C O 1
ATOM 2328 N N . LYS C 1 102 ? 17.645 180.270 27.351 1.00 14.84 144 LYS C N 1
ATOM 2329 C CA . LYS C 1 102 ? 17.762 178.988 26.663 1.00 12.92 144 LYS C CA 1
ATOM 2330 C C . LYS C 1 102 ? 19.240 178.610 26.393 1.00 14.16 144 LYS C C 1
ATOM 2331 O O . LYS C 1 102 ? 19.588 177.429 26.334 1.00 17.12 144 LYS C O 1
ATOM 2337 N N . GLY C 1 103 ? 20.108 179.606 26.263 1.00 12.12 145 GLY C N 1
ATOM 2338 C CA . GLY C 1 103 ? 21.528 179.341 26.089 1.00 14.62 145 GLY C CA 1
ATOM 2339 C C . GLY C 1 103 ? 22.269 179.164 27.398 1.00 16.70 145 GLY C C 1
ATOM 2340 O O . GLY C 1 103 ? 23.462 178.840 27.410 1.00 14.82 145 GLY C O 1
ATOM 2341 N N . GLN C 1 104 ? 21.566 179.346 28.508 1.00 12.96 146 GLN C N 1
ATOM 2342 C CA . GLN C 1 104 ? 22.216 179.349 29.832 1.00 12.10 146 GLN C CA 1
ATOM 2343 C C . GLN C 1 104 ? 22.292 177.944 30.442 1.00 13.03 146 GLN C C 1
ATOM 2344 O O . GLN C 1 104 ? 21.283 177.239 30.538 1.00 14.75 146 GLN C O 1
ATOM 2350 N N . PRO C 1 105 ? 23.501 177.517 30.831 1.00 15.81 147 PRO C N 1
ATOM 2351 C CA . PRO C 1 105 ? 23.690 176.230 31.510 1.00 16.59 147 PRO C CA 1
ATOM 2352 C C . PRO C 1 105 ? 22.868 176.173 32.793 1.00 14.46 147 PRO C C 1
ATOM 2353 O O . PRO C 1 105 ? 22.905 177.119 33.575 1.00 14.77 147 PRO C O 1
ATOM 2357 N N . GLY C 1 106 ? 22.126 175.096 32.990 1.00 14.07 148 GLY C N 1
ATOM 2358 C CA . GLY C 1 106 ? 21.383 174.928 34.225 1.00 17.06 148 GLY C CA 1
ATOM 2359 C C . GLY C 1 106 ? 19.944 175.381 34.103 1.00 17.86 148 GLY C C 1
ATOM 2360 O O . GLY C 1 106 ? 19.154 175.200 35.035 1.00 14.72 148 GLY C O 1
ATOM 2361 N N . VAL C 1 107 ? 19.589 175.977 32.966 1.00 14.23 149 VAL C N 1
ATOM 2362 C CA . VAL C 1 107 ? 18.186 176.350 32.741 1.00 13.20 149 VAL C CA 1
ATOM 2363 C C . VAL C 1 107 ? 17.496 175.276 31.905 1.00 18.95 149 VAL C C 1
ATOM 2364 O O . VAL C 1 107 ? 17.888 175.001 30.776 1.00 15.29 149 VAL C O 1
ATOM 2368 N N . LEU C 1 108 ? 16.473 174.655 32.475 1.00 12.91 150 LEU C N 1
ATOM 2369 C CA . LEU C 1 108 ? 15.721 173.631 31.752 1.00 18.48 150 LEU C CA 1
ATOM 2370 C C . LEU C 1 108 ? 14.983 174.250 30.571 1.00 17.37 150 LEU C C 1
ATOM 2371 O O . LEU C 1 108 ? 15.095 173.790 29.431 1.00 20.74 150 LEU C O 1
ATOM 2376 N N . ASP C 1 109 ? 14.250 175.321 30.839 1.00 17.99 151 ASP C N 1
ATOM 2377 C CA . ASP C 1 109 ? 13.444 175.968 29.814 1.00 20.45 151 ASP C CA 1
ATOM 2378 C C . ASP C 1 109 ? 12.916 177.290 30.350 1.00 21.60 151 ASP C C 1
ATOM 2379 O O . ASP C 1 109 ? 13.088 177.600 31.530 1.00 16.71 151 ASP C O 1
ATOM 2384 N N . VAL C 1 110 ? 12.293 178.073 29.476 1.00 15.23 152 VAL C N 1
ATOM 2385 C CA . VAL C 1 110 ? 11.567 179.268 29.901 1.00 17.19 152 VAL C CA 1
ATOM 2386 C C . VAL C 1 110 ? 10.107 179.110 29.491 1.00 26.57 152 VAL C C 1
ATOM 2387 O O . VAL C 1 110 ? 9.823 178.643 28.389 1.00 22.45 152 VAL C O 1
ATOM 2391 N N . LEU C 1 111 ? 9.194 179.477 30.385 1.00 22.81 153 LEU C N 1
ATOM 2392 C CA . LEU C 1 111 ? 7.758 179.383 30.125 1.00 28.85 153 LEU C CA 1
ATOM 2393 C C . LEU C 1 111 ? 7.348 180.179 28.885 1.00 28.15 153 LEU C C 1
ATOM 2394 O O . LEU C 1 111 ? 7.805 181.308 28.690 1.00 30.63 153 LEU C O 1
ATOM 2399 N N . ASN C 1 112 ? 6.475 179.567 28.082 1.00 33.63 154 ASN C N 1
ATOM 2400 C CA . ASN C 1 112 ? 5.982 180.065 26.783 1.00 36.00 154 ASN C CA 1
ATOM 2401 C C . ASN C 1 112 ? 7.016 179.925 25.685 1.00 39.38 154 ASN C C 1
ATOM 2402 O O . ASN C 1 112 ? 6.806 179.180 24.726 1.00 45.71 154 ASN C O 1
ATOM 2407 N N . VAL D 1 14 ? 7.633 110.772 36.797 1.00 45.73 56 VAL D N 1
ATOM 2408 C CA . VAL D 1 14 ? 8.277 111.686 37.740 1.00 34.67 56 VAL D CA 1
ATOM 2409 C C . VAL D 1 14 ? 9.718 111.970 37.305 1.00 37.63 56 VAL D C 1
ATOM 2410 O O . VAL D 1 14 ? 10.561 111.065 37.317 1.00 39.69 56 VAL D O 1
ATOM 2414 N N . GLU D 1 15 ? 9.991 113.210 36.900 1.00 31.95 57 GLU D N 1
ATOM 2415 C CA . GLU D 1 15 ? 11.349 113.633 36.547 1.00 26.38 57 GLU D CA 1
ATOM 2416 C C . GLU D 1 15 ? 11.785 114.814 37.402 1.00 27.99 57 GLU D C 1
ATOM 2417 O O . GLU D 1 15 ? 10.952 115.572 37.884 1.00 30.35 57 GLU D O 1
ATOM 2423 N N . SER D 1 16 ? 13.094 114.972 37.581 1.00 20.42 58 SER D N 1
ATOM 2424 C CA . SER D 1 16 ? 13.623 116.107 38.321 1.00 18.11 58 SER D CA 1
ATOM 2425 C C . SER D 1 16 ? 13.904 117.248 37.359 1.00 18.87 58 SER D C 1
ATOM 2426 O O . SER D 1 16 ? 14.194 117.013 36.183 1.00 21.02 58 SER D O 1
ATOM 2429 N N . GLN D 1 17 ? 13.828 118.479 37.845 1.00 15.67 59 GLN D N 1
ATOM 2430 C CA . GLN D 1 17 ? 14.172 119.614 37.013 1.00 17.12 59 GLN D CA 1
ATOM 2431 C C . GLN D 1 17 ? 15.266 120.445 37.665 1.00 18.42 59 GLN D C 1
ATOM 2432 O O . GLN D 1 17 ? 15.123 120.909 38.795 1.00 17.93 59 GLN D O 1
ATOM 2438 N N . VAL D 1 18 ? 16.358 120.629 36.928 1.00 17.31 60 VAL D N 1
ATOM 2439 C CA . VAL D 1 18 ? 17.544 121.334 37.409 1.00 13.21 60 VAL D CA 1
ATOM 2440 C C . VAL D 1 18 ? 17.669 122.656 36.654 1.00 14.73 60 VAL D C 1
ATOM 2441 O O . VAL D 1 18 ? 18.014 122.655 35.477 1.00 16.21 60 VAL D O 1
ATOM 2445 N N . PHE D 1 19 ? 17.373 123.771 37.316 1.00 13.75 61 PHE D N 1
ATOM 2446 C CA . PHE D 1 19 ? 17.372 125.072 36.651 1.00 14.15 61 PHE D CA 1
ATOM 2447 C C . PHE D 1 19 ? 18.773 125.635 36.396 1.00 14.41 61 PHE D C 1
ATOM 2448 O O . PHE D 1 19 ? 19.668 125.498 37.224 1.00 15.46 61 PHE D O 1
ATOM 2456 N N . LEU D 1 20 ? 18.947 126.302 35.258 1.00 16.62 62 LEU D N 1
ATOM 2457 C CA . LEU D 1 20 ? 20.233 126.924 34.961 1.00 15.49 62 LEU D CA 1
ATOM 2458 C C . LEU D 1 20 ? 20.176 128.424 35.212 1.00 16.65 62 LEU D C 1
ATOM 2459 O O . LEU D 1 20 ? 19.131 128.956 35.598 1.00 15.57 62 LEU D O 1
ATOM 2464 N N . THR D 1 21 ? 21.298 129.103 34.981 1.00 14.96 63 THR D N 1
ATOM 2465 C CA . THR D 1 21 ? 21.431 130.505 35.354 1.00 17.11 63 THR D CA 1
ATOM 2466 C C . THR D 1 21 ? 21.004 131.433 34.215 1.00 17.28 63 THR D C 1
ATOM 2467 O O . THR D 1 21 ? 20.840 131.000 33.075 1.00 17.89 63 THR D O 1
ATOM 2471 N N . GLU D 1 22 ? 20.834 132.712 34.533 1.00 15.54 64 GLU D N 1
ATOM 2472 C CA . GLU D 1 22 ? 20.187 133.646 33.612 1.00 18.84 64 GLU D CA 1
ATOM 2473 C C . GLU D 1 22 ? 20.880 133.798 32.251 1.00 20.19 64 GLU D C 1
ATOM 2474 O O . GLU D 1 22 ? 20.223 133.776 31.220 1.00 18.40 64 GLU D O 1
ATOM 2480 N N . ASP D 1 23 ? 22.191 133.978 32.233 1.00 20.22 65 ASP D N 1
ATOM 2481 C CA . ASP D 1 23 ? 22.842 134.218 30.948 1.00 23.91 65 ASP D CA 1
ATOM 2482 C C . ASP D 1 23 ? 22.801 132.993 30.024 1.00 23.24 65 ASP D C 1
ATOM 2483 O O . ASP D 1 23 ? 22.648 133.145 28.813 1.00 25.33 65 ASP D O 1
ATOM 2488 N N . VAL D 1 24 ? 22.920 131.790 30.582 1.00 18.25 66 VAL D N 1
ATOM 2489 C CA . VAL D 1 24 ? 22.726 130.565 29.800 1.00 15.80 66 VAL D CA 1
ATOM 2490 C C . VAL D 1 24 ? 21.302 130.516 29.252 1.00 18.68 66 VAL D C 1
ATOM 2491 O O . VAL D 1 24 ? 21.085 130.253 28.072 1.00 20.72 66 VAL D O 1
ATOM 2495 N N . SER D 1 25 ? 20.331 130.806 30.113 1.00 15.77 67 SER D N 1
ATOM 2496 C CA . SER D 1 25 ? 18.926 130.797 29.711 1.00 17.87 67 SER D CA 1
ATOM 2497 C C . SER D 1 25 ? 18.650 131.781 28.568 1.00 17.10 67 SER D C 1
ATOM 2498 O O . SER D 1 25 ? 17.945 131.460 27.618 1.00 18.78 67 SER D O 1
ATOM 2501 N N . ALA D 1 26 ? 19.214 132.981 28.679 1.00 19.94 68 ALA D N 1
ATOM 2502 C CA . ALA D 1 26 ? 18.950 134.048 27.720 1.00 21.61 68 ALA D CA 1
ATOM 2503 C C . ALA D 1 26 ? 19.603 133.779 26.367 1.00 23.15 68 ALA D C 1
ATOM 2504 O O . ALA D 1 26 ? 19.016 134.040 25.311 1.00 26.02 68 ALA D O 1
ATOM 2506 N N . ASN D 1 27 ? 20.813 133.236 26.407 1.00 20.31 69 ASN D N 1
ATOM 2507 C CA . ASN D 1 27 ? 21.675 133.217 25.231 1.00 25.08 69 ASN D CA 1
ATOM 2508 C C . ASN D 1 27 ? 22.016 131.845 24.652 1.00 26.79 69 ASN D C 1
ATOM 2509 O O . ASN D 1 27 ? 22.469 131.750 23.507 1.00 21.98 69 ASN D O 1
ATOM 2514 N N . ASP D 1 28 ? 21.779 130.779 25.413 1.00 19.49 70 ASP D N 1
ATOM 2515 C CA . ASP D 1 28 ? 22.092 129.434 24.933 1.00 18.64 70 ASP D CA 1
ATOM 2516 C C . ASP D 1 28 ? 20.809 128.637 24.666 1.00 20.40 70 ASP D C 1
ATOM 2517 O O . ASP D 1 28 ? 20.293 127.984 25.566 1.00 19.38 70 ASP D O 1
ATOM 2522 N N . SER D 1 29 ? 20.292 128.672 23.432 1.00 13.46 71 SER D N 1
ATOM 2523 C CA . SER D 1 29 ? 19.017 128.020 23.152 1.00 16.55 71 SER D CA 1
ATOM 2524 C C . SER D 1 29 ? 19.117 126.511 22.929 1.00 16.63 71 SER D C 1
ATOM 2525 O O . SER D 1 29 ? 18.105 125.844 22.809 1.00 19.81 71 SER D O 1
ATOM 2528 N N . SER D 1 30 ? 20.321 125.962 22.865 1.00 14.38 72 SER D N 1
ATOM 2529 C CA . SER D 1 30 ? 20.447 124.538 22.547 1.00 15.31 72 SER D CA 1
ATOM 2530 C C . SER D 1 30 ? 21.453 123.780 23.411 1.00 15.95 72 SER D C 1
ATOM 2531 O O . SER D 1 30 ? 21.750 122.616 23.131 1.00 18.30 72 SER D O 1
ATOM 2534 N N . CYS D 1 31 ? 21.961 124.436 24.453 1.00 14.69 73 CYS D N 1
ATOM 2535 C CA . CYS D 1 31 ? 23.030 123.874 25.282 1.00 15.44 73 CYS D CA 1
ATOM 2536 C C . CYS D 1 31 ? 24.249 123.587 24.406 1.00 15.93 73 CYS D C 1
ATOM 2537 O O . CYS D 1 31 ? 24.739 122.454 24.347 1.00 14.94 73 CYS D O 1
ATOM 2540 N N . ASP D 1 32 ? 24.708 124.613 23.699 1.00 16.04 74 ASP D N 1
ATOM 2541 C CA . ASP D 1 32 ? 25.915 124.464 22.888 1.00 16.57 74 ASP D CA 1
ATOM 2542 C C . ASP D 1 32 ? 27.052 125.340 23.386 1.00 18.61 74 ASP D C 1
ATOM 2543 O O . ASP D 1 32 ? 28.133 125.330 22.800 1.00 19.25 74 ASP D O 1
ATOM 2548 N N . THR D 1 33 ? 26.839 126.081 24.473 1.00 16.60 75 THR D N 1
ATOM 2549 C CA . THR D 1 33 ? 27.984 126.713 25.120 1.00 14.78 75 THR D CA 1
ATOM 2550 C C . THR D 1 33 ? 28.746 125.607 25.813 1.00 17.84 75 THR D C 1
ATOM 2551 O O . THR D 1 33 ? 28.169 124.563 26.136 1.00 14.89 75 THR D O 1
ATOM 2555 N N . THR D 1 34 ? 30.048 125.804 25.993 1.00 14.38 76 THR D N 1
ATOM 2556 C CA . THR D 1 34 ? 30.876 124.730 26.519 1.00 13.81 76 THR D CA 1
ATOM 2557 C C . THR D 1 34 ? 30.443 124.414 27.955 1.00 16.58 76 THR D C 1
ATOM 2558 O O . THR D 1 34 ? 30.361 123.242 28.353 1.00 15.01 76 THR D O 1
ATOM 2562 N N . ALA D 1 35 ? 30.123 125.453 28.719 1.00 13.81 77 ALA D N 1
ATOM 2563 C CA . ALA D 1 35 ? 29.761 125.245 30.123 1.00 15.41 77 ALA D CA 1
ATOM 2564 C C . ALA D 1 35 ? 28.426 124.514 30.260 1.00 14.55 77 ALA D C 1
ATOM 2565 O O . ALA D 1 35 ? 28.266 123.685 31.153 1.00 15.43 77 ALA D O 1
ATOM 2567 N N . CYS D 1 36 ? 27.460 124.796 29.386 1.00 15.25 78 CYS D N 1
ATOM 2568 C CA . CYS D 1 36 ? 26.203 124.055 29.472 1.00 15.44 78 CYS D CA 1
ATOM 2569 C C . CYS D 1 36 ? 26.446 122.574 29.140 1.00 16.00 78 CYS D C 1
ATOM 2570 O O . CYS D 1 36 ? 25.905 121.679 29.807 1.00 12.88 78 CYS D O 1
ATOM 2573 N N . LYS D 1 37 ? 27.279 122.308 28.130 1.00 14.28 79 LYS D N 1
ATOM 2574 C CA . LYS D 1 37 ? 27.580 120.926 27.767 1.00 13.67 79 LYS D CA 1
ATOM 2575 C C . LYS D 1 37 ? 28.323 120.203 28.875 1.00 15.30 79 LYS D C 1
ATOM 2576 O O . LYS D 1 37 ? 28.031 119.039 29.158 1.00 15.23 79 LYS D O 1
ATOM 2582 N N . ALA D 1 38 ? 29.275 120.891 29.506 1.00 14.53 80 ALA D N 1
ATOM 2583 C CA . ALA D 1 38 ? 30.057 120.309 30.588 1.00 15.03 80 ALA D CA 1
ATOM 2584 C C . ALA D 1 38 ? 29.177 120.074 31.807 1.00 16.29 80 ALA D C 1
ATOM 2585 O O . ALA D 1 38 ? 29.405 119.146 32.578 1.00 12.70 80 ALA D O 1
ATOM 2587 N N . LEU D 1 39 ? 28.171 120.920 31.987 1.00 14.26 81 LEU D N 1
ATOM 2588 C CA . LEU D 1 39 ? 27.254 120.708 33.104 1.00 14.09 81 LEU D CA 1
ATOM 2589 C C . LEU D 1 39 ? 26.362 119.504 32.818 1.00 15.00 81 LEU D C 1
ATOM 2590 O O . LEU D 1 39 ? 26.080 118.697 33.716 1.00 13.89 81 LEU D O 1
ATOM 2595 N N . ARG D 1 40 ? 25.923 119.355 31.566 1.00 13.77 82 ARG D N 1
ATOM 2596 C CA . ARG D 1 40 ? 25.103 118.198 31.216 1.00 13.52 82 ARG D CA 1
ATOM 2597 C C . ARG D 1 40 ? 25.878 116.899 31.445 1.00 16.35 82 ARG D C 1
ATOM 2598 O O . ARG D 1 40 ? 25.349 115.915 31.959 1.00 14.84 82 ARG D O 1
ATOM 2606 N N . GLU D 1 41 ? 27.137 116.906 31.035 1.00 12.15 83 GLU D N 1
ATOM 2607 C CA . GLU D 1 41 ? 28.022 115.757 31.219 1.00 11.90 83 GLU D CA 1
ATOM 2608 C C . GLU D 1 41 ? 28.197 115.406 32.704 1.00 9.60 83 GLU D C 1
ATOM 2609 O O . GLU D 1 41 ? 28.133 114.243 33.100 1.00 12.00 83 GLU D O 1
ATOM 2615 N N . LYS D 1 42 ? 28.412 116.432 33.514 1.00 11.79 84 LYS D N 1
ATOM 2616 C CA . LYS D 1 42 ? 28.583 116.271 34.960 1.00 13.36 84 LYS D CA 1
ATOM 2617 C C . LYS D 1 42 ? 27.377 115.609 35.607 1.00 12.71 84 LYS D C 1
ATOM 2618 O O . LYS D 1 42 ? 27.515 114.717 36.451 1.00 13.13 84 LYS D O 1
ATOM 2624 N N . ILE D 1 43 ? 26.188 116.041 35.215 1.00 12.40 85 ILE D N 1
ATOM 2625 C CA . ILE D 1 43 ? 24.963 115.441 35.760 1.00 13.43 85 ILE D CA 1
ATOM 2626 C C . ILE D 1 43 ? 24.817 113.990 35.279 1.00 14.03 85 ILE D C 1
ATOM 2627 O O . ILE D 1 43 ? 24.413 113.102 36.034 1.00 13.72 85 ILE D O 1
ATOM 2632 N N . GLU D 1 44 ? 25.177 113.744 34.018 1.00 14.54 86 GLU D N 1
ATOM 2633 C CA . GLU D 1 44 ? 25.123 112.397 33.460 1.00 12.44 86 GLU D CA 1
ATOM 2634 C C . GLU D 1 44 ? 26.048 111.410 34.162 1.00 13.34 86 GLU D C 1
ATOM 2635 O O . GLU D 1 44 ? 25.766 110.218 34.164 1.00 16.22 86 GLU D O 1
ATOM 2641 N N . THR D 1 45 ? 27.140 111.893 34.759 1.00 11.36 87 THR D N 1
ATOM 2642 C CA . THR D 1 45 ? 28.054 110.992 35.467 1.00 14.73 87 THR D CA 1
ATOM 2643 C C . THR D 1 45 ? 27.484 110.421 36.770 1.00 19.13 87 THR D C 1
ATOM 2644 O O . THR D 1 45 ? 28.050 109.489 37.336 1.00 18.88 87 THR D O 1
ATOM 2648 N N . ARG D 1 46 ? 26.391 110.981 37.262 1.00 15.58 88 ARG D N 1
ATOM 2649 C CA . ARG D 1 46 ? 25.937 110.592 38.591 1.00 18.04 88 ARG D CA 1
ATOM 2650 C C . ARG D 1 46 ? 25.414 109.164 38.608 1.00 16.53 88 ARG D C 1
ATOM 2651 O O . ARG D 1 46 ? 24.834 108.705 37.634 1.00 17.41 88 ARG D O 1
ATOM 2659 N N . SER D 1 47 ? 25.650 108.479 39.727 1.00 14.01 89 SER D N 1
ATOM 2660 C CA . SER D 1 47 ? 25.260 107.086 39.914 1.00 14.80 89 SER D CA 1
ATOM 2661 C C . SER D 1 47 ? 23.754 106.894 39.913 1.00 17.40 89 SER D C 1
ATOM 2662 O O . SER D 1 47 ? 23.269 105.789 39.685 1.00 16.41 89 SER D O 1
ATOM 2665 N N . ASP D 1 48 ? 23.018 107.959 40.194 1.00 13.66 90 ASP D N 1
ATOM 2666 C CA . ASP D 1 48 ? 21.568 107.840 40.266 1.00 15.48 90 ASP D CA 1
ATOM 2667 C C . ASP D 1 48 ? 20.861 108.471 39.063 1.00 18.42 90 ASP D C 1
ATOM 2668 O O . ASP D 1 48 ? 19.638 108.596 39.067 1.00 18.31 90 ASP D O 1
ATOM 2673 N N . VAL D 1 49 ? 21.606 108.844 38.023 1.00 16.65 91 VAL D N 1
ATOM 2674 C CA . VAL D 1 49 ? 20.969 109.485 36.870 1.00 17.07 91 VAL D CA 1
ATOM 2675 C C . VAL D 1 49 ? 20.885 108.566 35.648 1.00 17.90 91 VAL D C 1
ATOM 2676 O O . VAL D 1 49 ? 21.888 107.998 35.237 1.00 16.40 91 VAL D O 1
ATOM 2680 N N . LYS D 1 50 ? 19.687 108.431 35.067 1.00 17.37 92 LYS D N 1
ATOM 2681 C CA . LYS D 1 50 ? 19.475 107.616 33.870 1.00 18.69 92 LYS D CA 1
ATOM 2682 C C . LYS D 1 50 ? 19.520 108.413 32.567 1.00 23.49 92 LYS D C 1
ATOM 2683 O O . LYS D 1 50 ? 19.987 107.918 31.545 1.00 23.55 92 LYS D O 1
ATOM 2689 N N . ALA D 1 51 ? 18.994 109.634 32.590 1.00 17.65 93 ALA D N 1
ATOM 2690 C CA . ALA D 1 51 ? 18.901 110.426 31.376 1.00 18.17 93 ALA D CA 1
ATOM 2691 C C . ALA D 1 51 ? 18.808 111.899 31.717 1.00 19.28 93 ALA D C 1
ATOM 2692 O O . ALA D 1 51 ? 18.287 112.261 32.763 1.00 17.14 93 ALA D O 1
ATOM 2694 N N . VAL D 1 52 ? 19.346 112.737 30.837 1.00 15.87 94 VAL D N 1
ATOM 2695 C CA . VAL D 1 52 ? 19.354 114.186 31.004 1.00 17.86 94 VAL D CA 1
ATOM 2696 C C . VAL D 1 52 ? 18.992 114.839 29.684 1.00 25.33 94 VAL D C 1
ATOM 2697 O O . VAL D 1 52 ? 19.654 114.593 28.681 1.00 25.51 94 VAL D O 1
ATOM 2701 N N . ARG D 1 53 ? 17.961 115.678 29.664 1.00 20.13 95 ARG D N 1
ATOM 2702 C CA . ARG D 1 53 ? 17.705 116.436 28.442 1.00 21.64 95 ARG D CA 1
ATOM 2703 C C . ARG D 1 53 ? 17.544 117.918 28.715 1.00 20.67 95 ARG D C 1
ATOM 2704 O O . ARG D 1 53 ? 17.101 118.337 29.801 1.00 21.18 95 ARG D O 1
ATOM 2712 N N . PHE D 1 54 ? 17.934 118.712 27.728 1.00 16.29 96 PHE D N 1
ATOM 2713 C CA . PHE D 1 54 ? 17.931 120.165 27.858 1.00 18.92 96 PHE D CA 1
ATOM 2714 C C . PHE D 1 54 ? 16.583 120.716 27.468 1.00 17.09 96 PHE D C 1
ATOM 2715 O O . PHE D 1 54 ? 15.991 120.286 26.480 1.00 17.43 96 PHE D O 1
ATOM 2723 N N . LEU D 1 55 ? 16.092 121.659 28.258 1.00 16.25 97 LEU D N 1
ATOM 2724 C CA . LEU D 1 55 ? 14.857 122.361 27.940 1.00 18.91 97 LEU D CA 1
ATOM 2725 C C . LEU D 1 55 ? 15.160 123.848 27.969 1.00 18.57 97 LEU D C 1
ATOM 2726 O O . LEU D 1 55 ? 15.441 124.402 29.028 1.00 14.22 97 LEU D O 1
ATOM 2731 N N . ASN D 1 56 ? 15.132 124.502 26.812 1.00 18.41 98 ASN D N 1
ATOM 2732 C CA . ASN D 1 56 ? 15.569 125.892 26.770 1.00 19.48 98 ASN D CA 1
ATOM 2733 C C . ASN D 1 56 ? 14.466 126.823 27.277 1.00 16.76 98 ASN D C 1
ATOM 2734 O O . ASN D 1 56 ? 13.369 126.373 27.583 1.00 19.08 98 ASN D O 1
ATOM 2739 N N . ARG D 1 57 ? 14.763 128.113 27.367 1.00 18.42 99 ARG D N 1
ATOM 2740 C CA . ARG D 1 57 ? 13.828 129.079 27.945 1.00 19.45 99 ARG D CA 1
ATOM 2741 C C . ARG D 1 57 ? 12.522 129.195 27.154 1.00 21.77 99 ARG D C 1
ATOM 2742 O O . ARG D 1 57 ? 11.436 129.314 27.738 1.00 22.06 99 ARG D O 1
ATOM 2750 N N . GLN D 1 58 ? 12.630 129.158 25.828 1.00 21.89 100 GLN D N 1
ATOM 2751 C CA . GLN D 1 58 ? 11.452 129.273 24.957 1.00 21.69 100 GLN D CA 1
ATOM 2752 C C . GLN D 1 58 ? 10.521 128.080 25.133 1.00 24.34 100 GLN D C 1
ATOM 2753 O O . GLN D 1 58 ? 9.311 128.246 25.291 1.00 19.97 100 GLN D O 1
ATOM 2759 N N . GLN D 1 59 ? 11.093 126.878 25.092 1.00 19.30 101 GLN D N 1
ATOM 2760 C CA . GLN D 1 59 ? 10.313 125.647 25.237 1.00 20.89 101 GLN D CA 1
ATOM 2761 C C . GLN D 1 59 ? 9.667 125.536 26.615 1.00 22.84 101 GLN D C 1
ATOM 2762 O O . GLN D 1 59 ? 8.536 125.050 26.746 1.00 19.97 101 GLN D O 1
ATOM 2768 N N . ALA D 1 60 ? 10.398 125.947 27.648 1.00 19.32 102 ALA D N 1
ATOM 2769 C CA . ALA D 1 60 ? 9.853 125.921 29.002 1.00 20.96 102 ALA D CA 1
ATOM 2770 C C . ALA D 1 60 ? 8.614 126.814 29.084 1.00 18.75 102 ALA D C 1
ATOM 2771 O O . ALA D 1 60 ? 7.569 126.411 29.612 1.00 19.44 102 ALA D O 1
ATOM 2773 N N . TYR D 1 61 ? 8.748 128.023 28.556 1.00 18.20 103 TYR D N 1
ATOM 2774 C CA . TYR D 1 61 ? 7.648 128.975 28.513 1.00 20.18 103 TYR D CA 1
ATOM 2775 C C . TYR D 1 61 ? 6.474 128.407 27.735 1.00 23.16 103 TYR D C 1
ATOM 2776 O O . TYR D 1 61 ? 5.340 128.420 28.221 1.00 22.46 103 TYR D O 1
ATOM 2785 N N . ASP D 1 62 ? 6.741 127.896 26.532 1.00 23.52 104 ASP D N 1
ATOM 2786 C CA . ASP D 1 62 ? 5.665 127.347 25.704 1.00 25.26 104 ASP D CA 1
ATOM 2787 C C . ASP D 1 62 ? 4.932 126.216 26.422 1.00 26.36 104 ASP D C 1
ATOM 2788 O O . ASP D 1 62 ? 3.704 126.141 26.377 1.00 28.11 104 ASP D O 1
ATOM 2793 N N . ASP D 1 63 ? 5.686 125.356 27.101 1.00 23.88 105 ASP D N 1
ATOM 2794 C CA . ASP D 1 63 ? 5.129 124.219 27.826 1.00 25.24 105 ASP D CA 1
ATOM 2795 C C . ASP D 1 63 ? 4.302 124.661 29.039 1.00 28.70 105 ASP D C 1
ATOM 2796 O O . ASP D 1 63 ? 3.227 124.116 29.315 1.00 27.50 105 ASP D O 1
ATOM 2801 N N . ALA D 1 64 ? 4.806 125.648 29.768 1.00 24.19 106 ALA D N 1
ATOM 2802 C CA . ALA D 1 64 ? 4.055 126.199 30.891 1.00 24.62 106 ALA D CA 1
ATOM 2803 C C . ALA D 1 64 ? 2.714 126.785 30.423 1.00 26.64 106 ALA D C 1
ATOM 2804 O O . ALA D 1 64 ? 1.665 126.557 31.036 1.00 26.84 106 ALA D O 1
ATOM 2806 N N . ILE D 1 65 ? 2.765 127.539 29.333 1.00 26.61 107 ILE D N 1
ATOM 2807 C CA . ILE D 1 65 ? 1.590 128.214 28.786 1.00 30.06 107 ILE D CA 1
ATOM 2808 C C . ILE D 1 65 ? 0.577 127.201 28.244 1.00 32.80 107 ILE D C 1
ATOM 2809 O O . ILE D 1 65 ? -0.632 127.407 28.338 1.00 33.05 107 ILE D O 1
ATOM 2814 N N . ARG D 1 66 ? 1.084 126.105 27.690 1.00 30.80 108 ARG D N 1
ATOM 2815 C CA . ARG D 1 66 ? 0.247 124.993 27.259 1.00 31.57 108 ARG D CA 1
ATOM 2816 C C . ARG D 1 66 ? -0.546 124.422 28.437 1.00 34.53 108 ARG D C 1
ATOM 2817 O O . ARG D 1 66 ? -1.726 124.108 28.308 1.00 31.86 108 ARG D O 1
ATOM 2825 N N . LYS D 1 67 ? 0.105 124.288 29.587 1.00 29.22 109 LYS D N 1
ATOM 2826 C CA . LYS D 1 67 ? -0.557 123.730 30.759 1.00 30.89 109 LYS D CA 1
ATOM 2827 C C . LYS D 1 67 ? -1.409 124.768 31.483 1.00 30.41 109 LYS D C 1
ATOM 2828 O O . LYS D 1 67 ? -2.347 124.413 32.196 1.00 33.80 109 LYS D O 1
ATOM 2834 N N . PHE D 1 68 ? -1.092 126.049 31.303 1.00 28.50 110 PHE D N 1
ATOM 2835 C CA . PHE D 1 68 ? -1.886 127.104 31.943 1.00 27.01 110 PHE D CA 1
ATOM 2836 C C . PHE D 1 68 ? -2.162 128.232 30.956 1.00 32.72 110 PHE D C 1
ATOM 2837 O O . PHE D 1 68 ? -1.531 129.294 31.005 1.00 29.95 110 PHE D O 1
ATOM 2845 N N . PRO D 1 69 ? -3.115 127.985 30.039 1.00 30.31 111 PRO D N 1
ATOM 2846 C CA . PRO D 1 69 ? -3.457 128.869 28.922 1.00 32.38 111 PRO D CA 1
ATOM 2847 C C . PRO D 1 69 ? -3.748 130.311 29.316 1.00 33.81 111 PRO D C 1
ATOM 2848 O O . PRO D 1 69 ? -3.576 131.190 28.474 1.00 33.77 111 PRO D O 1
ATOM 2852 N N . GLN D 1 70 ? -4.184 130.548 30.552 1.00 30.39 112 GLN D N 1
ATOM 2853 C CA . GLN D 1 70 ? -4.613 131.887 30.960 1.00 32.37 112 GLN D CA 1
ATOM 2854 C C . GLN D 1 70 ? -3.450 132.872 31.023 1.00 31.84 112 GLN D C 1
ATOM 2855 O O . GLN D 1 70 ? -3.660 134.082 31.038 1.00 28.15 112 GLN D O 1
ATOM 2861 N N . PHE D 1 71 ? -2.221 132.361 31.047 1.00 33.50 113 PHE D N 1
ATOM 2862 C CA . PHE D 1 71 ? -1.061 133.239 31.160 1.00 31.32 113 PHE D CA 1
ATOM 2863 C C . PHE D 1 71 ? -0.399 133.568 29.822 1.00 34.91 113 PHE D C 1
ATOM 2864 O O . PHE D 1 71 ? 0.624 134.248 29.794 1.00 34.88 113 PHE D O 1
ATOM 2872 N N . LYS D 1 72 ? -0.983 133.109 28.719 1.00 38.07 114 LYS D N 1
ATOM 2873 C CA . LYS D 1 72 ? -0.513 133.541 27.401 1.00 38.44 114 LYS D CA 1
ATOM 2874 C C . LYS D 1 72 ? -0.689 135.054 27.306 1.00 42.84 114 LYS D C 1
ATOM 2875 O O . LYS D 1 72 ? -1.708 135.597 27.738 1.00 46.68 114 LYS D O 1
ATOM 2881 N N . ASP D 1 73 ? 0.326 135.732 26.783 1.00 44.34 115 ASP D N 1
ATOM 2882 C CA . ASP D 1 73 ? 0.341 137.197 26.711 1.00 50.07 115 ASP D CA 1
ATOM 2883 C C . ASP D 1 73 ? 0.238 137.881 28.091 1.00 46.53 115 ASP D C 1
ATOM 2884 O O . ASP D 1 73 ? -0.110 139.061 28.178 1.00 50.01 115 ASP D O 1
ATOM 2889 N N . VAL D 1 74 ? 0.538 137.136 29.156 1.00 43.18 116 VAL D N 1
ATOM 2890 C CA . VAL D 1 74 ? 0.589 137.678 30.515 1.00 38.64 116 VAL D CA 1
ATOM 2891 C C . VAL D 1 74 ? 1.972 137.418 31.129 1.00 38.41 116 VAL D C 1
ATOM 2892 O O . VAL D 1 74 ? 2.711 138.348 31.455 1.00 34.67 116 VAL D O 1
ATOM 2896 N N . ALA D 1 75 ? 2.301 136.142 31.300 1.00 34.74 117 ALA D N 1
ATOM 2897 C CA . ALA D 1 75 ? 3.653 135.734 31.632 1.00 32.19 117 ALA D CA 1
ATOM 2898 C C . ALA D 1 75 ? 4.543 135.945 30.413 1.00 30.86 117 ALA D C 1
ATOM 2899 O O . ALA D 1 75 ? 4.061 135.936 29.273 1.00 28.74 117 ALA D O 1
ATOM 2901 N N . GLY D 1 76 ? 5.835 136.152 30.646 1.00 29.44 118 GLY D N 1
ATOM 2902 C CA . GLY D 1 76 ? 6.789 136.239 29.550 1.00 28.99 118 GLY D CA 1
ATOM 2903 C C . GLY D 1 76 ? 7.843 135.158 29.678 1.00 27.67 118 GLY D C 1
ATOM 2904 O O . GLY D 1 76 ? 8.079 134.662 30.767 1.00 22.02 118 GLY D O 1
ATOM 2905 N N . LYS D 1 77 ? 8.484 134.786 28.579 1.00 25.72 119 LYS D N 1
ATOM 2906 C CA . LYS D 1 77 ? 9.477 133.712 28.639 1.00 25.55 119 LYS D CA 1
ATOM 2907 C C . LYS D 1 77 ? 10.674 134.038 29.533 1.00 22.52 119 LYS D C 1
ATOM 2908 O O . LYS D 1 77 ? 11.347 133.135 30.013 1.00 24.38 119 LYS D O 1
ATOM 2914 N N . ASP D 1 78 ? 10.942 135.315 29.782 1.00 21.40 120 ASP D N 1
ATOM 2915 C CA . ASP D 1 78 ? 12.105 135.660 30.593 1.00 23.38 120 ASP D CA 1
ATOM 2916 C C . ASP D 1 78 ? 11.904 135.256 32.050 1.00 24.07 120 ASP D C 1
ATOM 2917 O O . ASP D 1 78 ? 12.840 135.267 32.836 1.00 23.30 120 ASP D O 1
ATOM 2922 N N . SER D 1 79 ? 10.688 134.869 32.408 1.00 21.47 121 SER D N 1
ATOM 2923 C CA . SER D 1 79 ? 10.443 134.355 33.750 1.00 25.51 121 SER D CA 1
ATOM 2924 C C . SER D 1 79 ? 10.864 132.888 33.896 1.00 21.34 121 SER D C 1
ATOM 2925 O O . SER D 1 79 ? 10.868 132.343 35.006 1.00 20.37 121 SER D O 1
ATOM 2928 N N . PHE D 1 80 ? 11.234 132.259 32.783 1.00 18.94 122 PHE D N 1
ATOM 2929 C CA . PHE D 1 80 ? 11.502 130.816 32.781 1.00 19.48 122 PHE D CA 1
ATOM 2930 C C . PHE D 1 80 ? 12.937 130.461 32.467 1.00 18.09 122 PHE D C 1
ATOM 2931 O O . PHE D 1 80 ? 13.357 130.619 31.331 1.00 19.19 122 PHE D O 1
ATOM 2939 N N . PRO D 1 81 ? 13.677 129.934 33.466 1.00 16.66 123 PRO D N 1
ATOM 2940 C CA . PRO D 1 81 ? 15.056 129.488 33.211 1.00 15.95 123 PRO D CA 1
ATOM 2941 C C . PRO D 1 81 ? 15.109 128.307 32.246 1.00 16.58 123 PRO D C 1
ATOM 2942 O O . PRO D 1 81 ? 14.183 127.494 32.194 1.00 16.89 123 PRO D O 1
ATOM 2946 N N . ALA D 1 82 ? 16.200 128.208 31.498 1.00 19.00 124 ALA D N 1
ATOM 2947 C CA . ALA D 1 82 ? 16.571 126.945 30.881 1.00 17.25 124 ALA D CA 1
ATOM 2948 C C . ALA D 1 82 ? 16.812 125.934 31.998 1.00 17.32 124 ALA D C 1
ATOM 2949 O O . ALA D 1 82 ? 17.070 126.322 33.139 1.00 16.56 124 ALA D O 1
ATOM 2951 N N . SER D 1 83 ? 16.754 124.646 31.673 1.00 16.89 125 SER D N 1
ATOM 2952 C CA . SER D 1 83 ? 16.943 123.621 32.685 1.00 15.09 125 SER D CA 1
ATOM 2953 C C . SER D 1 83 ? 17.301 122.276 32.061 1.00 13.57 125 SER D C 1
ATOM 2954 O O . SER D 1 83 ? 17.173 122.096 30.851 1.00 15.45 125 SER D O 1
ATOM 2957 N N . PHE D 1 84 ? 17.754 121.334 32.886 1.00 12.41 126 PHE D N 1
ATOM 2958 C CA . PHE D 1 84 ? 17.815 119.930 32.475 1.00 11.45 126 PHE D CA 1
ATOM 2959 C C . PHE D 1 84 ? 16.659 119.180 33.121 1.00 17.96 126 PHE D C 1
ATOM 2960 O O . PHE D 1 84 ? 16.369 119.363 34.321 1.00 14.25 126 PHE D O 1
ATOM 2968 N N . ILE D 1 85 ? 15.989 118.355 32.326 1.00 16.61 127 ILE D N 1
ATOM 2969 C CA . ILE D 1 85 ? 14.974 117.459 32.837 1.00 15.85 127 ILE D CA 1
ATOM 2970 C C . ILE D 1 85 ? 15.646 116.110 33.048 1.00 16.48 127 ILE D C 1
ATOM 2971 O O . ILE D 1 85 ? 16.144 115.505 32.108 1.00 17.82 127 ILE D O 1
ATOM 2976 N N . VAL D 1 86 ? 15.684 115.654 34.293 1.00 13.92 128 VAL D N 1
ATOM 2977 C CA . VAL D 1 86 ? 16.533 114.516 34.632 1.00 19.09 128 VAL D CA 1
ATOM 2978 C C . VAL D 1 86 ? 15.737 113.326 35.135 1.00 16.99 128 VAL D C 1
ATOM 2979 O O . VAL D 1 86 ? 14.931 113.452 36.065 1.00 18.65 128 VAL D O 1
ATOM 2983 N N . LYS D 1 87 ? 15.979 112.170 34.519 1.00 14.70 129 LYS D N 1
ATOM 2984 C CA . LYS D 1 87 ? 15.369 110.914 34.945 1.00 15.96 129 LYS D CA 1
ATOM 2985 C C . LYS D 1 87 ? 16.285 110.185 35.933 1.00 16.84 129 LYS D C 1
ATOM 2986 O O . LYS D 1 87 ? 17.426 109.861 35.585 1.00 18.95 129 LYS D O 1
ATOM 2992 N N . LEU D 1 88 ? 15.820 109.958 37.166 1.00 15.61 130 LEU D N 1
ATOM 2993 C CA . LEU D 1 88 ? 16.646 109.295 38.180 1.00 17.81 130 LEU D CA 1
ATOM 2994 C C . LEU D 1 88 ? 16.439 107.789 38.159 1.00 22.36 130 LEU D C 1
ATOM 2995 O O . LEU D 1 88 ? 15.437 107.298 37.642 1.00 24.20 130 LEU D O 1
ATOM 3000 N N . GLU D 1 89 ? 17.394 107.053 38.715 1.00 21.37 131 GLU D N 1
ATOM 3001 C CA . GLU D 1 89 ? 17.265 105.603 38.830 1.00 23.78 131 GLU D CA 1
ATOM 3002 C C . GLU D 1 89 ? 16.054 105.215 39.687 1.00 29.34 131 GLU D C 1
ATOM 3003 O O . GLU D 1 89 ? 15.213 104.398 39.289 1.00 25.62 131 GLU D O 1
ATOM 3009 N N . ASN D 1 90 ? 15.988 105.797 40.878 1.00 28.61 132 ASN D N 1
ATOM 3010 C CA . ASN D 1 90 ? 14.900 105.542 41.813 1.00 33.05 132 ASN D CA 1
ATOM 3011 C C . ASN D 1 90 ? 14.375 106.884 42.311 1.00 30.52 132 ASN D C 1
ATOM 3012 O O . ASN D 1 90 ? 14.942 107.467 43.227 1.00 32.89 132 ASN D O 1
ATOM 3017 N N . PRO D 1 91 ? 13.304 107.389 41.684 1.00 29.49 133 PRO D N 1
ATOM 3018 C CA . PRO D 1 91 ? 12.784 108.736 41.952 1.00 31.46 133 PRO D CA 1
ATOM 3019 C C . PRO D 1 91 ? 12.384 108.982 43.407 1.00 32.59 133 PRO D C 1
ATOM 3020 O O . PRO D 1 91 ? 12.407 110.134 43.839 1.00 32.16 133 PRO D O 1
ATOM 3024 N N . GLU D 1 92 ? 12.052 107.937 44.160 1.00 30.63 134 GLU D N 1
ATOM 3025 C CA . GLU D 1 92 ? 11.746 108.128 45.574 1.00 34.34 134 GLU D CA 1
ATOM 3026 C C . GLU D 1 92 ? 13.019 108.432 46.349 1.00 30.64 134 GLU D C 1
ATOM 3027 O O . GLU D 1 92 ? 12.963 109.018 47.424 1.00 29.46 134 GLU D O 1
ATOM 3033 N N . GLN D 1 93 ? 14.162 108.028 45.797 1.00 30.99 135 GLN D N 1
ATOM 3034 C CA . GLN D 1 93 ? 15.453 108.423 46.349 1.00 31.87 135 GLN D CA 1
ATOM 3035 C C . GLN D 1 93 ? 16.048 109.543 45.497 1.00 28.16 135 GLN D C 1
ATOM 3036 O O . GLN D 1 93 ? 16.893 109.289 44.641 1.00 25.84 135 GLN D O 1
ATOM 3042 N N . HIS D 1 94 ? 15.588 110.773 45.728 1.00 25.07 136 HIS D N 1
ATOM 3043 C CA . HIS D 1 94 ? 16.078 111.948 45.010 1.00 23.51 136 HIS D CA 1
ATOM 3044 C C . HIS D 1 94 ? 16.811 112.894 45.959 1.00 22.61 136 HIS D C 1
ATOM 3045 O O . HIS D 1 94 ? 17.321 113.935 45.552 1.00 21.74 136 HIS D O 1
ATOM 3052 N N . LYS D 1 95 ? 16.857 112.535 47.232 1.00 21.20 137 LYS D N 1
ATOM 3053 C CA . LYS D 1 95 ? 17.507 113.380 48.227 1.00 20.41 137 LYS D CA 1
ATOM 3054 C C . LYS D 1 95 ? 18.988 113.650 47.927 1.00 20.62 137 LYS D C 1
ATOM 3055 O O . LYS D 1 95 ? 19.439 114.799 47.971 1.00 17.58 137 LYS D O 1
ATOM 3061 N N . ASP D 1 96 ? 19.747 112.594 47.636 1.00 16.10 138 ASP D N 1
ATOM 3062 C CA . ASP D 1 96 ? 21.180 112.754 47.373 1.00 18.43 138 ASP D CA 1
ATOM 3063 C C . ASP D 1 96 ? 21.428 113.539 46.084 1.00 19.04 138 ASP D C 1
ATOM 3064 O O . ASP D 1 96 ? 22.359 114.350 45.993 1.00 15.71 138 ASP D O 1
ATOM 3069 N N . PHE D 1 97 ? 20.576 113.317 45.091 1.00 17.33 139 PHE D N 1
ATOM 3070 C CA . PHE D 1 97 ? 20.693 114.044 43.819 1.00 16.01 139 PHE D CA 1
ATOM 3071 C C . PHE D 1 97 ? 20.497 115.537 44.039 1.00 17.87 139 PHE D C 1
ATOM 3072 O O . PHE D 1 97 ? 21.288 116.359 43.567 1.00 17.10 139 PHE D O 1
ATOM 3080 N N . ASP D 1 98 ? 19.432 115.881 44.765 1.00 15.87 140 ASP D N 1
ATOM 3081 C CA . ASP D 1 98 ? 19.074 117.271 44.981 1.00 16.01 140 ASP D CA 1
ATOM 3082 C C . ASP D 1 98 ? 20.194 117.995 45.700 1.00 17.38 140 ASP D C 1
ATOM 3083 O O . ASP D 1 98 ? 20.587 119.090 45.309 1.00 16.71 140 ASP D O 1
ATOM 3088 N N . THR D 1 99 ? 20.700 117.366 46.757 1.00 17.78 141 THR D N 1
ATOM 3089 C CA . THR D 1 99 ? 21.784 117.922 47.547 1.00 18.05 141 THR D CA 1
ATOM 3090 C C . THR D 1 99 ? 23.027 118.177 46.685 1.00 18.21 141 THR D C 1
ATOM 3091 O O . THR D 1 99 ? 23.688 119.208 46.820 1.00 18.16 141 THR D O 1
ATOM 3095 N N . ALA D 1 100 ? 23.328 117.247 45.788 1.00 15.48 142 ALA D N 1
ATOM 3096 C CA . ALA D 1 100 ? 24.500 117.381 44.927 1.00 14.93 142 ALA D CA 1
ATOM 3097 C C . ALA D 1 100 ? 24.332 118.558 43.966 1.00 16.38 142 ALA D C 1
ATOM 3098 O O . ALA D 1 100 ? 25.239 119.372 43.797 1.00 16.81 142 ALA D O 1
ATOM 3100 N N . MET D 1 101 ? 23.157 118.659 43.357 1.00 13.96 143 MET D N 1
ATOM 3101 C CA . MET D 1 101 ? 22.886 119.750 42.413 1.00 14.68 143 MET D CA 1
ATOM 3102 C C . MET D 1 101 ? 22.953 121.133 43.060 1.00 15.57 143 MET D C 1
ATOM 3103 O O . MET D 1 101 ? 23.362 122.109 42.429 1.00 16.28 143 MET D O 1
ATOM 3108 N N . LYS D 1 102 ? 22.533 121.242 44.313 1.00 15.70 144 LYS D N 1
ATOM 3109 C CA . LYS D 1 102 ? 22.529 122.555 44.941 1.00 14.14 144 LYS D CA 1
ATOM 3110 C C . LYS D 1 102 ? 23.963 122.978 45.244 1.00 16.11 144 LYS D C 1
ATOM 3111 O O . LYS D 1 102 ? 24.259 124.166 45.301 1.00 15.99 144 LYS D O 1
ATOM 3117 N N . GLY D 1 103 ? 24.858 121.999 45.380 1.00 12.63 145 GLY D N 1
ATOM 3118 C CA . GLY D 1 103 ? 26.270 122.285 45.576 1.00 14.66 145 GLY D CA 1
ATOM 3119 C C . GLY D 1 103 ? 27.050 122.419 44.271 1.00 18.04 145 GLY D C 1
ATOM 3120 O O . GLY D 1 103 ? 28.246 122.700 44.287 1.00 16.30 145 GLY D O 1
ATOM 3121 N N . GLN D 1 104 ? 26.366 122.224 43.144 1.00 13.48 146 GLN D N 1
ATOM 3122 C CA . GLN D 1 104 ? 27.018 122.250 41.824 1.00 14.82 146 GLN D CA 1
ATOM 3123 C C . GLN D 1 104 ? 27.059 123.650 41.199 1.00 16.02 146 GLN D C 1
ATOM 3124 O O . GLN D 1 104 ? 26.017 124.279 41.033 1.00 13.15 146 GLN D O 1
ATOM 3130 N N . PRO D 1 105 ? 28.264 124.139 40.842 1.00 13.90 147 PRO D N 1
ATOM 3131 C CA . PRO D 1 105 ? 28.332 125.447 40.166 1.00 15.02 147 PRO D CA 1
ATOM 3132 C C . PRO D 1 105 ? 27.567 125.444 38.839 1.00 15.61 147 PRO D C 1
ATOM 3133 O O . PRO D 1 105 ? 27.676 124.481 38.070 1.00 14.92 147 PRO D O 1
ATOM 3137 N N . GLY D 1 106 ? 26.819 126.513 38.575 1.00 13.93 148 GLY D N 1
ATOM 3138 C CA . GLY D 1 106 ? 26.082 126.645 37.332 1.00 17.98 148 GLY D CA 1
ATOM 3139 C C . GLY D 1 106 ? 24.638 126.192 37.473 1.00 15.30 148 GLY D C 1
ATOM 3140 O O . GLY D 1 106 ? 23.839 126.387 36.563 1.00 14.83 148 GLY D O 1
ATOM 3141 N N . VAL D 1 107 ? 24.303 125.590 38.611 1.00 13.72 149 VAL D N 1
ATOM 3142 C CA . VAL D 1 107 ? 22.912 125.177 38.881 1.00 17.85 149 VAL D CA 1
ATOM 3143 C C . VAL D 1 107 ? 22.185 126.195 39.762 1.00 17.95 149 VAL D C 1
ATOM 3144 O O . VAL D 1 107 ? 22.558 126.421 40.899 1.00 13.34 149 VAL D O 1
ATOM 3148 N N . LEU D 1 108 ? 21.149 126.824 39.218 1.00 15.96 150 LEU D N 1
ATOM 3149 C CA . LEU D 1 108 ? 20.418 127.854 39.945 1.00 19.98 150 LEU D CA 1
ATOM 3150 C C . LEU D 1 108 ? 19.683 127.236 41.137 1.00 18.90 150 LEU D C 1
ATOM 3151 O O . LEU D 1 108 ? 19.814 127.679 42.281 1.00 20.68 150 LEU D O 1
ATOM 3156 N N . ASP D 1 109 ? 18.940 126.175 40.862 1.00 17.50 151 ASP D N 1
ATOM 3157 C CA . ASP D 1 109 ? 18.103 125.562 41.873 1.00 21.24 151 ASP D CA 1
ATOM 3158 C C . ASP D 1 109 ? 17.590 124.245 41.332 1.00 19.51 151 ASP D C 1
ATOM 3159 O O . ASP D 1 109 ? 17.763 123.955 40.155 1.00 16.92 151 ASP D O 1
ATOM 3164 N N . VAL D 1 110 ? 16.991 123.434 42.194 1.00 16.01 152 VAL D N 1
ATOM 3165 C CA . VAL D 1 110 ? 16.311 122.222 41.750 1.00 19.73 152 VAL D CA 1
ATOM 3166 C C . VAL D 1 110 ? 14.845 122.338 42.146 1.00 22.30 152 VAL D C 1
ATOM 3167 O O . VAL D 1 110 ? 14.551 122.686 43.285 1.00 20.97 152 VAL D O 1
ATOM 3171 N N . LEU D 1 111 ? 13.931 122.073 41.215 1.00 18.99 153 LEU D N 1
ATOM 3172 C CA . LEU D 1 111 ? 12.496 122.157 41.523 1.00 22.31 153 LEU D CA 1
ATOM 3173 C C . LEU D 1 111 ? 12.133 121.290 42.730 1.00 25.14 153 LEU D C 1
ATOM 3174 O O . LEU D 1 111 ? 12.445 120.098 42.740 1.00 23.53 153 LEU D O 1
ATOM 3179 N N . ASN D 1 112 ? 11.459 121.923 43.699 1.00 29.70 154 ASN D N 1
ATOM 3180 C CA . ASN D 1 112 ? 11.104 121.408 45.042 1.00 30.16 154 ASN D CA 1
ATOM 3181 C C . ASN D 1 112 ? 12.201 121.651 46.069 1.00 45.39 154 ASN D C 1
ATOM 3182 O O . ASN D 1 112 ? 11.958 122.254 47.120 1.00 46.79 154 ASN D O 1
#

Solvent-accessible surface area: 22976 Å² total; per-residue (Å²): 226,58,214,56,56,2,38,0,41,1,6,56,28,0,0,50,160,9,83,74,7,98,55,93,6,0,115,34,1,64,99,103,0,74,92,70,112,18,17,115,44,18,130,26,21,21,30,106,81,14,22,54,59,5,15,145,130,20,34,25,0,122,144,56,12,40,143,84,35,3,32,0,2,0,17,0,69,14,115,60,56,146,43,64,145,98,0,28,98,37,1,102,10,42,16,3,9,46,65,24,95,90,191,86,104,186,66,81,16,24,0,8,1,2,50,16,2,8,68,107,9,84,74,8,107,50,94,7,0,117,42,0,64,100,121,1,72,95,69,114,42,11,128,45,16,123,33,26,19,28,81,103,6,34,73,31,0,12,167,118,33,78,76,5,127,143,96,6,41,89,102,46,0,17,0,0,0,17,0,60,11,102,72,27,132,139,85,154,105,2,32,96,41,8,102,10,26,12,4,6,53,66,13,38,156,158,88,18,31,0,38,2,1,84,35,18,5,56,129,6,83,64,10,98,62,86,12,1,82,28,3,64,86,111,0,76,102,67,113,22,19,118,50,20,131,39,26,23,13,77,86,10,47,50,50,15,23,184,138,109,65,121,93,125,128,127,22,39,96,102,73,36,38,0,0,0,23,0,96,6,85,82,53,159,124,80,151,94,0,21,90,33,4,126,11,20,7,4,4,65,68,8,93,180,168,103,20,33,0,34,2,2,89,62,29,5,59,113,6,81,64,1,98,64,87,12,2,81,30,6,59,94,100,0,84,101,66,112,23,19,116,50,19,128,34,24,20,14,82,87,9,33,57,39,25,27,166,136,116,69,111,91,125,146,112,34,37,86,100,88,50,33,0,0,0,21,0,102,6,90,81,56,156,122,79,158,100,0,23,90,35,4,118,14,14,12,5,3,73,71,4,100,169

Sequence (403 aa):
LDRVESQVFLTEDVSANDSSCDTTACKALREKIETRSDVKAVRFLNRQQAYDDAIRKFPQFKDVAGKDSFPASFIVKLENPEQHKDFDTAMKGQPGVLDVLNYLDRVESQVFLTEDVSANDSSCDTTACKALREKIETRSDVKAVRFLNRQQAYDDAIRKFPQFKDVAGKDSFPASFIVKLENPEQHKDFDTAMKGQPGVLDVLNVESQVFLTEDVSANDSSCDTTACKALREKIETRSDVKAVRFLNRQQAYDDAIRKFPQFKDVAGKDSFPASFIVKLENPEQHKDFDTAMKGQPGVLDVLNVESQVFLTEDVSANDSSCDTTACKALREKIETRSDVKAVRFLNRQQAYDDAIRKFPQFKDVAGKDSFPASFIVKLENPEQHKDFDTAMKGQPGVLDVLN

Organism: Mycobacterium tuberculosis (strain ATCC 25618 / H37Rv) (NCBI:txid83332)

GO terms:
  GO:0005886 plasma membrane (C, HDA)
  GO:0005515 protein binding (F, IPI)

Radius of gyration: 28.14 Å; Cα contacts (8 Å, |Δi|>4): 715; chains: 4; bounding box: 62×90×32 Å

CATH classification: 3.30.70.3040

Foldseek 3Di:
DAPDKKKWFFDLVQQPVNQAQPDPNSVVVVVVQCPPPFFDDKGKFHQQNQQVVVCVVPVVCVVPDDSRNGTIIIITDTPHPVVVPVVQVVSVPDPGTDHMDD/DQQPDWKKWFFDVVDQVPDQALPDPVSVVLVVVQCPDPFFDDKGKHHLVRVVVVVCVVPVVCVPVDDSVVGGIIIITRTPGSVDCVVVQVVSVPDHGTDHMDD/DWKKWFFDLVCQVPPQALPPPVSVVVQVVLVVDPFWDDKDKFHLVNQQVVCCVVPVVCVVPDDSSVGTIIITTDTNDVVPCVVVQVVSVVDPRTPHMDD/DWKKWFFDQVCQVPPQALPDPVSVVVQVVLVPDPFWDDKDKQHLVNQVVVVCVVVVVCVVPDDSSVGTIIITTDTNDVVPCVVVQVVSVVDPRTPHMDD